Protein AF-A0A538PHY4-F1 (afdb_monomer)

Foldseek 3Di:
DVVVVVVVVVVVVVVVVVVVVVVVVVVVLVCCLPPVLVVCVVVVVLVVLLVNLVVLLVVLVVQQPDPVGRPLVSLLSNLSSLLSNLVSCVVVVVLVVSLVSLVVSLVSLVVCLVVDDDPSNLSSLLSNLVSLQSNLVSCVVVVVLVSSLVSLVVSLVSLVVSCVVVVQPLSSLQSNLVSLQVNLVSCVVVVVLVSSLVSLVSSLVSLVSSQVPPPDDDLVSLLSNLVSLQSNLVSCVQLLVLVSSLVSLVSSLVSLVVVCVVVVPPLVSLVSNLVSLLVNLLSCVQLQNLVVSLVSLVVSQVSLVVSCVVPVPPLVSLLSNLSSLQSNLLSCLQLLVLVSSLVSLVVSLVSLVVSCVVPVPPLVSLLSNLSSLQSNLVSCQQQVVLVSSLVSLVSSLVSLVVSCVVPVPDLVSLQSNLSSLCSNLVSCVLVVVLVSNLVSLVSSLVSLVVSCVVNVSRLVSLLSNLLSLLSNLLSCCVPCVPSSVVSLVSSLVSLVVSCVVNVSRLSSLLSNLSSLLSQLNSCVVVVNLPSNVVSLVVSLVSLVSSCVSNVSRLSSLLSLLSSLCSQLVSCVVVVNNVSNLVSLVSSCVRVVVCVVVSSGGPSCVVSNVVSVVD

Structure (mmCIF, N/CA/C/O backbone):
data_AF-A0A538PHY4-F1
#
_entry.id   AF-A0A538PHY4-F1
#
loop_
_atom_site.group_PDB
_atom_site.id
_atom_site.type_symbol
_atom_site.label_atom_id
_atom_site.label_alt_id
_atom_site.label_comp_id
_atom_site.label_asym_id
_atom_site.label_entity_id
_atom_site.label_seq_id
_atom_site.pdbx_PDB_ins_code
_atom_site.Cartn_x
_atom_site.Cartn_y
_atom_site.Cartn_z
_atom_site.occupancy
_atom_site.B_iso_or_equiv
_atom_site.auth_seq_id
_atom_site.auth_comp_id
_atom_site.auth_asym_id
_atom_site.auth_atom_id
_atom_site.pdbx_PDB_model_num
ATOM 1 N N . MET A 1 1 ? -49.423 13.395 69.571 1.00 59.00 1 MET A N 1
ATOM 2 C CA . MET A 1 1 ? -48.110 12.778 69.875 1.00 59.00 1 MET A CA 1
ATOM 3 C C . MET A 1 1 ? -47.997 11.335 69.368 1.00 59.00 1 MET A C 1
ATOM 5 O O . MET A 1 1 ? -47.257 11.131 68.423 1.00 59.00 1 MET A O 1
ATOM 9 N N . ARG A 1 2 ? -48.746 10.344 69.897 1.00 63.66 2 ARG A N 1
ATOM 10 C CA . ARG A 1 2 ? -48.627 8.925 69.463 1.00 63.66 2 ARG A CA 1
ATOM 11 C C . ARG A 1 2 ? -48.957 8.667 67.986 1.00 63.66 2 ARG A C 1
ATOM 13 O O . ARG A 1 2 ? -48.267 7.885 67.355 1.00 63.66 2 ARG A O 1
ATOM 20 N N . ARG A 1 3 ? -49.965 9.350 67.434 1.00 66.00 3 ARG A N 1
ATOM 21 C CA . ARG A 1 3 ? -50.342 9.234 66.012 1.00 66.00 3 ARG A CA 1
ATOM 22 C C . ARG A 1 3 ? -49.248 9.756 65.069 1.00 66.00 3 ARG A C 1
ATOM 24 O O . ARG A 1 3 ? -48.935 9.102 64.094 1.00 66.00 3 ARG A O 1
ATOM 31 N N . ILE A 1 4 ? -48.604 10.862 65.447 1.00 72.12 4 ILE A N 1
ATOM 32 C CA . ILE A 1 4 ? -47.494 11.477 64.699 1.00 72.12 4 ILE A CA 1
ATOM 33 C C . ILE A 1 4 ? -46.233 10.600 64.753 1.00 72.12 4 ILE A C 1
ATOM 35 O O . ILE A 1 4 ? -45.545 10.465 63.753 1.00 72.12 4 ILE A O 1
ATOM 39 N N . LEU A 1 5 ? -45.934 9.979 65.902 1.00 68.25 5 LEU A N 1
ATOM 40 C CA . LEU A 1 5 ? -44.811 9.036 66.019 1.00 68.25 5 LEU A CA 1
ATOM 41 C C . LEU A 1 5 ? -45.051 7.764 65.197 1.00 68.25 5 LEU A C 1
ATOM 43 O O . LEU A 1 5 ? -44.156 7.328 64.490 1.00 68.25 5 LEU A O 1
ATOM 47 N N . HIS A 1 6 ? -46.273 7.226 65.220 1.00 78.12 6 HIS A N 1
ATOM 48 C CA . HIS A 1 6 ? -46.637 6.064 64.411 1.00 78.12 6 HIS A CA 1
ATOM 49 C C . HIS A 1 6 ? -46.587 6.359 62.903 1.00 78.12 6 HIS A C 1
ATOM 51 O O . HIS A 1 6 ? -46.038 5.568 62.148 1.00 78.12 6 HIS A O 1
ATOM 57 N N . GLU A 1 7 ? -47.100 7.513 62.465 1.00 77.94 7 GLU A N 1
ATOM 58 C CA . GLU A 1 7 ? -47.010 7.949 61.063 1.00 77.94 7 GLU A CA 1
ATOM 59 C C . GLU A 1 7 ? -45.554 8.195 60.628 1.00 77.94 7 GLU A C 1
ATOM 61 O O . GLU A 1 7 ? -45.204 7.881 59.492 1.00 77.94 7 GLU A O 1
ATOM 66 N N . ARG A 1 8 ? -44.683 8.673 61.530 1.00 81.31 8 ARG A N 1
ATOM 67 C CA . ARG A 1 8 ? -43.241 8.805 61.267 1.00 81.31 8 ARG A CA 1
ATOM 68 C C . ARG A 1 8 ? -42.559 7.448 61.109 1.00 81.31 8 ARG A C 1
ATOM 70 O O . ARG A 1 8 ? -41.839 7.260 60.140 1.00 81.31 8 ARG A O 1
ATOM 77 N N . ASP A 1 9 ? -42.807 6.510 62.019 1.00 82.00 9 ASP A N 1
ATOM 78 C CA . ASP A 1 9 ? -42.175 5.187 61.980 1.00 82.00 9 ASP A CA 1
ATOM 79 C C . ASP A 1 9 ? -42.627 4.379 60.747 1.00 82.00 9 ASP A C 1
ATOM 81 O O . ASP A 1 9 ? -41.822 3.676 60.136 1.00 82.00 9 ASP A O 1
ATOM 85 N N . VAL A 1 10 ? -43.892 4.525 60.328 1.00 84.75 10 VAL A N 1
ATOM 86 C CA . VAL A 1 10 ? -44.401 3.947 59.070 1.00 84.75 10 VAL A CA 1
ATOM 87 C C . VAL A 1 10 ? -43.735 4.600 57.856 1.00 84.75 10 VAL A C 1
ATOM 89 O O . VAL A 1 10 ? -43.296 3.890 56.955 1.00 84.75 10 VAL A O 1
ATOM 92 N N . ALA A 1 11 ? -43.598 5.930 57.836 1.00 81.25 11 ALA A N 1
ATOM 93 C CA . ALA A 1 11 ? -42.912 6.634 56.752 1.00 81.25 11 ALA A CA 1
ATOM 94 C C . ALA A 1 11 ? -41.417 6.269 56.665 1.00 81.25 11 ALA A C 1
ATOM 96 O O . ALA A 1 11 ? -40.892 6.085 55.566 1.00 81.25 11 ALA A O 1
ATOM 97 N N . ASP A 1 12 ? -40.739 6.115 57.805 1.00 80.88 12 ASP A N 1
ATOM 98 C CA . ASP A 1 12 ? -39.338 5.691 57.873 1.00 80.88 12 ASP A CA 1
ATOM 99 C C . ASP A 1 12 ? -39.172 4.241 57.381 1.00 80.88 12 ASP A C 1
ATOM 101 O O . ASP A 1 12 ? -38.228 3.944 56.644 1.00 80.88 12 ASP A O 1
ATOM 105 N N . HIS A 1 13 ? -40.110 3.347 57.717 1.00 80.94 13 HIS A N 1
ATOM 106 C CA . HIS A 1 13 ? -40.112 1.965 57.231 1.00 80.94 13 HIS A CA 1
ATOM 107 C C . HIS A 1 13 ? -40.355 1.872 55.715 1.00 80.94 13 HIS A C 1
ATOM 109 O O . HIS A 1 13 ? -39.593 1.205 55.012 1.00 80.94 13 HIS A O 1
ATOM 115 N N . GLU A 1 14 ? -41.358 2.583 55.190 1.00 80.44 14 GLU A N 1
ATOM 116 C CA . GLU A 1 14 ? -41.639 2.650 53.747 1.00 80.44 14 GLU A CA 1
ATOM 117 C C . GLU A 1 14 ? -40.458 3.243 52.968 1.00 80.44 14 GLU A C 1
ATOM 119 O O . GLU A 1 14 ? -40.087 2.739 51.905 1.00 80.44 14 GLU A O 1
ATOM 124 N N . ARG A 1 15 ? -39.785 4.258 53.527 1.00 80.38 15 ARG A N 1
ATOM 125 C CA . ARG A 1 15 ? -38.568 4.830 52.938 1.00 80.38 15 ARG A CA 1
ATOM 126 C C . ARG A 1 15 ? -37.432 3.811 52.871 1.00 80.38 15 ARG A C 1
ATOM 128 O O . ARG A 1 15 ? -36.800 3.675 51.825 1.00 80.38 15 ARG A O 1
ATOM 135 N N . GLN A 1 16 ? -37.188 3.066 53.950 1.00 79.44 16 GLN A N 1
ATOM 136 C CA . GLN A 1 16 ? -36.168 2.011 53.967 1.00 79.44 16 GLN A CA 1
ATOM 137 C C . GLN A 1 16 ? -36.470 0.896 52.957 1.00 79.44 16 GLN A C 1
ATOM 139 O O . GLN A 1 16 ? -35.554 0.415 52.285 1.00 79.44 16 GLN A O 1
ATOM 144 N N . LEU A 1 17 ? -37.741 0.505 52.824 1.00 81.88 17 LEU A N 1
ATOM 145 C CA . LEU A 1 17 ? -38.178 -0.509 51.866 1.00 81.88 17 LEU A CA 1
ATOM 146 C C . LEU A 1 17 ? -38.018 -0.027 50.416 1.00 81.88 17 LEU A C 1
ATOM 148 O O . LEU A 1 17 ? -37.519 -0.776 49.573 1.00 81.88 17 LEU A O 1
ATOM 152 N N . ALA A 1 18 ? -38.387 1.224 50.128 1.00 79.44 18 ALA A N 1
ATOM 153 C CA . ALA A 1 18 ? -38.182 1.847 48.823 1.00 79.44 18 ALA A CA 1
ATOM 154 C C . ALA A 1 18 ? -36.688 1.933 48.465 1.00 79.44 18 ALA A C 1
ATOM 156 O O . ALA A 1 18 ? -36.300 1.545 47.363 1.00 79.44 18 ALA A O 1
ATOM 157 N N . ASP A 1 19 ? -35.832 2.333 49.410 1.00 78.12 19 ASP A N 1
ATOM 158 C CA . ASP A 1 19 ? -34.377 2.364 49.217 1.00 78.12 19 ASP A CA 1
ATOM 159 C C . ASP A 1 19 ? -33.773 0.964 49.014 1.00 78.12 19 ASP A C 1
ATOM 161 O O . ASP A 1 19 ? -32.817 0.797 48.255 1.00 78.12 19 ASP A O 1
ATOM 165 N N . ALA A 1 20 ? -34.306 -0.067 49.675 1.00 78.31 20 ALA A N 1
ATOM 166 C CA . ALA A 1 20 ? -33.883 -1.450 49.460 1.00 78.31 20 ALA A CA 1
ATOM 167 C C . ALA A 1 20 ? -34.268 -1.959 48.060 1.00 78.31 20 ALA A C 1
ATOM 169 O O . ALA A 1 20 ? -33.418 -2.510 47.361 1.00 78.31 20 ALA A O 1
ATOM 170 N N . ARG A 1 21 ? -35.515 -1.726 47.627 1.00 81.25 21 ARG A N 1
ATOM 171 C CA . ARG A 1 21 ? -35.993 -2.095 46.281 1.00 81.25 21 ARG A CA 1
ATOM 172 C C . ARG A 1 21 ? -35.215 -1.375 45.187 1.00 81.25 21 ARG A C 1
ATOM 174 O O . ARG A 1 21 ? -34.810 -2.010 44.219 1.00 81.25 21 ARG A O 1
ATOM 181 N N . ARG A 1 22 ? -34.957 -0.079 45.378 1.00 80.19 22 ARG A N 1
ATOM 182 C CA . ARG A 1 22 ? -34.139 0.723 44.470 1.00 80.19 22 ARG A CA 1
ATOM 183 C C . ARG A 1 22 ? -32.738 0.133 44.329 1.00 80.19 22 ARG A C 1
ATOM 185 O O . ARG A 1 22 ? -32.338 -0.175 43.217 1.00 80.19 22 ARG A O 1
ATOM 192 N N . ARG A 1 23 ? -32.030 -0.124 45.436 1.00 80.44 23 ARG A N 1
ATOM 193 C CA . ARG A 1 23 ? -30.687 -0.739 45.395 1.00 80.44 23 ARG A CA 1
ATOM 194 C C . ARG A 1 23 ? -30.667 -2.101 44.700 1.00 80.44 23 ARG A C 1
ATOM 196 O O . ARG A 1 23 ? -29.731 -2.382 43.963 1.00 80.44 23 ARG A O 1
ATOM 203 N N . ALA A 1 24 ? -31.691 -2.929 44.906 1.00 81.94 24 ALA A N 1
ATOM 204 C CA . ALA A 1 24 ? -31.794 -4.219 44.227 1.00 81.94 24 ALA A CA 1
ATOM 205 C C . ALA A 1 24 ? -31.978 -4.065 42.705 1.00 81.94 24 ALA A C 1
ATOM 207 O O . ALA A 1 24 ? -31.334 -4.779 41.939 1.00 81.94 24 ALA A O 1
ATOM 208 N N . ALA A 1 25 ? -32.816 -3.120 42.267 1.00 82.75 25 ALA A N 1
ATOM 209 C CA . ALA A 1 25 ? -32.996 -2.810 40.848 1.00 82.75 25 ALA A CA 1
ATOM 210 C C . ALA A 1 25 ? -31.720 -2.221 40.225 1.00 82.75 25 ALA A C 1
ATOM 212 O O . ALA A 1 25 ? -31.307 -2.645 39.151 1.00 82.75 25 ALA A O 1
ATOM 213 N N . GLU A 1 26 ? -31.060 -1.299 40.929 1.00 81.00 26 GLU A N 1
ATOM 214 C CA . GLU A 1 26 ? -29.781 -0.713 40.523 1.00 81.00 26 GLU A CA 1
ATOM 215 C C . GLU A 1 26 ? -28.708 -1.794 40.300 1.00 81.00 26 GLU A C 1
ATOM 217 O O . GLU A 1 26 ? -28.058 -1.813 39.261 1.00 81.00 26 GLU A O 1
ATOM 222 N N . GLN A 1 27 ? -28.575 -2.747 41.224 1.00 85.06 27 GLN A N 1
ATOM 223 C CA . GLN A 1 27 ? -27.586 -3.823 41.123 1.00 85.06 27 GLN A CA 1
ATOM 224 C C . GLN A 1 27 ? -27.871 -4.797 39.966 1.00 85.06 27 GLN A C 1
ATOM 226 O O . GLN A 1 27 ? -26.944 -5.321 39.341 1.00 85.06 27 GLN A O 1
ATOM 231 N N . LEU A 1 28 ? -29.151 -5.027 39.655 1.00 85.62 28 LEU A N 1
ATOM 232 C CA . LEU A 1 28 ? -29.554 -5.803 38.484 1.00 85.62 28 LEU A CA 1
ATOM 233 C C . LEU A 1 28 ? -29.164 -5.084 37.186 1.00 85.62 28 LEU A C 1
ATOM 235 O O . LEU A 1 28 ? -28.598 -5.711 36.295 1.00 85.62 28 LEU A O 1
ATOM 239 N N . ILE A 1 29 ? -29.425 -3.777 37.104 1.00 84.94 29 ILE A N 1
ATOM 240 C CA . ILE A 1 29 ? -29.057 -2.948 35.950 1.00 84.94 29 ILE A CA 1
ATOM 241 C C . ILE A 1 29 ? -27.538 -2.915 35.777 1.00 84.94 29 ILE A C 1
ATOM 243 O O . ILE A 1 29 ? -27.061 -3.106 34.664 1.00 84.94 29 ILE A O 1
ATOM 247 N N . ASP A 1 30 ? -26.773 -2.761 36.859 1.00 82.62 30 ASP A N 1
ATOM 248 C CA . ASP A 1 30 ? -25.307 -2.777 36.803 1.00 82.62 30 ASP A CA 1
ATOM 249 C C . ASP A 1 30 ? -24.792 -4.118 36.235 1.00 82.62 30 ASP A C 1
ATOM 251 O O . ASP A 1 30 ? -23.937 -4.131 35.353 1.00 82.62 30 ASP A O 1
ATOM 255 N N . THR A 1 31 ? -25.393 -5.245 36.643 1.00 86.38 31 THR A N 1
ATOM 256 C CA . THR A 1 31 ? -25.073 -6.585 36.102 1.00 86.38 31 THR A CA 1
ATOM 257 C C . THR A 1 31 ? -25.448 -6.718 34.620 1.00 86.38 31 THR A C 1
ATOM 259 O O . THR A 1 31 ? -24.750 -7.369 33.842 1.00 86.38 31 THR A O 1
ATOM 262 N N . MET A 1 32 ? -26.568 -6.118 34.209 1.00 85.88 32 MET A N 1
ATOM 263 C CA . MET A 1 32 ? -27.000 -6.108 32.812 1.00 85.88 32 MET A CA 1
ATOM 264 C C . MET A 1 32 ? -26.063 -5.272 31.930 1.00 85.88 32 MET A C 1
ATOM 266 O O . MET A 1 32 ? -25.713 -5.694 30.828 1.00 85.88 32 MET A O 1
ATOM 270 N N . LEU A 1 33 ? -25.638 -4.107 32.424 1.00 80.62 33 LEU A N 1
ATOM 271 C CA . LEU A 1 33 ? -24.746 -3.182 31.727 1.00 80.62 33 LEU A CA 1
ATOM 272 C C . LEU A 1 33 ? -23.286 -3.665 31.678 1.00 80.62 33 LEU A C 1
ATOM 274 O O . LEU A 1 33 ? -22.535 -3.151 30.848 1.00 80.62 33 LEU A O 1
ATOM 278 N N . SER A 1 34 ? -22.895 -4.640 32.511 1.00 80.75 34 SER A N 1
ATOM 279 C CA . SER A 1 34 ? -21.591 -5.316 32.448 1.00 80.75 34 SER A CA 1
ATOM 280 C C . SER A 1 34 ? -21.680 -6.693 31.776 1.00 80.75 34 SER A C 1
ATOM 282 O O . SER A 1 34 ? -21.428 -6.841 30.584 1.00 80.75 34 SER A O 1
ATOM 284 N N . ASP A 1 35 ? -22.094 -7.718 32.515 1.00 79.94 35 ASP A N 1
ATOM 285 C CA . ASP A 1 35 ? -21.862 -9.119 32.168 1.00 79.94 35 ASP A CA 1
ATOM 286 C C . ASP A 1 35 ? -22.775 -9.575 31.032 1.00 79.94 35 ASP A C 1
ATOM 288 O O . ASP A 1 35 ? -22.370 -10.340 30.153 1.00 79.94 35 ASP A O 1
ATOM 292 N N . VAL A 1 36 ? -24.035 -9.128 31.059 1.00 83.25 36 VAL A N 1
ATOM 293 C CA . VAL A 1 36 ? -25.006 -9.465 30.010 1.00 83.25 36 VAL A CA 1
ATOM 294 C C . VAL A 1 36 ? -24.629 -8.752 28.720 1.00 83.25 36 VAL A C 1
ATOM 296 O O . VAL A 1 36 ? -24.608 -9.394 27.669 1.00 83.25 36 VAL A O 1
ATOM 299 N N . LYS A 1 37 ? -24.268 -7.466 28.804 1.00 80.56 37 LYS A N 1
ATOM 300 C CA . LYS A 1 37 ? -23.728 -6.703 27.679 1.00 80.56 37 LYS A CA 1
ATOM 301 C C . LYS A 1 37 ? -22.564 -7.442 27.019 1.00 80.56 37 LYS A C 1
ATOM 303 O O . LYS A 1 37 ? -22.643 -7.738 25.827 1.00 80.56 37 LYS A O 1
ATOM 308 N N . ASP A 1 38 ? -21.525 -7.767 27.784 1.00 71.81 38 ASP A N 1
ATOM 309 C CA . ASP A 1 38 ? -20.296 -8.355 27.246 1.00 71.81 38 ASP A CA 1
ATOM 310 C C . ASP A 1 38 ? -20.571 -9.698 26.561 1.00 71.81 38 ASP A C 1
ATOM 312 O O . ASP A 1 38 ? -20.064 -9.971 25.472 1.00 71.81 38 ASP A O 1
ATOM 316 N N . ARG A 1 39 ? -21.444 -10.525 27.148 1.00 73.12 39 ARG A N 1
ATOM 317 C CA . ARG A 1 39 ? -21.852 -11.802 26.547 1.00 73.12 39 ARG A CA 1
ATOM 318 C C . ARG A 1 39 ? -22.634 -11.613 25.255 1.00 73.12 39 ARG A C 1
ATOM 320 O O . ARG A 1 39 ? -22.365 -12.324 24.292 1.00 73.12 39 ARG A O 1
ATOM 327 N N . LEU A 1 40 ? -23.594 -10.687 25.221 1.00 74.75 40 LEU A N 1
ATOM 328 C CA . LEU A 1 40 ? -24.382 -10.412 24.017 1.00 74.75 40 LEU A CA 1
ATOM 329 C C . LEU A 1 40 ? -23.512 -9.837 22.892 1.00 74.75 40 LEU A C 1
ATOM 331 O O . LEU A 1 40 ? -23.720 -10.194 21.731 1.00 74.75 40 LEU A O 1
ATOM 335 N N . GLN A 1 41 ? -22.521 -9.005 23.235 1.00 65.88 41 GLN A N 1
ATOM 336 C CA . GLN A 1 41 ? -21.531 -8.494 22.286 1.00 65.88 41 GLN A CA 1
ATOM 337 C C . GLN A 1 41 ? -20.666 -9.627 21.730 1.00 65.88 41 GLN A C 1
ATOM 339 O O . GLN A 1 41 ? -20.509 -9.723 20.516 1.00 65.88 41 GLN A O 1
ATOM 344 N N . GLN A 1 42 ? -20.178 -10.533 22.585 1.00 65.50 42 GLN A N 1
ATOM 345 C CA . GLN A 1 42 ? -19.377 -11.688 22.159 1.00 65.50 42 GLN A CA 1
ATOM 346 C C . GLN A 1 42 ? -20.108 -12.609 21.174 1.00 65.50 42 GLN A C 1
ATOM 348 O O . GLN A 1 42 ? -19.472 -13.168 20.286 1.00 65.50 42 GLN A O 1
ATOM 353 N N . ILE A 1 43 ? -21.429 -12.766 21.304 1.00 68.19 43 ILE A N 1
ATOM 354 C CA . ILE A 1 43 ? -22.234 -13.598 20.391 1.00 68.19 43 ILE A CA 1
ATOM 355 C C . ILE A 1 43 ? -22.887 -12.802 19.247 1.00 68.19 43 ILE A C 1
ATOM 357 O O . ILE A 1 43 ? -23.727 -13.344 18.530 1.00 68.19 43 ILE A O 1
ATOM 361 N N . GLY A 1 44 ? -22.561 -11.513 19.098 1.00 62.69 44 GLY A N 1
ATOM 362 C CA . GLY A 1 44 ? -23.052 -10.665 18.007 1.00 62.69 44 GLY A CA 1
ATOM 363 C C . GLY A 1 44 ? -24.556 -10.361 18.031 1.00 62.69 44 GLY A C 1
ATOM 364 O O . GLY A 1 44 ? -25.124 -9.988 17.006 1.00 62.69 44 GLY A O 1
ATOM 365 N N . ARG A 1 45 ? -25.237 -10.504 19.176 1.00 77.06 45 ARG A N 1
ATOM 366 C CA . ARG A 1 45 ? -26.689 -10.257 19.310 1.00 77.06 45 ARG A CA 1
ATOM 367 C C . ARG A 1 45 ? -26.995 -8.789 19.609 1.00 77.06 45 ARG A C 1
ATOM 369 O O . ARG A 1 45 ? -27.522 -8.437 20.665 1.00 77.06 45 ARG A O 1
ATOM 376 N N . LEU A 1 46 ? -26.654 -7.930 18.650 1.00 74.38 46 LEU A N 1
ATOM 377 C CA . LEU A 1 46 ? -26.842 -6.475 18.724 1.00 74.38 46 LEU A CA 1
ATOM 378 C C . LEU A 1 46 ? -28.318 -6.066 18.868 1.00 74.38 46 LEU A C 1
ATOM 380 O O . LEU A 1 46 ? -28.625 -5.062 19.504 1.00 74.38 46 LEU A O 1
ATOM 384 N N . ASP A 1 47 ? -29.241 -6.873 18.344 1.00 72.62 47 ASP A N 1
ATOM 385 C CA . ASP A 1 47 ? -30.689 -6.706 18.505 1.00 72.62 47 ASP A CA 1
ATOM 386 C C . ASP A 1 47 ? -31.134 -6.818 19.973 1.00 72.62 47 ASP A C 1
ATOM 388 O O . ASP A 1 47 ? -31.961 -6.035 20.452 1.00 72.62 47 ASP A O 1
ATOM 392 N N . LEU A 1 48 ? -30.547 -7.766 20.709 1.00 80.31 48 LEU A N 1
ATOM 393 C CA . LEU A 1 48 ? -30.821 -7.956 22.131 1.00 80.31 48 LEU A CA 1
ATOM 394 C C . LEU A 1 48 ? -30.160 -6.868 22.977 1.00 80.31 48 LEU A C 1
ATOM 396 O O . LEU A 1 48 ? -30.760 -6.413 23.945 1.00 80.31 48 LEU A O 1
ATOM 400 N N . LEU A 1 49 ? -28.968 -6.406 22.590 1.00 76.44 49 LEU A N 1
ATOM 401 C CA . LEU A 1 49 ? -28.312 -5.255 23.222 1.00 76.44 49 LEU A CA 1
ATOM 402 C C . LEU A 1 49 ? -29.131 -3.972 23.066 1.00 76.44 49 LEU A C 1
ATOM 404 O O . LEU A 1 49 ? -29.323 -3.253 24.044 1.00 76.44 49 LEU A O 1
ATOM 408 N N . ALA A 1 50 ? -29.658 -3.713 21.866 1.00 77.38 50 ALA A N 1
ATOM 409 C CA . ALA A 1 50 ? -30.552 -2.584 21.624 1.00 77.38 50 ALA A CA 1
ATOM 410 C C . ALA A 1 50 ? -31.814 -2.678 22.490 1.00 77.38 50 ALA A C 1
ATOM 412 O O . ALA A 1 50 ? -32.208 -1.702 23.123 1.00 77.38 50 ALA A O 1
ATOM 413 N N . SER A 1 51 ? -32.424 -3.867 22.549 1.00 83.62 51 SER A N 1
ATOM 414 C CA . SER A 1 51 ? -33.626 -4.114 23.356 1.00 83.62 51 SER A CA 1
ATOM 415 C C . SER A 1 51 ? -33.360 -3.884 24.846 1.00 83.62 51 SER A C 1
ATOM 417 O O . SER A 1 51 ? -34.135 -3.200 25.508 1.00 83.62 51 SER A O 1
ATOM 419 N N . LEU A 1 52 ? -32.221 -4.370 25.351 1.00 84.38 52 LEU A N 1
ATOM 420 C CA . LEU A 1 52 ? -31.775 -4.132 26.722 1.00 84.38 52 LEU A CA 1
ATOM 421 C C . LEU A 1 52 ? -31.580 -2.634 27.005 1.00 84.38 52 LEU A C 1
ATOM 423 O O . LEU A 1 52 ? -32.044 -2.130 28.027 1.00 84.38 52 LEU A O 1
ATOM 427 N N . GLY A 1 53 ? -30.933 -1.907 26.089 1.00 81.44 53 GLY A N 1
ATOM 428 C CA . GLY A 1 53 ? -30.756 -0.457 26.192 1.00 81.44 53 GLY A CA 1
ATOM 429 C C . GLY A 1 53 ? -32.088 0.300 26.239 1.00 81.44 53 GLY A C 1
ATOM 430 O O . GLY A 1 53 ? -32.243 1.211 27.051 1.00 81.44 53 GLY A O 1
ATOM 431 N N . ILE A 1 54 ? -33.072 -0.109 25.425 1.00 83.56 54 ILE A N 1
ATOM 432 C CA . ILE A 1 54 ? -34.433 0.454 25.425 1.00 83.56 54 ILE A CA 1
ATOM 433 C C . ILE A 1 54 ? -35.128 0.212 26.766 1.00 83.56 54 ILE A C 1
ATOM 435 O O . ILE A 1 54 ? -35.632 1.166 27.353 1.00 83.56 54 ILE A O 1
ATOM 439 N N . GLU A 1 55 ? -35.128 -1.022 27.279 1.00 86.12 55 GLU A N 1
ATOM 440 C CA . GLU A 1 55 ? -35.793 -1.341 28.550 1.00 86.12 55 GLU A CA 1
ATOM 441 C C . GLU A 1 55 ? -35.203 -0.548 29.722 1.00 86.12 55 GLU A C 1
ATOM 443 O O . GLU A 1 55 ? -35.943 0.029 30.524 1.00 86.12 55 GLU A O 1
ATOM 448 N N . ILE A 1 56 ? -33.871 -0.456 29.800 1.00 82.50 56 ILE A N 1
ATOM 449 C CA . ILE A 1 56 ? -33.198 0.305 30.858 1.00 82.50 56 ILE A CA 1
ATOM 450 C C . ILE A 1 56 ? -33.480 1.808 30.704 1.00 82.50 56 ILE A C 1
ATOM 452 O O . ILE A 1 56 ? -33.756 2.493 31.694 1.00 82.50 56 ILE A O 1
ATOM 456 N N . ARG A 1 57 ? -33.466 2.337 29.473 1.00 81.12 57 ARG A N 1
ATOM 457 C CA . ARG A 1 57 ? -33.829 3.734 29.198 1.00 81.12 57 ARG A CA 1
ATOM 458 C C . ARG A 1 57 ? -35.264 4.031 29.627 1.00 81.12 57 ARG A C 1
ATOM 460 O O . ARG A 1 57 ? -35.492 5.054 30.265 1.00 81.12 57 ARG A O 1
ATOM 467 N N . ASP A 1 58 ? -36.216 3.163 29.305 1.00 83.62 58 ASP A N 1
ATOM 468 C CA . ASP A 1 58 ? -37.636 3.367 29.607 1.00 83.62 58 ASP A CA 1
ATOM 469 C C . ASP A 1 58 ? -37.911 3.262 31.121 1.00 83.62 58 ASP A C 1
ATOM 471 O O . ASP A 1 58 ? -38.690 4.051 31.673 1.00 83.62 58 ASP A O 1
ATOM 475 N N . TYR A 1 59 ? -37.202 2.369 31.823 1.00 83.56 59 TYR A N 1
ATOM 476 C CA . TYR A 1 59 ? -37.190 2.314 33.289 1.00 83.56 59 TYR A CA 1
ATOM 477 C C . TYR A 1 59 ? -36.759 3.657 33.897 1.00 83.56 59 TYR A C 1
ATOM 479 O O . TYR A 1 59 ? -37.470 4.234 34.728 1.00 83.56 59 TYR A O 1
ATOM 487 N N . TYR A 1 60 ? -35.637 4.211 33.434 1.00 77.00 60 TYR A N 1
ATOM 488 C CA . TYR A 1 60 ? -35.138 5.500 33.912 1.00 77.00 60 TYR A CA 1
ATOM 489 C C . TYR A 1 60 ? -36.003 6.687 33.464 1.00 77.00 60 TYR A C 1
ATOM 491 O O . TYR A 1 60 ? -36.222 7.616 34.242 1.00 77.00 60 TYR A O 1
ATOM 499 N N . GLY A 1 61 ? -36.583 6.638 32.265 1.00 75.00 61 GLY A N 1
ATOM 500 C CA . GLY A 1 61 ? -37.563 7.619 31.797 1.00 75.00 61 GLY A CA 1
ATOM 501 C C . GLY A 1 61 ? -38.814 7.655 32.677 1.00 75.00 61 GLY A C 1
ATOM 502 O O . GLY A 1 61 ? -39.349 8.726 32.958 1.00 75.00 61 GLY A O 1
ATOM 503 N N . THR A 1 62 ? -39.243 6.500 33.189 1.00 80.31 62 THR A N 1
ATOM 504 C CA . THR A 1 62 ? -40.348 6.419 34.151 1.00 80.31 62 THR A CA 1
ATOM 505 C C . THR A 1 62 ? -39.962 7.055 35.487 1.00 80.31 62 THR A C 1
ATOM 507 O O . THR A 1 62 ? -40.718 7.879 36.001 1.00 80.31 62 THR A O 1
ATOM 510 N N . LEU A 1 63 ? -38.771 6.745 36.016 1.00 75.75 63 LEU A N 1
ATOM 511 C CA . LEU A 1 63 ? -38.253 7.330 37.262 1.00 75.75 63 LEU A CA 1
ATOM 512 C C . LEU A 1 63 ? -38.121 8.859 37.198 1.00 75.75 63 LEU A C 1
ATOM 514 O O . LEU A 1 63 ? -38.397 9.537 38.186 1.00 75.75 63 LEU A O 1
ATOM 518 N N . ALA A 1 64 ? -37.758 9.411 36.038 1.00 70.44 64 ALA A N 1
ATOM 519 C CA . ALA A 1 64 ? -37.638 10.855 35.836 1.00 70.44 64 ALA A CA 1
ATOM 520 C C . ALA A 1 64 ? -38.958 11.622 36.048 1.00 70.44 64 ALA A C 1
ATOM 522 O O . ALA A 1 64 ? -38.927 12.801 36.396 1.00 70.44 64 ALA A O 1
ATOM 523 N N . ASN A 1 65 ? -40.105 10.959 35.862 1.00 73.25 65 ASN A N 1
ATOM 524 C CA . ASN A 1 65 ? -41.438 11.562 35.946 1.00 73.25 65 ASN A CA 1
ATOM 525 C C . ASN A 1 65 ? -42.090 11.441 37.338 1.00 73.25 65 ASN A C 1
ATOM 527 O O . ASN A 1 65 ? -43.213 11.908 37.536 1.00 73.25 65 ASN A O 1
ATOM 531 N N . ILE A 1 66 ? -41.416 10.817 38.310 1.00 76.50 66 ILE A N 1
ATOM 532 C CA . ILE A 1 66 ? -41.921 10.644 39.680 1.00 76.50 66 ILE A CA 1
ATOM 533 C C . ILE A 1 66 ? -41.538 11.876 40.530 1.00 76.50 66 ILE A C 1
ATOM 535 O O . ILE A 1 66 ? -40.439 12.412 40.362 1.00 76.50 66 ILE A O 1
ATOM 539 N N . PRO A 1 67 ? -42.392 12.353 41.466 1.00 61.03 67 PRO A N 1
ATOM 540 C CA . PRO A 1 67 ? -42.030 13.427 42.395 1.00 61.03 67 PRO A CA 1
ATOM 541 C C . PRO A 1 67 ? -40.726 13.118 43.149 1.00 61.03 67 PRO A C 1
ATOM 543 O O . PRO A 1 67 ? -40.625 12.099 43.826 1.00 61.03 67 PRO A O 1
ATOM 546 N N . GLY A 1 68 ? -39.734 14.006 43.028 1.00 62.22 68 GLY A N 1
ATOM 547 C CA . GLY A 1 68 ? -38.359 13.779 43.498 1.00 62.22 68 GLY A CA 1
ATOM 548 C C . GLY A 1 68 ? -37.335 13.615 42.369 1.00 62.22 68 GLY A C 1
ATOM 549 O O . GLY A 1 68 ? -36.145 13.781 42.624 1.00 62.22 68 GLY A O 1
ATOM 550 N N . GLY A 1 69 ? -37.795 13.392 41.131 1.00 64.88 69 GLY A N 1
ATOM 551 C CA . GLY A 1 69 ? -36.959 13.299 39.934 1.00 64.88 69 GLY A CA 1
ATOM 552 C C . GLY A 1 69 ? -36.022 12.087 39.928 1.00 64.88 69 GLY A C 1
ATOM 553 O O . GLY A 1 69 ? -36.014 11.266 40.845 1.00 64.88 69 GLY A O 1
ATOM 554 N N . MET A 1 70 ? -35.207 11.983 38.876 1.00 67.75 70 MET A N 1
ATOM 555 C CA . MET A 1 70 ? -34.159 10.966 38.797 1.00 67.75 70 MET A CA 1
ATOM 556 C C . MET A 1 70 ? -32.982 11.348 39.711 1.00 67.75 70 MET A C 1
ATOM 558 O O . MET A 1 70 ? -32.436 12.445 39.563 1.00 67.75 70 MET A O 1
ATOM 562 N N . PRO A 1 71 ? -32.541 10.466 40.625 1.00 67.12 71 PRO A N 1
ATOM 563 C CA . PRO A 1 71 ? -31.324 10.682 41.397 1.00 67.12 71 PRO A CA 1
ATOM 564 C C . PRO A 1 71 ? -30.106 10.887 40.490 1.00 67.12 71 PRO A C 1
ATOM 566 O O . PRO A 1 71 ? -29.945 10.210 39.479 1.00 67.12 71 PRO A O 1
ATOM 569 N N . SER A 1 72 ? -29.175 11.753 40.888 1.00 62.25 72 SER A N 1
ATOM 570 C CA . SER A 1 72 ? -27.982 12.055 40.080 1.00 62.25 72 SER A CA 1
ATOM 571 C C . SER A 1 72 ? -27.092 10.838 39.773 1.00 62.25 72 SER A C 1
ATOM 573 O O . SER A 1 72 ? -26.393 10.849 38.763 1.00 62.25 72 SER A O 1
ATOM 575 N N . GLY A 1 73 ? -27.137 9.784 40.600 1.00 63.81 73 GLY A N 1
ATOM 576 C CA . GLY A 1 73 ? -26.439 8.511 40.357 1.00 63.81 73 GLY A CA 1
ATOM 577 C C . GLY A 1 73 ? -27.088 7.616 39.294 1.00 63.81 73 GLY A C 1
ATOM 578 O O . GLY A 1 73 ? -26.414 6.766 38.725 1.00 63.81 73 GLY A O 1
ATOM 579 N N . ASP A 1 74 ? -28.366 7.831 38.984 1.00 73.38 74 ASP A N 1
ATOM 580 C CA . ASP A 1 74 ? -29.090 7.089 37.947 1.00 73.38 74 ASP A CA 1
ATOM 581 C C . ASP A 1 74 ? -28.894 7.696 36.552 1.00 73.38 74 ASP A C 1
ATOM 583 O O . ASP A 1 74 ? -29.046 7.001 35.550 1.00 73.38 74 ASP A O 1
ATOM 587 N N . VAL A 1 75 ? -28.450 8.956 36.478 1.00 70.44 75 VAL A N 1
ATOM 588 C CA . VAL A 1 75 ? -28.103 9.629 35.216 1.00 70.44 75 VAL A CA 1
ATOM 589 C C . VAL A 1 75 ? -26.932 8.930 34.513 1.00 70.44 75 VAL A C 1
ATOM 591 O O . VAL A 1 75 ? -26.935 8.826 33.290 1.00 70.44 75 VAL A O 1
ATOM 594 N N . ASP A 1 76 ? -25.954 8.403 35.257 1.00 72.00 76 ASP A N 1
ATOM 595 C CA . ASP A 1 76 ? -24.791 7.714 34.675 1.00 72.00 76 ASP A CA 1
ATOM 596 C C . ASP A 1 76 ? -25.158 6.318 34.139 1.00 72.00 76 ASP A C 1
ATOM 598 O O . ASP A 1 76 ? -24.697 5.917 33.066 1.00 72.00 76 ASP A O 1
ATOM 602 N N . ARG A 1 77 ? -26.043 5.592 34.837 1.00 79.31 77 ARG A N 1
ATOM 603 C CA . ARG A 1 77 ? -26.592 4.309 34.363 1.00 79.31 77 ARG A CA 1
ATOM 604 C C . ARG A 1 77 ? -27.496 4.505 33.154 1.00 79.31 77 ARG A C 1
ATOM 606 O O . ARG A 1 77 ? -27.373 3.770 32.178 1.00 79.31 77 ARG A O 1
ATOM 613 N N . MET A 1 78 ? -28.347 5.531 33.189 1.00 79.75 78 MET A N 1
ATOM 614 C CA . MET A 1 78 ? -29.155 5.933 32.041 1.00 79.75 78 MET A CA 1
ATOM 615 C C . MET A 1 78 ? -28.255 6.270 30.851 1.00 79.75 78 MET A C 1
ATOM 617 O O . MET A 1 78 ? -28.480 5.749 29.765 1.00 79.75 78 MET A O 1
ATOM 621 N N . ALA A 1 79 ? -27.214 7.083 31.038 1.00 79.44 79 ALA A N 1
ATOM 622 C CA . ALA A 1 79 ? -26.290 7.415 29.960 1.00 79.44 79 ALA A CA 1
ATOM 623 C C . ALA A 1 79 ? -25.567 6.179 29.404 1.00 79.44 79 ALA A C 1
ATOM 625 O O . ALA A 1 79 ? -25.450 6.059 28.192 1.00 79.44 79 ALA A O 1
ATOM 626 N N . SER A 1 80 ? -25.168 5.232 30.257 1.00 80.62 80 SER A N 1
ATOM 627 C CA . SER A 1 80 ? -24.550 3.964 29.832 1.00 80.62 80 SER A CA 1
ATOM 628 C C . SER A 1 80 ? -25.515 3.078 29.028 1.00 80.62 80 SER A C 1
ATOM 630 O O . SER A 1 80 ? -25.126 2.446 28.048 1.00 80.62 80 SER A O 1
ATOM 632 N N . ALA A 1 81 ? -26.794 3.043 29.408 1.00 81.00 81 ALA A N 1
ATOM 633 C CA . ALA A 1 81 ? -27.828 2.331 28.660 1.00 81.00 81 ALA A CA 1
ATOM 634 C C . ALA A 1 81 ? -28.142 3.000 27.314 1.00 81.00 81 ALA A C 1
ATOM 636 O O . ALA A 1 81 ? -28.359 2.324 26.309 1.00 81.00 81 ALA A O 1
ATOM 637 N N . VAL A 1 82 ? -28.140 4.333 27.287 1.00 82.00 82 VAL A N 1
ATOM 638 C CA . VAL A 1 82 ? -28.339 5.114 26.064 1.00 82.00 82 VAL A CA 1
ATOM 639 C C . VAL A 1 82 ? -27.121 5.004 25.138 1.00 82.00 82 VAL A C 1
ATOM 641 O O . VAL A 1 82 ? -27.298 4.913 23.928 1.00 82.00 82 VAL A O 1
ATOM 644 N N . GLU A 1 83 ? -25.905 4.913 25.683 1.00 84.44 83 GLU A N 1
ATOM 645 C CA . GLU A 1 83 ? -24.690 4.594 24.926 1.00 84.44 83 GLU A CA 1
ATOM 646 C C . GLU A 1 83 ? -24.835 3.237 24.219 1.00 84.44 83 GLU A C 1
ATOM 648 O O . GLU A 1 83 ? -24.648 3.139 23.009 1.00 84.44 83 GLU A O 1
ATOM 653 N N . LEU A 1 84 ? -25.244 2.197 24.953 1.00 81.44 84 LEU A N 1
ATOM 654 C CA . LEU A 1 84 ? -25.496 0.869 24.391 1.00 81.44 84 LEU A CA 1
ATOM 655 C C . LEU A 1 84 ? -26.514 0.883 23.250 1.00 81.44 84 LEU A C 1
ATOM 657 O O . LEU A 1 84 ? -26.283 0.268 22.207 1.00 81.44 84 LEU A O 1
ATOM 661 N N . LEU A 1 85 ? -27.628 1.588 23.452 1.00 84.94 85 LEU A N 1
ATOM 662 C CA . LEU A 1 85 ? -28.652 1.754 22.429 1.00 84.94 85 LEU A CA 1
ATOM 663 C C . LEU A 1 85 ? -28.087 2.462 21.193 1.00 84.94 85 LEU A C 1
ATOM 665 O O . LEU A 1 85 ? -28.251 1.962 20.083 1.00 84.94 85 LEU A O 1
ATOM 669 N N . GLY A 1 86 ? -27.390 3.584 21.382 1.00 87.25 86 GLY A N 1
ATOM 670 C CA . GLY A 1 86 ? -26.818 4.356 20.282 1.00 87.25 86 GLY A CA 1
ATOM 671 C C . GLY A 1 86 ? -25.769 3.568 19.496 1.00 87.25 86 GLY A C 1
ATOM 672 O O . GLY A 1 86 ? -25.756 3.628 18.267 1.00 87.25 86 GLY A O 1
ATOM 673 N N . VAL A 1 87 ? -24.937 2.761 20.168 1.00 84.00 87 VAL A N 1
ATOM 674 C CA . VAL A 1 87 ? -23.972 1.867 19.504 1.00 84.00 87 VAL A CA 1
ATOM 675 C C . VAL A 1 87 ? -24.708 0.836 18.651 1.00 84.00 87 VAL A C 1
ATOM 677 O O . VAL A 1 87 ? -24.368 0.654 17.485 1.00 84.00 87 VAL A O 1
ATOM 680 N N . ALA A 1 88 ? -25.764 0.216 19.181 1.00 81.69 88 ALA A N 1
ATOM 681 C CA . ALA A 1 88 ? -26.551 -0.746 18.418 1.00 81.69 88 ALA A CA 1
ATOM 682 C C . ALA A 1 88 ? -27.298 -0.096 17.234 1.00 81.69 88 ALA A C 1
ATOM 684 O O . ALA A 1 88 ? -27.385 -0.685 16.157 1.00 81.69 88 ALA A O 1
ATOM 685 N N . GLU A 1 89 ? -27.808 1.130 17.393 1.00 85.56 89 GLU A N 1
ATOM 686 C CA . GLU A 1 89 ? -28.416 1.914 16.309 1.00 85.56 89 GLU A CA 1
ATOM 687 C C . GLU A 1 89 ? -27.398 2.252 15.213 1.00 85.56 89 GLU A C 1
ATOM 689 O O . GLU A 1 89 ? -27.698 2.091 14.026 1.00 85.56 89 GLU A O 1
ATOM 694 N N . ARG A 1 90 ? -26.189 2.678 15.601 1.00 88.25 90 ARG A N 1
ATOM 695 C CA . ARG A 1 90 ? -25.070 2.963 14.693 1.00 88.25 90 ARG A CA 1
ATOM 696 C C . ARG A 1 90 ? -24.684 1.714 13.910 1.00 88.25 90 ARG A C 1
ATOM 698 O O . ARG A 1 90 ? -24.600 1.771 12.686 1.00 88.25 90 ARG A O 1
ATOM 705 N N . ASP A 1 91 ? -24.504 0.593 14.599 1.00 80.06 91 ASP A N 1
ATOM 706 C CA . ASP A 1 91 ? -24.106 -0.677 13.988 1.00 80.06 91 ASP A CA 1
ATOM 707 C C . ASP A 1 91 ? -25.217 -1.247 13.085 1.00 80.06 91 ASP A C 1
ATOM 709 O O . ASP A 1 91 ? -24.935 -1.894 12.078 1.00 80.06 91 ASP A O 1
ATOM 713 N N . ALA A 1 92 ? -26.485 -0.923 13.365 1.00 79.06 92 ALA A N 1
ATOM 714 C CA . ALA A 1 92 ? -27.622 -1.186 12.480 1.00 79.06 92 ALA A CA 1
ATOM 715 C C . ALA A 1 92 ? -27.740 -0.196 11.297 1.00 79.06 92 ALA A C 1
ATOM 717 O O . ALA A 1 92 ? -28.716 -0.253 10.544 1.00 79.06 92 ALA A O 1
ATOM 718 N N . GLY A 1 93 ? -26.795 0.737 11.138 1.00 82.31 93 GLY A N 1
ATOM 719 C CA . GLY A 1 93 ? -26.768 1.740 10.069 1.00 82.31 93 GLY A CA 1
ATOM 720 C C . GLY A 1 93 ? -27.740 2.910 10.259 1.00 82.31 93 GLY A C 1
ATOM 721 O O . GLY A 1 93 ? -27.894 3.740 9.362 1.00 82.31 93 GLY A O 1
ATOM 722 N N . LYS A 1 94 ? -28.397 3.023 11.418 1.00 88.44 94 LYS A N 1
ATOM 723 C CA . LYS A 1 94 ? -29.381 4.075 11.723 1.00 88.44 94 LYS A CA 1
ATOM 724 C C . LYS A 1 94 ? -28.688 5.319 12.274 1.00 88.44 94 LYS A C 1
ATOM 726 O O . LYS A 1 94 ? -28.958 5.766 13.387 1.00 88.44 94 LYS A O 1
ATOM 731 N N . LEU A 1 95 ? -27.791 5.889 11.474 1.00 91.56 95 LEU A N 1
ATOM 732 C CA . LEU A 1 95 ? -26.865 6.937 11.910 1.00 91.56 95 LEU A CA 1
ATOM 733 C C . LEU A 1 95 ? -27.558 8.195 12.456 1.00 91.56 95 LEU A C 1
ATOM 735 O O . LEU A 1 95 ? -27.001 8.855 13.327 1.00 91.56 95 LEU A O 1
ATOM 739 N N . ASP A 1 96 ? -28.738 8.564 11.948 1.00 92.44 96 ASP A N 1
ATOM 740 C CA . ASP A 1 96 ? -29.527 9.704 12.458 1.00 92.44 96 ASP A CA 1
ATOM 741 C C . ASP A 1 96 ? -30.129 9.447 13.833 1.00 92.44 96 ASP A C 1
ATOM 743 O O . ASP A 1 96 ? -30.116 10.341 14.676 1.00 92.44 96 ASP A O 1
ATOM 747 N N . GLN A 1 97 ? -30.592 8.222 14.073 1.00 90.81 97 GLN A N 1
ATOM 748 C CA . GLN A 1 97 ? -31.132 7.831 15.372 1.00 90.81 97 GLN A CA 1
ATOM 749 C C . GLN A 1 97 ? -30.005 7.788 16.399 1.00 90.81 97 GLN A C 1
ATOM 751 O O . GLN A 1 97 ? -30.079 8.500 17.392 1.00 90.81 97 GLN A O 1
ATOM 756 N N . ALA A 1 98 ? -28.907 7.100 16.073 1.00 91.50 98 ALA A N 1
ATOM 757 C CA . ALA A 1 98 ? -27.741 7.018 16.944 1.00 91.50 98 ALA A CA 1
ATOM 758 C C . ALA A 1 98 ? -27.188 8.407 17.310 1.00 91.50 98 ALA A C 1
ATOM 760 O O . ALA A 1 98 ? -26.865 8.666 18.468 1.00 91.50 98 ALA A O 1
ATOM 761 N N . LEU A 1 99 ? -27.131 9.336 16.345 1.00 94.94 99 LEU A N 1
ATOM 762 C CA . LEU A 1 99 ? -26.645 10.695 16.590 1.00 94.94 99 LEU A CA 1
ATOM 763 C C . LEU A 1 99 ? -27.538 11.452 17.576 1.00 94.94 99 LEU A C 1
ATOM 765 O O . LEU A 1 99 ? -27.019 12.115 18.475 1.00 94.94 99 LEU A O 1
ATOM 769 N N . ALA A 1 100 ? -28.861 11.352 17.420 1.00 93.12 100 ALA A N 1
ATOM 770 C CA . ALA A 1 100 ? -29.815 11.950 18.349 1.00 93.12 100 ALA A CA 1
ATOM 771 C C . ALA A 1 100 ? -29.687 11.319 19.744 1.00 93.12 100 ALA A C 1
ATOM 773 O O . ALA A 1 100 ? -29.513 12.036 20.727 1.00 93.12 100 ALA A O 1
ATOM 774 N N . THR A 1 101 ? -29.656 9.985 19.807 1.00 90.25 101 THR A N 1
ATOM 775 C CA . THR A 1 101 ? -29.497 9.190 21.030 1.00 90.25 101 THR A CA 1
ATOM 776 C C . THR A 1 101 ? -28.257 9.615 21.828 1.00 90.25 101 THR A C 1
ATOM 778 O O . THR A 1 101 ? -28.359 9.936 23.016 1.00 90.25 101 THR A O 1
ATOM 781 N N . PHE A 1 102 ? -27.088 9.703 21.184 1.00 93.50 102 PHE A N 1
ATOM 782 C CA . PHE A 1 102 ? -25.856 10.136 21.850 1.00 93.50 102 PHE A CA 1
ATOM 783 C C . PHE A 1 102 ? -25.873 11.621 22.234 1.00 93.50 102 PHE A C 1
ATOM 785 O O . PHE A 1 102 ? -25.438 11.977 23.332 1.00 93.50 102 PHE A O 1
ATOM 792 N N . SER A 1 103 ? -26.396 12.491 21.364 1.00 94.19 103 SER A N 1
ATOM 793 C CA . SER A 1 103 ? -26.455 13.938 21.619 1.00 94.19 103 SER A CA 1
ATOM 794 C C . SER A 1 103 ? -27.341 14.271 22.820 1.00 94.19 103 SER A C 1
ATOM 796 O O . SER A 1 103 ? -26.959 15.090 23.662 1.00 94.19 103 SER A O 1
ATOM 798 N N . ASP A 1 104 ? -28.487 13.601 22.944 1.00 88.81 104 ASP A N 1
ATOM 799 C CA . ASP A 1 104 ? -29.423 13.785 24.053 1.00 88.81 104 ASP A CA 1
ATOM 800 C C . ASP A 1 104 ? -28.830 13.293 25.379 1.00 88.81 104 ASP A C 1
ATOM 802 O O . ASP A 1 104 ? -28.900 14.001 26.393 1.00 88.81 104 ASP A O 1
ATOM 806 N N . ALA A 1 105 ? -28.181 12.121 25.376 1.00 88.56 105 ALA A N 1
ATOM 807 C CA . ALA A 1 105 ? -27.471 11.605 26.548 1.00 88.56 105 ALA A CA 1
ATOM 808 C C . ALA A 1 105 ? -26.384 12.576 27.014 1.00 88.56 105 ALA A C 1
ATOM 810 O O . ALA A 1 105 ? -26.313 12.930 28.196 1.00 88.56 105 ALA A O 1
ATOM 811 N N . ARG A 1 106 ? -25.577 13.068 26.070 1.00 92.69 106 ARG A N 1
ATOM 812 C CA . ARG A 1 106 ? -24.499 14.013 26.350 1.00 92.69 106 ARG A CA 1
ATOM 813 C C . ARG A 1 106 ? -25.042 15.318 26.930 1.00 92.69 106 ARG A C 1
ATOM 815 O O . ARG A 1 106 ? -24.525 15.804 27.935 1.00 92.69 106 ARG A O 1
ATOM 822 N N . ALA A 1 107 ? -26.096 15.878 26.336 1.00 89.50 107 ALA A N 1
ATOM 823 C CA . ALA A 1 107 ? -26.733 17.100 26.825 1.00 89.50 107 ALA A CA 1
ATOM 824 C C . ALA A 1 107 ? -27.309 16.921 28.240 1.00 89.50 107 ALA A C 1
ATOM 826 O O . ALA A 1 107 ? -27.210 17.823 29.076 1.00 89.50 107 ALA A O 1
ATOM 827 N N . SER A 1 108 ? -27.874 15.748 28.537 1.00 83.69 108 SER A N 1
ATOM 828 C CA . SER A 1 108 ? -28.374 15.415 29.873 1.00 83.69 108 SER A CA 1
ATOM 829 C C . SER A 1 108 ? -27.255 15.378 30.922 1.00 83.69 108 SER A C 1
ATOM 831 O O . SER A 1 108 ? -27.370 16.004 31.981 1.00 83.69 108 SER A O 1
ATOM 833 N N . LEU A 1 109 ? -26.131 14.728 30.602 1.00 85.69 109 LEU A N 1
ATOM 834 C CA . LEU A 1 109 ? -24.952 14.685 31.473 1.00 85.69 109 LEU A CA 1
ATOM 835 C C . LEU A 1 109 ? -24.335 16.070 31.685 1.00 85.69 109 LEU A C 1
ATOM 837 O O . LEU A 1 109 ? -23.972 16.413 32.809 1.00 85.69 109 LEU A O 1
ATOM 841 N N . ALA A 1 110 ? -24.259 16.887 30.633 1.00 87.69 110 ALA A N 1
ATOM 842 C CA . ALA A 1 110 ? -23.713 18.238 30.716 1.00 87.69 110 ALA A CA 1
ATOM 843 C C . ALA A 1 110 ? -24.541 19.145 31.646 1.00 87.69 110 ALA A C 1
ATOM 845 O O . ALA A 1 110 ? -23.971 19.914 32.418 1.00 87.69 110 ALA A O 1
ATOM 846 N N . ARG A 1 111 ? -25.879 19.024 31.638 1.00 85.00 111 ARG A N 1
ATOM 847 C CA . ARG A 1 111 ? -26.765 19.806 32.527 1.00 85.00 111 ARG A CA 1
ATOM 848 C C . ARG A 1 111 ? -26.559 19.502 34.008 1.00 85.00 111 ARG A C 1
ATOM 850 O O . ARG A 1 111 ? -26.702 20.397 34.831 1.00 85.00 111 ARG A O 1
ATOM 857 N N . THR A 1 112 ? -26.216 18.261 34.340 1.00 80.69 112 THR A N 1
ATOM 858 C CA . THR A 1 112 ? -26.027 17.813 35.730 1.00 80.69 112 THR A CA 1
ATOM 859 C C . THR A 1 112 ? -24.562 17.854 36.175 1.00 80.69 112 THR A C 1
ATOM 861 O O . THR A 1 112 ? -24.253 17.527 37.319 1.00 80.69 112 THR A O 1
ATOM 864 N N . ALA A 1 113 ? -23.641 18.293 35.307 1.00 78.44 113 ALA A N 1
ATOM 865 C CA . ALA A 1 113 ? -22.203 18.287 35.576 1.00 78.44 113 ALA A CA 1
ATOM 866 C C . ALA A 1 113 ? -21.808 19.141 36.795 1.00 78.44 113 ALA A C 1
ATOM 868 O O . ALA A 1 113 ? -20.991 18.704 37.602 1.00 78.44 113 ALA A O 1
ATOM 869 N N . GLY A 1 114 ? -22.419 20.320 36.966 1.00 75.38 114 GLY A N 1
ATOM 870 C CA . GLY A 1 114 ? -22.113 21.246 38.068 1.00 75.38 114 GLY A CA 1
ATOM 871 C C . GLY A 1 114 ? -22.555 20.767 39.457 1.00 75.38 114 GLY A C 1
ATOM 872 O O . GLY A 1 114 ? -22.082 21.284 40.465 1.00 75.38 114 GLY A O 1
ATOM 873 N N . GLU A 1 115 ? -23.433 19.765 39.525 1.00 77.88 115 GLU A N 1
ATOM 874 C CA . GLU A 1 115 ? -23.946 19.193 40.778 1.00 77.88 115 GLU A CA 1
ATOM 875 C C . GLU A 1 115 ? -23.072 18.036 41.294 1.00 77.88 115 GLU A C 1
ATOM 877 O O . GLU A 1 115 ? -23.296 17.497 42.382 1.00 77.88 115 GLU A O 1
ATOM 882 N N . ARG A 1 116 ? -22.074 17.622 40.504 1.00 76.94 116 ARG A N 1
ATOM 883 C CA . ARG A 1 116 ? -21.241 16.444 40.753 1.00 76.94 116 ARG A CA 1
ATOM 884 C C . ARG A 1 116 ? -19.899 16.855 41.346 1.00 76.94 116 ARG A C 1
ATOM 886 O O . ARG A 1 116 ? -19.290 17.836 40.935 1.00 76.94 116 ARG A O 1
ATOM 893 N N . THR A 1 117 ? -19.392 16.055 42.280 1.00 81.44 117 THR A N 1
ATOM 894 C CA . THR A 1 117 ? -18.075 16.266 42.896 1.00 81.44 117 THR A CA 1
ATOM 895 C C . THR A 1 117 ? -17.282 14.962 42.971 1.00 81.44 117 THR A C 1
ATOM 897 O O . THR A 1 117 ? -17.848 13.863 42.965 1.00 81.44 117 THR A O 1
ATOM 900 N N . GLY A 1 118 ? -15.951 15.079 43.011 1.00 86.81 118 GLY A N 1
ATOM 901 C CA . GLY A 1 118 ? -15.038 13.942 43.145 1.00 86.81 118 GLY A CA 1
ATOM 902 C C . GLY A 1 118 ? -15.194 12.906 42.028 1.00 86.81 118 GLY A C 1
ATOM 903 O O . GLY A 1 118 ? -15.215 13.247 40.848 1.00 86.81 118 GLY A O 1
ATOM 904 N N . GLU A 1 119 ? -15.318 11.631 42.401 1.00 84.25 119 GLU A N 1
ATOM 905 C CA . GLU A 1 119 ? -15.368 10.521 41.439 1.00 84.25 119 GLU A CA 1
ATOM 906 C C . GLU A 1 119 ? -16.604 10.549 40.538 1.00 84.25 119 GLU A C 1
ATOM 908 O O . GLU A 1 119 ? -16.521 10.193 39.368 1.00 84.25 119 GLU A O 1
ATOM 913 N N . ARG A 1 120 ? -17.741 11.045 41.036 1.00 80.94 120 ARG A N 1
ATOM 914 C CA . ARG A 1 120 ? -18.949 11.188 40.210 1.00 80.94 120 ARG A CA 1
ATOM 915 C C . ARG A 1 120 ? -18.773 12.242 39.123 1.00 80.94 120 ARG A C 1
ATOM 917 O O . ARG A 1 120 ? -19.276 12.069 38.018 1.00 80.94 120 ARG A O 1
ATOM 924 N N . ALA A 1 121 ? -18.041 13.319 39.418 1.00 86.44 121 ALA A N 1
ATOM 925 C CA . ALA A 1 121 ? -17.713 14.324 38.410 1.00 86.44 121 ALA A CA 1
ATOM 926 C C . ALA A 1 121 ? -16.808 13.726 37.326 1.00 86.44 121 ALA A C 1
ATOM 928 O O . ALA A 1 121 ? -17.103 13.873 36.142 1.00 86.44 121 ALA A O 1
ATOM 929 N N . ARG A 1 122 ? -15.762 12.985 37.721 1.00 88.94 122 ARG A N 1
ATOM 930 C CA . ARG A 1 122 ? -14.870 12.296 36.774 1.00 88.94 122 ARG A CA 1
ATOM 931 C C . ARG A 1 122 ? -15.597 11.246 35.938 1.00 88.94 122 ARG A C 1
ATOM 933 O O . ARG A 1 122 ? -15.438 11.238 34.726 1.00 88.94 122 ARG A O 1
ATOM 940 N N . SER A 1 123 ? -16.449 10.421 36.546 1.00 85.31 123 SER A N 1
ATOM 941 C CA . SER A 1 123 ? -17.242 9.413 35.830 1.00 85.31 123 SER A CA 1
ATOM 942 C C . SER A 1 123 ? -18.165 10.030 34.779 1.00 85.31 123 SER A C 1
ATOM 944 O O . SER A 1 123 ? -18.173 9.596 33.628 1.00 85.31 123 SER A O 1
ATOM 946 N N . GLY A 1 124 ? -18.880 11.102 35.138 1.00 86.62 124 GLY A N 1
ATOM 947 C CA . GLY A 1 124 ? -19.718 11.836 34.192 1.00 86.62 124 GLY A CA 1
ATOM 948 C C . GLY A 1 124 ? -18.919 12.439 33.033 1.00 86.62 124 GLY A C 1
ATOM 949 O O . GLY A 1 124 ? -19.358 12.371 31.888 1.00 86.62 124 GLY A O 1
ATOM 950 N N . ARG A 1 125 ? -17.727 12.979 33.313 1.00 92.12 125 ARG A N 1
ATOM 951 C CA . ARG A 1 125 ? -16.807 13.520 32.300 1.00 92.12 125 ARG A CA 1
ATOM 952 C C . ARG A 1 125 ? -16.254 12.432 31.372 1.00 92.12 125 ARG A C 1
ATOM 954 O O . ARG A 1 125 ? -16.274 12.621 30.161 1.00 92.12 125 ARG A O 1
ATOM 961 N N . ARG A 1 126 ? -15.881 11.258 31.908 1.00 91.06 126 ARG A N 1
ATOM 962 C CA . ARG A 1 126 ? -15.500 10.072 31.111 1.00 91.06 126 ARG A CA 1
ATOM 963 C C . ARG A 1 126 ? -16.610 9.670 30.140 1.00 91.06 126 ARG A C 1
ATOM 965 O O . ARG A 1 126 ? -16.339 9.417 28.970 1.00 91.06 126 ARG A O 1
ATOM 972 N N . MET A 1 127 ? -17.857 9.640 30.612 1.00 89.44 127 MET A N 1
ATOM 973 C CA . MET A 1 127 ? -19.005 9.311 29.766 1.00 89.44 127 MET A CA 1
ATOM 974 C C . MET A 1 127 ? -19.259 10.380 28.693 1.00 89.44 127 MET A C 1
ATOM 976 O O . MET A 1 127 ? -19.494 10.033 27.542 1.00 89.44 127 MET A O 1
ATOM 980 N N . ILE A 1 128 ? -19.161 11.673 29.030 1.00 93.00 128 ILE A N 1
ATOM 981 C CA . ILE A 1 128 ? -19.273 12.763 28.043 1.00 93.00 128 ILE A CA 1
ATOM 982 C C . ILE A 1 128 ? -18.226 12.600 26.936 1.00 93.00 128 ILE A C 1
ATOM 984 O O . ILE A 1 128 ? -18.595 12.630 25.766 1.00 93.00 128 ILE A O 1
ATOM 988 N N . ALA A 1 129 ? -16.960 12.360 27.288 1.00 95.31 129 ALA A N 1
ATOM 989 C CA . ALA A 1 129 ? -15.902 12.165 26.300 1.00 95.31 129 ALA A CA 1
ATOM 990 C C . ALA A 1 129 ? -16.145 10.937 25.406 1.00 95.31 129 ALA A C 1
ATOM 992 O O . ALA A 1 129 ? -15.895 10.976 24.202 1.00 95.31 129 ALA A O 1
ATOM 993 N N . ARG A 1 130 ? -16.688 9.850 25.968 1.00 93.19 130 ARG A N 1
ATOM 994 C CA . ARG A 1 130 ? -17.066 8.663 25.190 1.00 93.19 130 ARG A CA 1
ATOM 995 C C . ARG A 1 130 ? -18.207 8.954 24.211 1.00 93.19 130 ARG A C 1
ATOM 997 O O . ARG A 1 130 ? -18.153 8.529 23.062 1.00 93.19 130 ARG A O 1
ATOM 1004 N N . LEU A 1 131 ? -19.218 9.709 24.636 1.00 94.50 131 LEU A N 1
ATOM 1005 C CA . LEU A 1 131 ? -20.306 10.136 23.753 1.00 94.50 131 LEU A CA 1
ATOM 1006 C C . LEU A 1 131 ? -19.803 11.090 22.661 1.00 94.50 131 LEU A C 1
ATOM 1008 O O . LEU A 1 131 ? -20.226 10.965 21.516 1.00 94.50 131 LEU A O 1
ATOM 1012 N N . ASP A 1 132 ? -18.868 11.989 22.979 1.00 97.12 132 ASP A N 1
ATOM 1013 C CA . ASP A 1 132 ? -18.203 12.850 21.992 1.00 97.12 132 ASP A CA 1
ATOM 1014 C C . ASP A 1 132 ? -17.468 12.023 20.926 1.00 97.12 132 ASP A C 1
ATOM 1016 O O . ASP A 1 132 ? -17.617 12.279 19.729 1.00 97.12 132 ASP A O 1
ATOM 1020 N N . HIS A 1 133 ? -16.741 10.980 21.340 1.00 96.25 133 HIS A N 1
ATOM 1021 C CA . HIS A 1 133 ? -16.098 10.027 20.431 1.00 96.25 133 HIS A CA 1
ATOM 1022 C C . HIS A 1 133 ? -17.110 9.336 19.502 1.00 96.25 133 HIS A C 1
ATOM 1024 O O . HIS A 1 133 ? -16.891 9.219 18.292 1.00 96.25 133 HIS A O 1
ATOM 1030 N N . GLU A 1 134 ? -18.229 8.866 20.046 1.00 95.12 134 GLU A N 1
ATOM 1031 C CA . GLU A 1 134 ? -19.260 8.175 19.270 1.00 95.12 134 GLU A CA 1
ATOM 1032 C C . GLU A 1 134 ? -19.978 9.108 18.282 1.00 95.12 134 GLU A C 1
ATOM 1034 O O . GLU A 1 134 ? -20.170 8.759 17.113 1.00 95.12 134 GLU A O 1
ATOM 1039 N N . ILE A 1 135 ? -20.277 10.341 18.697 1.00 96.75 135 ILE A N 1
ATOM 1040 C CA . ILE A 1 135 ? -20.809 11.390 17.817 1.00 96.75 135 ILE A CA 1
ATOM 1041 C C . ILE A 1 135 ? -19.821 11.685 16.678 1.00 96.75 135 ILE A C 1
ATOM 1043 O O . ILE A 1 135 ? -20.215 11.712 15.506 1.00 96.75 135 ILE A O 1
ATOM 1047 N N . GLY A 1 136 ? -18.529 11.835 16.993 1.00 96.56 136 GLY A N 1
ATOM 1048 C CA . GLY A 1 136 ? -17.469 11.996 15.994 1.00 96.56 136 GLY A CA 1
ATOM 1049 C C . GLY A 1 136 ? -17.425 10.837 14.994 1.00 96.56 136 GLY A C 1
ATOM 1050 O O . GLY A 1 136 ? -17.356 11.061 13.783 1.00 96.56 136 GLY A O 1
ATOM 1051 N N . THR A 1 137 ? -17.581 9.603 15.479 1.00 94.88 137 THR A N 1
ATOM 1052 C CA . THR A 1 137 ? -17.625 8.385 14.652 1.00 94.88 137 THR A CA 1
ATOM 1053 C C . THR A 1 137 ? -18.800 8.383 13.683 1.00 94.88 137 THR A C 1
ATOM 1055 O O . THR A 1 137 ? -18.627 8.046 12.509 1.00 94.88 137 THR A O 1
ATOM 1058 N N . ILE A 1 138 ? -19.977 8.830 14.117 1.00 95.00 138 ILE A N 1
ATOM 1059 C CA . ILE A 1 138 ? -21.130 8.969 13.223 1.00 95.00 138 ILE A CA 1
ATOM 1060 C C . ILE A 1 138 ? -20.870 10.024 12.144 1.00 95.00 138 ILE A C 1
ATOM 1062 O O . ILE A 1 138 ? -21.144 9.781 10.966 1.00 95.00 138 ILE A O 1
ATOM 1066 N N . HIS A 1 139 ? -20.334 11.190 12.511 1.00 95.38 139 HIS A N 1
ATOM 1067 C CA . HIS A 1 139 ? -20.002 12.225 11.530 1.00 95.38 139 HIS A CA 1
ATOM 1068 C C . HIS A 1 139 ? -18.974 11.732 10.506 1.00 95.38 139 HIS A C 1
ATOM 1070 O O . HIS A 1 139 ? -19.141 11.976 9.309 1.00 95.38 139 HIS A O 1
ATOM 1076 N N . GLN A 1 140 ? -17.973 10.966 10.944 1.00 93.38 140 GLN A N 1
ATOM 1077 C CA . GLN A 1 140 ? -17.009 10.330 10.051 1.00 93.38 140 GLN A CA 1
ATOM 1078 C C . GLN A 1 140 ? -17.694 9.356 9.081 1.00 93.38 140 GLN A C 1
ATOM 1080 O O . GLN A 1 140 ? -17.429 9.418 7.881 1.00 93.38 140 GLN A O 1
ATOM 1085 N N . GLN A 1 141 ? -18.599 8.494 9.558 1.00 90.38 141 GLN A N 1
ATOM 1086 C CA . GLN A 1 141 ? -19.338 7.547 8.706 1.00 90.38 141 GLN A CA 1
ATOM 1087 C C . GLN A 1 141 ? -20.231 8.245 7.667 1.00 90.38 141 GLN A C 1
ATOM 1089 O O . GLN A 1 141 ? -20.449 7.712 6.581 1.00 90.38 141 GLN A O 1
ATOM 1094 N N . ARG A 1 142 ? -20.696 9.464 7.958 1.00 91.19 142 ARG A N 1
ATOM 1095 C CA . ARG A 1 142 ? -21.431 10.321 7.010 1.00 91.19 142 ARG A CA 1
ATOM 1096 C C . ARG A 1 142 ? -20.532 11.071 6.023 1.00 91.19 142 ARG A C 1
ATOM 1098 O O . ARG A 1 142 ? -21.045 11.780 5.161 1.00 91.19 142 ARG A O 1
ATOM 1105 N N . GLY A 1 143 ? -19.211 10.986 6.172 1.00 87.69 143 GLY A N 1
ATOM 1106 C CA . GLY A 1 143 ? -18.251 11.775 5.398 1.00 87.69 143 GLY A CA 1
ATOM 1107 C C . GLY A 1 143 ? -18.127 13.239 5.843 1.00 87.69 143 GLY A C 1
ATOM 1108 O O . GLY A 1 143 ? -17.473 14.027 5.164 1.00 87.69 143 GLY A O 1
ATOM 1109 N N . ALA A 1 144 ? -18.709 13.621 6.985 1.00 93.12 144 ALA A N 1
ATOM 1110 C CA . ALA A 1 144 ? -18.597 14.961 7.560 1.00 93.12 144 ALA A CA 1
ATOM 1111 C C . ALA A 1 144 ? -17.288 15.097 8.361 1.00 93.12 144 ALA A C 1
ATOM 1113 O O . ALA A 1 144 ? -17.294 15.176 9.589 1.00 93.12 144 ALA A O 1
ATOM 1114 N N . VAL A 1 145 ? -16.153 15.093 7.652 1.00 91.50 145 VAL A N 1
ATOM 1115 C CA . VAL A 1 145 ? -14.801 15.035 8.246 1.00 91.50 145 VAL A CA 1
ATOM 1116 C C . VAL A 1 145 ? -14.536 16.182 9.224 1.00 91.50 145 VAL A C 1
ATOM 1118 O O . VAL A 1 145 ? -13.998 15.945 10.302 1.00 91.50 145 VAL A O 1
ATOM 1121 N N . ASP A 1 146 ? -14.942 17.408 8.890 1.00 92.62 146 ASP A N 1
ATOM 1122 C CA . ASP A 1 146 ? -14.694 18.571 9.750 1.00 92.62 146 ASP A CA 1
ATOM 1123 C C . ASP A 1 146 ? -15.505 18.521 11.052 1.00 92.62 146 ASP A C 1
ATOM 1125 O O . ASP A 1 146 ? -15.012 18.939 12.096 1.00 92.62 146 ASP A O 1
ATOM 1129 N N . GLU A 1 147 ? -16.733 17.994 11.016 1.00 95.75 147 GLU A N 1
ATOM 1130 C CA . GLU A 1 147 ? -17.524 17.753 12.231 1.00 95.75 147 GLU A CA 1
ATOM 1131 C C . GLU A 1 147 ? -16.875 16.658 13.080 1.00 95.75 147 GLU A C 1
ATOM 1133 O O . GLU A 1 147 ? -16.708 16.829 14.286 1.00 95.75 147 GLU A O 1
ATOM 1138 N N . ALA A 1 148 ? -16.467 15.554 12.446 1.00 96.88 148 ALA A N 1
ATOM 1139 C CA . ALA A 1 148 ? -15.832 14.435 13.130 1.00 96.88 148 ALA A CA 1
ATOM 1140 C C . ALA A 1 148 ? -14.566 14.876 13.878 1.00 96.88 148 ALA A C 1
ATOM 1142 O O . ALA A 1 148 ? -14.429 14.593 15.064 1.00 96.88 148 ALA A O 1
ATOM 1143 N N . LEU A 1 149 ? -13.687 15.643 13.219 1.00 95.62 149 LEU A N 1
ATOM 1144 C CA . LEU A 1 149 ? -12.486 16.208 13.841 1.00 95.62 149 LEU A CA 1
ATOM 1145 C C . LEU A 1 149 ? -12.814 17.083 15.054 1.00 95.62 149 LEU A C 1
ATOM 1147 O O . LEU A 1 149 ? -12.141 16.975 16.075 1.00 95.62 149 LEU A O 1
ATOM 1151 N N . ARG A 1 150 ? -13.848 17.932 14.974 1.00 96.94 150 ARG A N 1
ATOM 1152 C CA . ARG A 1 150 ? -14.237 18.782 16.111 1.00 96.94 150 ARG A CA 1
ATOM 1153 C C . ARG A 1 150 ? -14.671 17.959 17.316 1.00 96.94 150 ARG A C 1
ATOM 1155 O O . ARG A 1 150 ? -14.209 18.230 18.419 1.00 96.94 150 ARG A O 1
ATOM 1162 N N . TRP A 1 151 ? -15.520 16.957 17.104 1.00 98.12 151 TRP A N 1
ATOM 1163 C CA . TRP A 1 151 ? -15.983 16.086 18.183 1.00 98.12 151 TRP A CA 1
ATOM 1164 C C . TRP A 1 151 ? -14.858 15.240 18.773 1.00 98.12 151 TRP A C 1
ATOM 1166 O O . TRP A 1 151 ? -14.755 15.137 19.992 1.00 98.12 151 TRP A O 1
ATOM 1176 N N . TYR A 1 152 ? -13.966 14.706 17.938 1.00 97.94 152 TYR A N 1
ATOM 1177 C CA . TYR A 1 152 ? -12.814 13.959 18.429 1.00 97.94 152 TYR A CA 1
ATOM 1178 C C . TYR A 1 152 ? -11.829 14.827 19.218 1.00 97.94 152 TYR A C 1
ATOM 1180 O O . TYR A 1 152 ? -11.388 14.393 20.275 1.00 97.94 152 TYR A O 1
ATOM 1188 N N . HIS A 1 153 ? -11.539 16.061 18.790 1.00 97.56 153 HIS A N 1
ATOM 1189 C CA . HIS A 1 153 ? -10.714 16.979 19.588 1.00 97.56 153 HIS A CA 1
ATOM 1190 C C . HIS A 1 153 ? -11.391 17.389 20.899 1.00 97.56 153 HIS A C 1
ATOM 1192 O O . HIS A 1 153 ? -10.719 17.619 21.902 1.00 97.56 153 HIS A O 1
ATOM 1198 N N . GLN A 1 154 ? -12.722 17.473 20.917 1.00 97.56 154 GLN A N 1
ATOM 1199 C CA . GLN A 1 154 ? -13.456 17.732 22.151 1.00 97.56 154 GLN A CA 1
ATOM 1200 C C . GLN A 1 154 ? -13.339 16.557 23.133 1.00 97.56 154 GLN A C 1
ATOM 1202 O O . GLN A 1 154 ? -13.058 16.778 24.310 1.00 97.56 154 GLN A O 1
ATOM 1207 N N . ALA A 1 155 ? -13.501 15.324 22.641 1.00 98.00 155 ALA A N 1
ATOM 1208 C CA . ALA A 1 155 ? -13.288 14.112 23.426 1.00 98.00 155 ALA A CA 1
ATOM 1209 C C . ALA A 1 155 ? -11.842 14.025 23.939 1.00 98.00 155 ALA A C 1
ATOM 1211 O O . ALA A 1 155 ? -11.624 13.785 25.124 1.00 98.00 155 ALA A O 1
ATOM 1212 N N . GLU A 1 156 ? -10.862 14.267 23.065 1.00 97.88 156 GLU A N 1
ATOM 1213 C CA . GLU A 1 156 ? -9.435 14.279 23.395 1.00 97.88 156 GLU A CA 1
ATOM 1214 C C . GLU A 1 156 ? -9.119 15.280 24.511 1.00 97.88 156 GLU A C 1
ATOM 1216 O O . GLU A 1 156 ? -8.522 14.899 25.514 1.00 97.88 156 GLU A O 1
ATOM 1221 N N . GLY A 1 157 ? -9.570 16.534 24.388 1.00 97.50 157 GLY A N 1
ATOM 1222 C CA . GLY A 1 157 ? -9.304 17.560 25.399 1.00 97.50 157 GLY A CA 1
ATOM 1223 C C . GLY A 1 157 ? -9.879 17.210 26.775 1.00 97.50 157 GLY A C 1
ATOM 1224 O O . GLY A 1 157 ? -9.253 17.478 27.802 1.00 97.50 157 GLY A O 1
ATOM 1225 N N . GLU A 1 158 ? -11.051 16.572 26.806 1.00 97.19 158 GLU A N 1
ATOM 1226 C CA . GLU A 1 158 ? -11.673 16.102 28.043 1.00 97.19 158 GLU A CA 1
ATOM 1227 C C . GLU A 1 158 ? -10.907 14.916 28.657 1.00 97.19 158 GLU A C 1
ATOM 1229 O O . GLU A 1 158 ? -10.660 14.886 29.866 1.00 97.19 158 GLU A O 1
ATOM 1234 N N . LEU A 1 159 ? -10.473 13.963 27.828 1.00 97.75 159 LEU A N 1
ATOM 1235 C CA . LEU A 1 159 ? -9.684 12.804 28.256 1.00 97.75 159 LEU A CA 1
ATOM 1236 C C . LEU A 1 159 ? -8.299 13.220 28.763 1.00 97.75 159 LEU A C 1
ATOM 1238 O O . LEU A 1 159 ? -7.879 12.749 29.818 1.00 97.75 159 LEU A O 1
ATOM 1242 N N . ASP A 1 160 ? -7.629 14.159 28.098 1.00 97.31 160 ASP A N 1
ATOM 1243 C CA . ASP A 1 160 ? -6.341 14.697 28.545 1.00 97.31 160 ASP A CA 1
ATOM 1244 C C . ASP A 1 160 ? -6.457 15.435 29.882 1.00 97.31 160 ASP A C 1
ATOM 1246 O O . ASP A 1 160 ? -5.613 15.265 30.768 1.00 97.31 160 ASP A O 1
ATOM 1250 N N . ALA A 1 161 ? -7.535 16.200 30.085 1.00 96.81 161 ALA A N 1
ATOM 1251 C CA . ALA A 1 161 ? -7.807 16.827 31.374 1.00 96.81 161 ALA A CA 1
ATOM 1252 C C . ALA A 1 161 ? -7.998 15.777 32.486 1.00 96.81 161 ALA A C 1
ATOM 1254 O O . ALA A 1 161 ? -7.445 15.922 33.580 1.00 96.81 161 ALA A O 1
ATOM 1255 N N . LEU A 1 162 ? -8.725 14.689 32.205 1.00 96.56 162 LEU A N 1
ATOM 1256 C CA . LEU A 1 162 ? -8.904 13.573 33.141 1.00 96.56 162 LEU A CA 1
ATOM 1257 C C . LEU A 1 162 ? -7.594 12.818 33.417 1.00 96.56 162 LEU A C 1
ATOM 1259 O O . LEU A 1 162 ? -7.356 12.417 34.558 1.00 96.56 162 LEU A O 1
ATOM 1263 N N . LEU A 1 163 ? -6.714 12.662 32.426 1.00 95.88 163 LEU A N 1
ATOM 1264 C CA . LEU A 1 163 ? -5.380 12.082 32.619 1.00 95.88 163 LEU A CA 1
ATOM 1265 C C . LEU A 1 163 ? -4.462 12.990 33.443 1.00 95.88 163 LEU A C 1
ATOM 1267 O O . LEU A 1 163 ? -3.606 12.481 34.165 1.00 95.88 163 LEU A O 1
ATOM 1271 N N . GLY A 1 164 ? -4.649 14.311 33.390 1.00 95.69 164 GLY A N 1
ATOM 1272 C CA . GLY A 1 164 ? -3.969 15.255 34.280 1.00 95.69 164 GLY A CA 1
ATOM 1273 C C . GLY A 1 164 ? -4.353 15.071 35.753 1.00 95.69 164 GLY A C 1
ATOM 1274 O O . GLY A 1 164 ? -3.510 15.214 36.637 1.00 95.69 164 GLY A O 1
ATOM 1275 N N . GLU A 1 165 ? -5.609 14.706 36.023 1.00 94.81 165 GLU A N 1
ATOM 1276 C CA . GLU A 1 165 ? -6.109 14.416 37.375 1.00 94.81 165 GLU A CA 1
ATOM 1277 C C . GLU A 1 165 ? -5.786 12.990 37.836 1.00 94.81 165 GLU A C 1
ATOM 1279 O O . GLU A 1 165 ? -5.471 12.758 39.005 1.00 94.81 165 GLU A O 1
ATOM 1284 N N . THR A 1 166 ? -5.883 12.026 36.920 1.00 92.81 166 THR A N 1
ATOM 1285 C CA . THR A 1 166 ? -5.757 10.589 37.187 1.00 92.81 166 THR A CA 1
ATOM 1286 C C . THR A 1 166 ? -4.861 9.904 36.143 1.00 92.81 166 THR A C 1
ATOM 1288 O O . THR A 1 166 ? -5.346 9.177 35.279 1.00 92.81 166 THR A O 1
ATOM 1291 N N . PRO A 1 167 ? -3.523 10.063 36.226 1.00 92.31 167 PRO A N 1
ATOM 1292 C CA . PRO A 1 167 ? -2.606 9.630 35.161 1.00 92.31 167 PRO A CA 1
ATOM 1293 C C . PRO A 1 167 ? -2.532 8.116 34.910 1.00 92.31 167 PRO A C 1
ATOM 1295 O O . PRO A 1 167 ? -1.927 7.685 33.927 1.00 92.31 167 PRO A O 1
ATOM 1298 N N . ALA A 1 168 ? -3.070 7.304 35.818 1.00 89.62 168 ALA A N 1
ATOM 1299 C CA . ALA A 1 168 ? -3.058 5.846 35.741 1.00 89.62 168 ALA A CA 1
ATOM 1300 C C . ALA A 1 168 ? -4.465 5.244 35.577 1.00 89.62 168 ALA A C 1
ATOM 1302 O O . ALA A 1 168 ? -4.605 4.025 35.680 1.00 89.62 168 ALA A O 1
ATOM 1303 N N . ASP A 1 169 ? -5.500 6.068 35.352 1.00 90.06 169 ASP A N 1
ATOM 1304 C CA . ASP A 1 169 ? -6.851 5.567 35.084 1.00 90.06 169 ASP A CA 1
ATOM 1305 C C . ASP A 1 169 ? -6.852 4.816 33.743 1.00 90.06 169 ASP A C 1
ATOM 1307 O O . ASP A 1 169 ? -6.632 5.392 32.675 1.00 90.06 169 ASP A O 1
ATOM 1311 N N . ARG A 1 170 ? -7.048 3.495 33.820 1.00 88.50 170 ARG A N 1
ATOM 1312 C CA . ARG A 1 170 ? -6.975 2.590 32.670 1.00 88.50 170 ARG A CA 1
ATOM 1313 C C . ARG A 1 170 ? -8.037 2.923 31.627 1.00 88.50 170 ARG A C 1
ATOM 1315 O O . ARG A 1 170 ? -7.722 2.914 30.441 1.00 88.50 170 ARG A O 1
ATOM 1322 N N . ASP A 1 171 ? -9.259 3.214 32.055 1.00 86.25 171 ASP A N 1
ATOM 1323 C CA . ASP A 1 171 ? -10.379 3.437 31.140 1.00 86.25 171 ASP A CA 1
ATOM 1324 C C . ASP A 1 171 ? -10.196 4.752 30.385 1.00 86.25 171 ASP A C 1
ATOM 1326 O O . ASP A 1 171 ? -10.481 4.830 29.190 1.00 86.25 171 ASP A O 1
ATOM 1330 N N . VAL A 1 172 ? -9.652 5.770 31.062 1.00 94.06 172 VAL A N 1
ATOM 1331 C CA . VAL A 1 172 ? -9.298 7.045 30.425 1.00 94.06 172 VAL A CA 1
ATOM 1332 C C . VAL A 1 172 ? -8.160 6.846 29.424 1.00 94.06 172 VAL A C 1
ATOM 1334 O O . VAL A 1 172 ? -8.262 7.334 28.304 1.00 94.06 172 VAL A O 1
ATOM 1337 N N . LEU A 1 173 ? -7.112 6.091 29.779 1.00 94.44 173 LEU A N 1
ATOM 1338 C CA . LEU A 1 173 ? -6.000 5.792 28.865 1.00 94.44 173 LEU A CA 1
ATOM 1339 C C . LEU A 1 173 ? -6.472 5.060 27.600 1.00 94.44 173 LEU A C 1
ATOM 1341 O O . LEU A 1 173 ? -6.039 5.392 26.500 1.00 94.44 173 LEU A O 1
ATOM 1345 N N . LEU A 1 174 ? -7.357 4.068 27.738 1.00 91.81 174 LEU A N 1
ATOM 1346 C CA . LEU A 1 174 ? -7.889 3.330 26.590 1.00 91.81 174 LEU A CA 1
ATOM 1347 C C . LEU A 1 174 ? -8.809 4.208 25.727 1.00 91.81 174 LEU A C 1
ATOM 1349 O O . LEU A 1 174 ? -8.660 4.215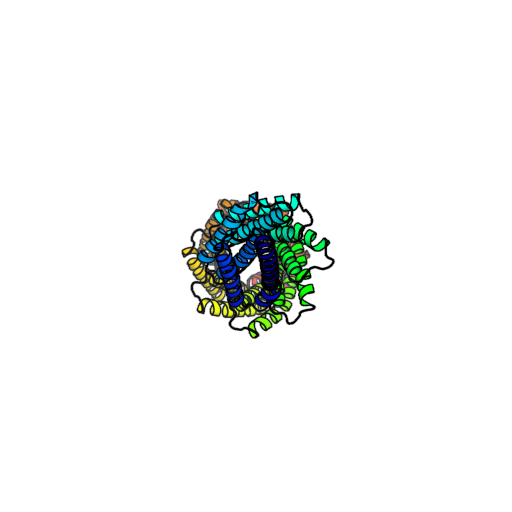 24.507 1.00 91.81 174 LEU A O 1
ATOM 1353 N N . GLY A 1 175 ? -9.694 4.999 26.342 1.00 92.44 175 GLY A N 1
ATOM 1354 C CA . GLY A 1 175 ? -10.567 5.928 25.615 1.00 92.44 175 GLY A CA 1
ATOM 1355 C C . GLY A 1 175 ? -9.803 7.039 24.884 1.00 92.44 175 GLY A C 1
ATOM 1356 O O . GLY A 1 175 ? -10.169 7.407 23.763 1.00 92.44 175 GLY A O 1
ATOM 1357 N N . ALA A 1 176 ? -8.721 7.547 25.485 1.00 96.94 176 ALA A N 1
ATOM 1358 C CA . ALA A 1 176 ? -7.814 8.506 24.853 1.00 96.94 176 ALA A CA 1
ATOM 1359 C C . ALA A 1 176 ? -7.137 7.880 23.631 1.00 96.94 176 ALA A C 1
ATOM 1361 O O . ALA A 1 176 ? -7.227 8.432 22.533 1.00 96.94 176 ALA A O 1
ATOM 1362 N N . ALA A 1 177 ? -6.598 6.667 23.777 1.00 96.69 177 ALA A N 1
ATOM 1363 C CA . ALA A 1 177 ? -5.960 5.959 22.677 1.00 96.69 177 ALA A CA 1
ATOM 1364 C C . ALA A 1 177 ? -6.915 5.688 21.503 1.00 96.69 177 ALA A C 1
ATOM 1366 O O . ALA A 1 177 ? -6.543 5.884 20.345 1.00 96.69 177 ALA A O 1
ATOM 1367 N N . ASP A 1 178 ? -8.151 5.266 21.781 1.00 94.50 178 ASP A N 1
ATOM 1368 C CA . ASP A 1 178 ? -9.158 5.016 20.745 1.00 94.50 178 ASP A CA 1
ATOM 1369 C C . ASP A 1 178 ? -9.548 6.306 20.006 1.00 94.50 178 ASP A C 1
ATOM 1371 O O . ASP A 1 178 ? -9.706 6.304 18.784 1.00 94.50 178 ASP A O 1
ATOM 1375 N N . THR A 1 179 ? -9.664 7.425 20.725 1.00 97.44 179 THR A N 1
ATOM 1376 C CA . THR A 1 179 ? -9.968 8.742 20.141 1.00 97.44 179 THR A CA 1
ATOM 1377 C C . THR A 1 179 ? -8.826 9.250 19.268 1.00 97.44 179 THR A C 1
ATOM 1379 O O . THR A 1 179 ? -9.057 9.648 18.123 1.00 97.44 179 THR A O 1
ATOM 1382 N N . ARG A 1 180 ? -7.587 9.153 19.751 1.00 97.81 180 ARG A N 1
ATOM 1383 C CA . ARG A 1 180 ? -6.392 9.531 18.989 1.00 97.81 180 ARG A CA 1
ATOM 1384 C C . ARG A 1 180 ? -6.196 8.679 17.745 1.00 97.81 180 ARG A C 1
ATOM 1386 O O . ARG A 1 180 ? -5.878 9.194 16.679 1.00 97.81 180 ARG A O 1
ATOM 1393 N N . ASP A 1 181 ? -6.499 7.386 17.814 1.00 95.94 181 ASP A N 1
ATOM 1394 C CA . ASP A 1 181 ? -6.501 6.523 16.634 1.00 95.94 181 ASP A CA 1
ATOM 1395 C C . ASP A 1 181 ? -7.470 7.007 15.543 1.00 95.94 181 ASP A C 1
ATOM 1397 O O . ASP A 1 181 ? -7.171 6.841 14.355 1.00 95.94 181 ASP A O 1
ATOM 1401 N N . ARG A 1 182 ? -8.629 7.573 15.912 1.00 96.12 182 ARG A N 1
ATOM 1402 C CA . ARG A 1 182 ? -9.592 8.145 14.955 1.00 96.12 182 ARG A CA 1
ATOM 1403 C C . ARG A 1 182 ? -9.108 9.481 14.396 1.00 96.12 182 ARG A C 1
ATOM 1405 O O . ARG A 1 182 ? -9.174 9.677 13.182 1.00 96.12 182 ARG A O 1
ATOM 1412 N N . LEU A 1 183 ? -8.570 10.361 15.246 1.00 96.75 183 LEU A N 1
ATOM 1413 C CA . LEU A 1 183 ? -7.933 11.612 14.815 1.00 96.75 183 LEU A CA 1
ATOM 1414 C C . LEU A 1 183 ? -6.810 11.335 13.817 1.00 96.75 183 LEU A C 1
ATOM 1416 O O . LEU A 1 183 ? -6.816 11.884 12.714 1.00 96.75 183 LEU A O 1
ATOM 1420 N N . GLY A 1 184 ? -5.908 10.412 14.154 1.00 96.12 184 GLY A N 1
ATOM 1421 C CA . GLY A 1 184 ? -4.815 9.995 13.287 1.00 96.12 184 GLY A CA 1
ATOM 1422 C C . GLY A 1 184 ? -5.302 9.479 11.930 1.00 96.12 184 GLY A C 1
ATOM 1423 O O . GLY A 1 184 ? -4.741 9.858 10.901 1.00 96.12 184 GLY A O 1
ATOM 1424 N N . ASP A 1 185 ? -6.392 8.697 11.884 1.00 93.94 185 ASP A N 1
ATOM 1425 C CA . ASP A 1 185 ? -6.978 8.219 10.619 1.00 93.94 185 ASP A CA 1
ATOM 1426 C C . ASP A 1 185 ? -7.443 9.372 9.726 1.00 93.94 185 ASP A C 1
ATOM 1428 O O . ASP A 1 185 ? -7.132 9.390 8.529 1.00 93.94 185 ASP A O 1
ATOM 1432 N N . LEU A 1 186 ? -8.159 10.343 10.297 1.00 93.38 186 LEU A N 1
ATOM 1433 C CA . LEU A 1 186 ? -8.657 11.504 9.560 1.00 93.38 186 LEU A CA 1
ATOM 1434 C C . LEU A 1 186 ? -7.515 12.417 9.101 1.00 93.38 186 LEU A C 1
ATOM 1436 O O . LEU A 1 186 ? -7.486 12.827 7.939 1.00 93.38 186 LEU A O 1
ATOM 1440 N N . LEU A 1 187 ? -6.540 12.686 9.971 1.00 92.69 187 LEU A N 1
ATOM 1441 C CA . LEU A 1 187 ? -5.356 13.488 9.655 1.00 92.69 187 LEU A CA 1
ATOM 1442 C C . LEU A 1 187 ? -4.518 12.836 8.549 1.00 92.69 187 LEU A C 1
ATOM 1444 O O . LEU A 1 187 ? -4.089 13.518 7.614 1.00 92.69 187 LEU A O 1
ATOM 1448 N N . ARG A 1 188 ? -4.348 11.509 8.590 1.00 90.25 188 ARG A N 1
ATOM 1449 C CA . ARG A 1 188 ? -3.649 10.746 7.549 1.00 90.25 188 ARG A CA 1
ATOM 1450 C C . ARG A 1 188 ? -4.367 10.851 6.205 1.00 90.25 188 ARG A C 1
ATOM 1452 O O . ARG A 1 188 ? -3.706 11.071 5.191 1.00 90.25 188 ARG A O 1
ATOM 1459 N N . ILE A 1 189 ? -5.699 10.738 6.184 1.00 84.75 189 ILE A N 1
ATOM 1460 C CA . ILE A 1 189 ? -6.513 10.912 4.966 1.00 84.75 189 ILE A CA 1
ATOM 1461 C C . ILE A 1 189 ? -6.390 12.342 4.417 1.00 84.75 189 ILE A C 1
ATOM 1463 O O . ILE A 1 189 ? -6.292 12.520 3.204 1.00 84.75 189 ILE A O 1
ATOM 1467 N N . GLN A 1 190 ? -6.316 13.352 5.289 1.00 84.94 190 GLN A N 1
ATOM 1468 C CA . GLN A 1 190 ? -6.062 14.748 4.909 1.00 84.94 190 GLN A CA 1
ATOM 1469 C C . GLN A 1 190 ? -4.608 15.018 4.467 1.00 84.94 190 GLN A C 1
ATOM 1471 O O . GLN A 1 190 ? -4.281 16.145 4.099 1.00 84.94 190 GLN A O 1
ATOM 1476 N N . GLY A 1 191 ? -3.720 14.017 4.508 1.00 84.00 191 GLY A N 1
ATOM 1477 C CA . GLY A 1 191 ? -2.306 14.161 4.157 1.00 84.00 191 GLY A CA 1
ATOM 1478 C C . GLY A 1 191 ? -1.452 14.845 5.231 1.00 84.00 191 GLY A C 1
ATOM 1479 O O . GLY A 1 191 ? -0.286 15.146 4.979 1.00 84.00 191 GLY A O 1
ATOM 1480 N N . LYS A 1 192 ? -1.988 15.064 6.438 1.00 90.12 192 LYS A N 1
ATOM 1481 C CA . LYS A 1 192 ? -1.273 15.648 7.583 1.00 90.12 192 LYS A CA 1
ATOM 1482 C C . LYS A 1 192 ? -0.496 14.559 8.333 1.00 90.12 192 LYS A C 1
ATOM 1484 O O . LYS A 1 192 ? -0.814 14.198 9.462 1.00 90.12 192 LYS A O 1
ATOM 1489 N N . LEU A 1 193 ? 0.505 13.992 7.656 1.00 90.25 193 LEU A N 1
ATOM 1490 C CA . LEU A 1 193 ? 1.200 12.766 8.079 1.00 90.25 193 LEU A CA 1
ATOM 1491 C C . LEU A 1 193 ? 2.016 12.913 9.373 1.00 90.25 193 LEU A C 1
ATOM 1493 O O . LEU A 1 193 ? 2.178 11.927 10.085 1.00 90.25 193 LEU A O 1
ATOM 1497 N N . ASP A 1 194 ? 2.541 14.105 9.673 1.00 92.44 194 ASP A N 1
ATOM 1498 C CA . ASP A 1 194 ? 3.243 14.366 10.940 1.00 92.44 194 ASP A CA 1
ATOM 1499 C C . ASP A 1 194 ? 2.274 14.351 12.121 1.00 92.44 194 ASP A C 1
ATOM 1501 O O . ASP A 1 194 ? 2.476 13.598 13.063 1.00 92.44 194 ASP A O 1
ATOM 1505 N N . GLN A 1 195 ? 1.155 15.067 12.006 1.00 94.62 195 GLN A N 1
ATOM 1506 C CA . GLN A 1 195 ? 0.133 15.081 13.052 1.00 94.62 195 GLN A CA 1
ATOM 1507 C C . GLN A 1 195 ? -0.481 13.691 13.253 1.00 94.62 195 GLN A C 1
ATOM 1509 O O . GLN A 1 195 ? -0.637 13.243 14.378 1.00 94.62 195 GLN A O 1
ATOM 1514 N N . ALA A 1 196 ? -0.760 12.959 12.168 1.00 96.06 196 ALA A N 1
ATOM 1515 C CA . ALA A 1 196 ? -1.240 11.583 12.275 1.00 96.06 196 ALA A CA 1
ATOM 1516 C C . ALA A 1 196 ? -0.241 10.662 12.997 1.00 96.06 196 ALA A C 1
ATOM 1518 O O . ALA A 1 196 ? -0.650 9.795 13.767 1.00 96.06 196 ALA A O 1
ATOM 1519 N N . LEU A 1 197 ? 1.065 10.840 12.756 1.00 96.94 197 LEU A N 1
ATOM 1520 C CA . LEU A 1 197 ? 2.104 10.097 13.466 1.00 96.94 197 LEU A CA 1
ATOM 1521 C C . LEU A 1 197 ? 2.107 10.426 14.963 1.00 96.94 197 LEU A C 1
ATOM 1523 O O . LEU A 1 197 ? 2.230 9.501 15.769 1.00 96.94 197 LEU A O 1
ATOM 1527 N N . ASP A 1 198 ? 1.966 11.700 15.327 1.00 97.25 198 ASP A N 1
ATOM 1528 C CA . ASP A 1 198 ? 1.913 12.132 16.726 1.00 97.25 198 ASP A CA 1
ATOM 1529 C C . ASP A 1 198 ? 0.726 11.474 17.451 1.00 97.25 198 ASP A C 1
ATOM 1531 O O . ASP A 1 198 ? 0.924 10.835 18.488 1.00 97.25 198 ASP A O 1
ATOM 1535 N N . GLU A 1 199 ? -0.468 11.506 16.844 1.00 97.88 199 GLU A N 1
ATOM 1536 C CA . GLU A 1 199 ? -1.678 10.873 17.390 1.00 97.88 199 GLU A CA 1
ATOM 1537 C C . GLU A 1 199 ? -1.512 9.364 17.600 1.00 97.88 199 GLU A C 1
ATOM 1539 O O . GLU A 1 199 ? -1.749 8.838 18.690 1.00 97.88 199 GLU A O 1
ATOM 1544 N N . TYR A 1 200 ? -1.050 8.641 16.574 1.00 98.06 200 TYR A N 1
ATOM 1545 C CA . TYR A 1 200 ? -0.853 7.193 16.677 1.00 98.06 200 TYR A CA 1
ATOM 1546 C C . TYR A 1 200 ? 0.242 6.818 17.687 1.00 98.06 200 TYR A C 1
ATOM 1548 O O . TYR A 1 200 ? 0.157 5.775 18.342 1.00 98.06 200 TYR A O 1
ATOM 1556 N N . THR A 1 201 ? 1.276 7.655 17.827 1.00 98.25 201 THR A N 1
ATOM 1557 C CA . THR A 1 201 ? 2.355 7.448 18.804 1.00 98.25 201 THR A CA 1
ATOM 1558 C C . THR A 1 201 ? 1.829 7.618 20.225 1.00 98.25 201 THR A C 1
ATOM 1560 O O . THR A 1 201 ? 2.103 6.777 21.086 1.00 98.25 201 THR A O 1
ATOM 1563 N N . ALA A 1 202 ? 1.035 8.663 20.465 1.00 97.25 202 ALA A N 1
ATOM 1564 C CA . ALA A 1 202 ? 0.387 8.900 21.746 1.00 97.25 202 ALA A CA 1
ATOM 1565 C C . ALA A 1 202 ? -0.599 7.771 22.099 1.00 97.25 202 ALA A C 1
ATOM 1567 O O . ALA A 1 202 ? -0.510 7.212 23.194 1.00 97.25 202 ALA A O 1
ATOM 1568 N N . ALA A 1 203 ? -1.434 7.336 21.148 1.00 97.56 203 ALA A N 1
ATOM 1569 C CA . ALA A 1 203 ? -2.362 6.219 21.341 1.00 97.56 203 ALA A CA 1
ATOM 1570 C C . ALA A 1 203 ? -1.649 4.918 21.755 1.00 97.56 203 ALA A C 1
ATOM 1572 O O . ALA A 1 203 ? -2.064 4.229 22.692 1.00 97.56 203 ALA A O 1
ATOM 1573 N N . LYS A 1 204 ? -0.532 4.582 21.093 1.00 97.19 204 LYS A N 1
ATOM 1574 C CA . LYS A 1 204 ? 0.292 3.419 21.460 1.00 97.19 204 LYS A CA 1
ATOM 1575 C C . LYS A 1 204 ? 0.825 3.537 22.890 1.00 97.19 204 LYS A C 1
ATOM 1577 O O . LYS A 1 204 ? 0.694 2.590 23.668 1.00 97.19 204 LYS A O 1
ATOM 1582 N N . ALA A 1 205 ? 1.386 4.694 23.244 1.00 95.81 205 ALA A N 1
ATOM 1583 C CA . ALA A 1 205 ? 1.956 4.935 24.567 1.00 95.81 205 ALA A CA 1
ATOM 1584 C C . ALA A 1 205 ? 0.904 4.814 25.684 1.00 95.81 205 ALA A C 1
ATOM 1586 O O . ALA A 1 205 ? 1.182 4.276 26.758 1.00 95.81 205 ALA A O 1
ATOM 1587 N N . GLU A 1 206 ? -0.326 5.262 25.437 1.00 94.50 206 GLU A N 1
ATOM 1588 C CA . GLU A 1 206 ? -1.431 5.133 26.389 1.00 94.50 206 GLU A CA 1
ATOM 1589 C C . GLU A 1 206 ? -1.861 3.683 26.600 1.00 94.50 206 GLU A C 1
ATOM 1591 O O . GLU A 1 206 ? -2.014 3.253 27.746 1.00 94.50 206 GLU A O 1
ATOM 1596 N N . ARG A 1 207 ? -1.956 2.885 25.528 1.00 93.56 207 ARG A N 1
ATOM 1597 C CA . ARG A 1 207 ? -2.240 1.441 25.634 1.00 93.56 207 ARG A CA 1
ATOM 1598 C C . ARG A 1 207 ? -1.123 0.681 26.354 1.00 93.56 207 ARG A C 1
ATOM 1600 O O . ARG A 1 207 ? -1.388 -0.258 27.110 1.00 93.56 207 A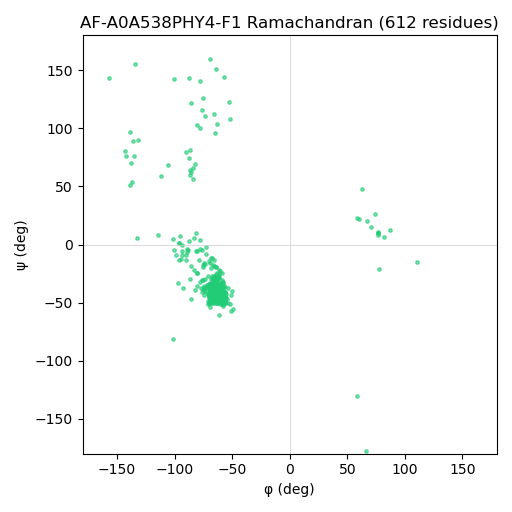RG A O 1
ATOM 1607 N N . GLU A 1 208 ? 0.133 1.082 26.170 1.00 91.94 208 GLU A N 1
ATOM 1608 C CA . GLU A 1 208 ? 1.275 0.522 26.905 1.00 91.94 208 GLU A CA 1
ATOM 1609 C C . GLU A 1 208 ? 1.231 0.874 28.402 1.00 91.94 208 GLU 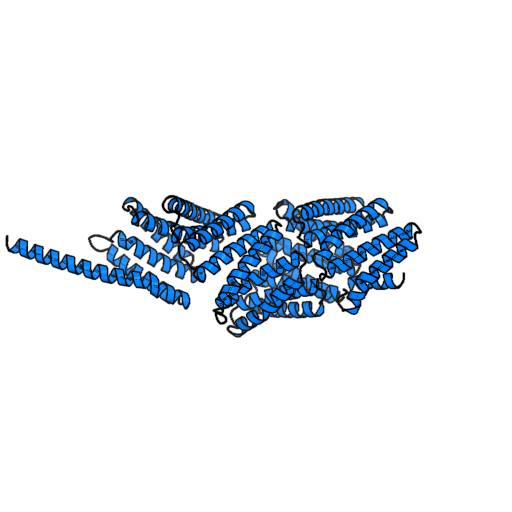A C 1
ATOM 1611 O O . GLU A 1 208 ? 1.436 -0.004 29.251 1.00 91.94 208 GLU A O 1
ATOM 1616 N N . ARG A 1 209 ? 0.885 2.122 28.740 1.00 91.06 209 ARG A N 1
ATOM 1617 C CA . ARG A 1 209 ? 0.680 2.567 30.128 1.00 91.06 209 ARG A CA 1
ATOM 1618 C C . ARG A 1 209 ? -0.477 1.832 30.797 1.00 91.06 209 ARG A C 1
ATOM 1620 O O . ARG A 1 209 ? -0.296 1.321 31.901 1.00 91.06 209 ARG A O 1
ATOM 1627 N N . ALA A 1 210 ? -1.616 1.705 30.116 1.00 88.88 210 ALA A N 1
ATOM 1628 C CA . ALA A 1 210 ? -2.791 0.998 30.621 1.00 88.88 210 ALA A CA 1
ATOM 1629 C C . ALA A 1 210 ? -2.453 -0.451 31.011 1.00 88.88 210 ALA A C 1
ATOM 1631 O O . ALA A 1 210 ? -2.871 -0.934 32.063 1.00 88.88 210 ALA A O 1
ATOM 1632 N N . ALA A 1 211 ? -1.629 -1.129 30.207 1.00 82.88 211 ALA A N 1
ATOM 1633 C CA . ALA A 1 211 ? -1.228 -2.514 30.442 1.00 82.88 211 ALA A CA 1
ATOM 1634 C C . ALA A 1 211 ? -0.265 -2.713 31.626 1.00 82.88 211 ALA A C 1
ATOM 1636 O O . ALA A 1 211 ? -0.247 -3.790 32.229 1.00 82.88 211 ALA A O 1
ATOM 1637 N N . SER A 1 212 ? 0.530 -1.696 31.964 1.00 76.25 212 SER A N 1
ATOM 1638 C CA . SER A 1 212 ? 1.596 -1.792 32.971 1.00 76.25 212 SER A CA 1
ATOM 1639 C C . SER A 1 212 ? 1.071 -1.936 34.413 1.00 76.25 212 SER A C 1
ATOM 1641 O O . SER A 1 212 ? 1.828 -2.324 35.298 1.00 76.25 212 SER A O 1
ATOM 1643 N N . GLY A 1 213 ? -0.221 -1.675 34.659 1.00 65.94 213 GLY A N 1
ATOM 1644 C CA . GLY A 1 213 ? -0.827 -1.687 35.999 1.00 65.94 213 GLY A CA 1
ATOM 1645 C C . GLY A 1 213 ? -1.494 -2.994 36.463 1.00 65.94 213 GLY A C 1
ATOM 1646 O O . GLY A 1 213 ? -1.871 -3.081 37.626 1.00 65.94 213 GLY A O 1
ATOM 1647 N N . THR A 1 214 ? -1.674 -4.009 35.604 1.00 60.78 214 THR A N 1
ATOM 1648 C CA . THR A 1 214 ? -2.628 -5.123 35.879 1.00 60.78 214 THR A CA 1
ATOM 1649 C C . THR A 1 214 ? -2.098 -6.543 35.645 1.00 60.78 214 THR A C 1
ATOM 1651 O O . THR A 1 214 ? -2.844 -7.512 35.734 1.00 60.78 214 THR A O 1
ATOM 1654 N N . GLY A 1 215 ? -0.816 -6.706 35.321 1.00 60.62 215 GLY A N 1
ATOM 1655 C CA . GLY A 1 215 ? -0.160 -8.019 35.259 1.00 60.62 215 GLY A CA 1
ATOM 1656 C C . GLY A 1 215 ? -0.428 -8.886 34.017 1.00 60.62 215 GLY A C 1
ATOM 1657 O O . GLY A 1 215 ? 0.420 -9.722 33.724 1.00 60.62 215 GLY A O 1
ATOM 1658 N N . LYS A 1 216 ? -1.506 -8.687 33.237 1.00 71.44 216 LYS A N 1
ATOM 1659 C CA . LYS A 1 216 ? -1.707 -9.278 31.888 1.00 71.44 216 LYS A CA 1
ATOM 1660 C C . LYS A 1 216 ? -2.699 -8.451 31.054 1.00 71.44 216 LYS A C 1
ATOM 1662 O O . LYS A 1 216 ? -3.673 -7.944 31.600 1.00 71.44 216 LYS A O 1
ATOM 1667 N N . ARG A 1 217 ? -2.455 -8.332 29.740 1.00 80.25 217 ARG A N 1
ATOM 1668 C CA . ARG A 1 217 ? -3.391 -7.721 28.773 1.00 80.25 217 ARG A CA 1
ATOM 1669 C C . ARG A 1 217 ? -4.506 -8.705 28.418 1.00 80.25 217 ARG A C 1
ATOM 1671 O O . ARG A 1 217 ? -4.231 -9.894 28.239 1.00 80.25 217 ARG A O 1
ATOM 1678 N N . SER A 1 218 ? -5.734 -8.218 28.276 1.00 83.50 218 SER A N 1
ATOM 1679 C CA . SER A 1 218 ? -6.823 -8.992 27.673 1.00 83.50 218 SER A CA 1
ATOM 1680 C C . SER A 1 218 ? -6.571 -9.198 26.166 1.00 83.50 218 SER A C 1
ATOM 1682 O O . SER A 1 218 ? -5.811 -8.436 25.562 1.00 83.50 218 SER A O 1
ATOM 1684 N N . PRO A 1 219 ? -7.204 -10.193 25.513 1.00 84.69 219 PRO A N 1
ATOM 1685 C CA . PRO A 1 219 ? -7.146 -10.339 24.056 1.00 84.69 219 PRO A CA 1
ATOM 1686 C C . PRO A 1 219 ? -7.505 -9.054 23.300 1.00 84.69 219 PRO A C 1
ATOM 1688 O O . PRO A 1 219 ? -6.790 -8.668 22.378 1.00 84.69 219 PRO A O 1
ATOM 1691 N N . ALA A 1 220 ? -8.556 -8.353 23.736 1.00 84.12 220 ALA A N 1
ATOM 1692 C CA . ALA A 1 220 ? -8.986 -7.094 23.133 1.00 84.12 220 ALA A CA 1
ATOM 1693 C C . ALA A 1 220 ? -7.905 -6.005 23.241 1.00 84.12 220 ALA A C 1
ATOM 1695 O O . ALA A 1 220 ? -7.643 -5.293 22.277 1.00 84.12 220 ALA A O 1
ATOM 1696 N N . GLU A 1 221 ? -7.207 -5.920 24.374 1.00 86.19 221 GLU A N 1
ATOM 1697 C CA . GLU A 1 221 ? -6.117 -4.955 24.568 1.00 86.19 221 GLU A CA 1
ATOM 1698 C C . GLU A 1 221 ? -4.875 -5.293 23.743 1.00 86.19 221 GLU A C 1
ATOM 1700 O O . GLU A 1 221 ? -4.197 -4.392 23.246 1.00 86.19 221 GLU A O 1
ATOM 1705 N N . VAL A 1 222 ? -4.572 -6.583 23.566 1.00 90.56 222 VAL A N 1
ATOM 1706 C CA . VAL A 1 222 ? -3.508 -7.028 22.654 1.00 90.56 222 VAL A CA 1
ATOM 1707 C C . VAL A 1 222 ? -3.852 -6.647 21.213 1.00 90.56 222 VAL A C 1
ATOM 1709 O O . VAL A 1 222 ? -2.994 -6.117 20.505 1.00 90.56 222 VAL A O 1
ATOM 1712 N N . LEU A 1 223 ? -5.101 -6.855 20.785 1.00 90.50 223 LEU A N 1
ATOM 1713 C CA . LEU A 1 223 ? -5.573 -6.456 19.456 1.00 90.50 223 LEU A CA 1
ATOM 1714 C C . LEU A 1 223 ? -5.545 -4.937 19.261 1.00 90.50 223 LEU A C 1
ATOM 1716 O O . LEU A 1 223 ? -5.110 -4.472 18.205 1.00 90.50 223 LEU A O 1
ATOM 1720 N N . ALA A 1 224 ? -5.960 -4.161 20.263 1.00 91.62 224 ALA A N 1
ATOM 1721 C CA . ALA A 1 224 ? -5.939 -2.701 20.215 1.00 91.62 224 ALA A CA 1
ATOM 1722 C C . ALA A 1 224 ? -4.501 -2.162 20.118 1.00 91.62 224 ALA A C 1
ATOM 1724 O O . ALA A 1 224 ? -4.203 -1.343 19.250 1.00 91.62 224 ALA A O 1
ATOM 1725 N N . LEU A 1 225 ? -3.569 -2.689 20.923 1.00 94.38 225 LEU A N 1
ATOM 1726 C CA . LEU A 1 225 ? -2.149 -2.329 20.828 1.00 94.38 225 LEU A CA 1
ATOM 1727 C C . LEU A 1 225 ? -1.547 -2.740 19.475 1.00 94.38 225 LEU A C 1
ATOM 1729 O O . LEU A 1 225 ? -0.844 -1.958 18.841 1.00 94.38 225 LEU A O 1
ATOM 1733 N N . SER A 1 226 ? -1.855 -3.946 18.993 1.00 95.56 226 SER A N 1
ATOM 1734 C CA . SER A 1 226 ? -1.458 -4.385 17.651 1.00 95.56 226 SER A CA 1
ATOM 1735 C C . SER A 1 226 ? -2.016 -3.456 16.561 1.00 95.56 226 SER A C 1
ATOM 1737 O O . SER A 1 226 ? -1.326 -3.149 15.594 1.00 95.56 226 SER A O 1
ATOM 1739 N N . THR A 1 227 ? -3.228 -2.927 16.732 1.00 94.25 227 THR A N 1
ATOM 1740 C CA . THR A 1 227 ? -3.824 -1.956 15.802 1.00 94.25 227 THR A CA 1
ATOM 1741 C C . THR A 1 227 ? -3.077 -0.618 15.800 1.00 94.25 227 THR A C 1
ATOM 1743 O O . THR A 1 227 ? -2.862 -0.073 14.717 1.00 94.25 227 THR A O 1
ATOM 1746 N N . SER A 1 228 ? -2.582 -0.131 16.948 1.00 96.12 228 SER A N 1
ATOM 1747 C CA . SER A 1 228 ? -1.650 1.016 16.974 1.00 96.12 228 SER A CA 1
ATOM 1748 C C . SER A 1 228 ? -0.405 0.754 16.137 1.00 96.12 228 SER A C 1
ATOM 1750 O O . SER A 1 228 ? -0.002 1.604 15.349 1.00 96.12 228 SER A O 1
ATOM 1752 N N . HIS A 1 229 ? 0.197 -0.428 16.287 1.00 97.75 229 HIS A N 1
ATOM 1753 C CA . HIS A 1 229 ? 1.361 -0.819 15.497 1.00 97.75 229 HIS A CA 1
ATOM 1754 C C . HIS A 1 229 ? 1.041 -0.823 13.989 1.00 97.75 229 HIS A C 1
ATOM 1756 O O . HIS A 1 229 ? 1.806 -0.276 13.202 1.00 97.75 229 HIS A O 1
ATOM 1762 N N . VAL A 1 230 ? -0.117 -1.346 13.565 1.00 97.56 230 VAL A N 1
ATOM 1763 C CA . VAL A 1 230 ? -0.545 -1.294 12.150 1.00 97.56 230 VAL A CA 1
ATOM 1764 C C . VAL A 1 230 ? -0.711 0.147 11.657 1.00 97.56 230 VAL A C 1
ATOM 1766 O O . VAL A 1 230 ? -0.243 0.483 10.569 1.00 97.56 230 VAL A O 1
ATOM 1769 N N . LYS A 1 231 ? -1.348 1.019 12.446 1.00 97.19 231 LYS A N 1
ATOM 1770 C CA . LYS A 1 231 ? -1.551 2.436 12.101 1.00 97.19 231 LYS A CA 1
ATOM 1771 C C . LYS A 1 231 ? -0.223 3.193 11.972 1.00 97.19 231 LYS A C 1
ATOM 1773 O O . LYS A 1 231 ? -0.021 3.907 10.987 1.00 97.19 231 LYS A O 1
ATOM 1778 N N . LEU A 1 232 ? 0.710 2.970 12.902 1.00 97.88 232 LEU A N 1
ATOM 1779 C CA . LEU A 1 232 ? 2.074 3.502 12.834 1.00 97.88 232 LEU A CA 1
ATOM 1780 C C . LEU A 1 232 ? 2.833 2.969 11.615 1.00 97.88 232 LEU A C 1
ATOM 1782 O O . LEU A 1 232 ? 3.443 3.746 10.881 1.00 97.88 232 LEU A O 1
ATOM 1786 N N . GLY A 1 233 ? 2.741 1.665 11.350 1.00 97.06 233 GLY A N 1
ATOM 1787 C CA . GLY A 1 233 ? 3.310 1.050 10.154 1.00 97.06 233 GLY A CA 1
ATOM 1788 C C . GLY A 1 233 ? 2.814 1.727 8.876 1.00 97.06 233 GLY A C 1
ATOM 1789 O O . GLY A 1 233 ? 3.612 2.135 8.031 1.00 97.06 233 GLY A O 1
ATOM 1790 N N . SER A 1 234 ? 1.502 1.959 8.790 1.00 94.81 234 SER A N 1
ATOM 1791 C CA . SER A 1 234 ? 0.868 2.623 7.651 1.00 94.81 234 SER A CA 1
ATOM 1792 C C . SER A 1 234 ? 1.345 4.064 7.465 1.00 94.81 234 SER A C 1
ATOM 1794 O O . SER A 1 234 ? 1.694 4.451 6.347 1.00 94.81 234 SER A O 1
ATOM 1796 N N . VAL A 1 235 ? 1.408 4.873 8.532 1.00 94.75 235 VAL A N 1
ATOM 1797 C CA . VAL A 1 235 ? 1.857 6.270 8.400 1.00 94.75 235 VAL A CA 1
ATOM 1798 C C . VAL A 1 235 ? 3.347 6.356 8.061 1.00 94.75 235 VAL A C 1
ATOM 1800 O O . VAL A 1 235 ? 3.716 7.155 7.198 1.00 94.75 235 VAL A O 1
ATOM 1803 N N . PHE A 1 236 ? 4.199 5.502 8.643 1.00 95.12 236 PHE A N 1
ATOM 1804 C CA . PHE A 1 236 ? 5.615 5.427 8.270 1.00 95.12 236 PHE A CA 1
ATOM 1805 C C . PHE A 1 236 ? 5.790 5.026 6.808 1.00 95.12 236 PHE A C 1
ATOM 1807 O O . PHE A 1 236 ? 6.584 5.642 6.100 1.00 95.12 236 PHE A O 1
ATOM 1814 N N . GLN A 1 237 ? 5.015 4.057 6.320 1.00 91.62 237 GLN A N 1
ATOM 1815 C CA . GLN A 1 237 ? 5.087 3.625 4.927 1.00 91.62 237 GLN A CA 1
ATOM 1816 C C . GLN A 1 237 ? 4.724 4.765 3.962 1.00 91.62 237 GLN A C 1
ATOM 1818 O O . GLN A 1 237 ? 5.465 5.029 3.017 1.00 91.62 237 GLN A O 1
ATOM 1823 N N . VAL A 1 238 ? 3.641 5.509 4.224 1.00 88.31 238 VAL A N 1
ATOM 1824 C CA . VAL A 1 238 ? 3.239 6.660 3.387 1.00 88.31 238 VAL A CA 1
ATOM 1825 C C . VAL A 1 238 ? 4.291 7.779 3.415 1.00 88.31 238 VAL A C 1
ATOM 1827 O O . VAL A 1 238 ? 4.550 8.421 2.395 1.00 88.31 238 VAL A O 1
ATOM 1830 N N . ARG A 1 239 ? 4.957 7.977 4.559 1.00 88.44 239 ARG A N 1
ATOM 1831 C CA . ARG A 1 239 ? 6.081 8.916 4.715 1.00 88.44 239 ARG A CA 1
ATOM 1832 C C . ARG A 1 239 ? 7.375 8.440 4.043 1.00 88.44 239 ARG A C 1
ATOM 1834 O O . ARG A 1 239 ? 8.322 9.220 3.957 1.00 88.44 239 ARG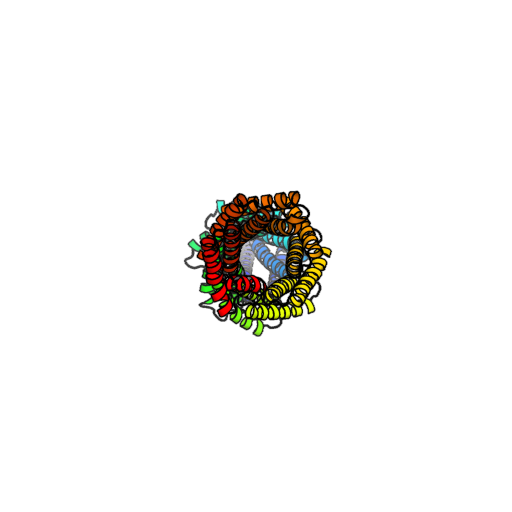 A O 1
ATOM 1841 N N . GLY A 1 240 ? 7.425 7.200 3.548 1.00 87.25 240 GLY A N 1
ATOM 1842 C CA . GLY A 1 240 ? 8.639 6.558 3.045 1.00 87.25 240 GLY A CA 1
ATOM 1843 C C . GLY A 1 240 ? 9.684 6.395 4.145 1.00 87.25 240 GLY A C 1
ATOM 1844 O O . GLY A 1 240 ? 10.824 6.808 3.979 1.00 87.25 240 GLY A O 1
ATOM 1845 N N . GLU A 1 241 ? 9.269 5.891 5.301 1.00 92.31 241 GLU A N 1
ATOM 1846 C CA . GLU A 1 241 ? 10.130 5.466 6.405 1.00 92.31 241 GLU A CA 1
ATOM 1847 C C . GLU A 1 241 ? 10.027 3.937 6.532 1.00 92.31 241 GLU A C 1
ATOM 1849 O O . GLU A 1 241 ? 9.605 3.399 7.559 1.00 92.31 241 GLU A O 1
ATOM 1854 N N . SER A 1 242 ? 10.374 3.227 5.451 1.00 93.88 242 SER A N 1
ATOM 1855 C CA . SER A 1 242 ? 10.059 1.801 5.272 1.00 93.88 242 SER A CA 1
ATOM 1856 C C . SER A 1 242 ? 10.623 0.905 6.383 1.00 93.88 242 SER A C 1
ATOM 1858 O O . SER A 1 242 ? 9.991 -0.079 6.758 1.00 93.88 242 SER A O 1
ATOM 1860 N N . ALA A 1 243 ? 11.779 1.257 6.961 1.00 94.12 243 ALA A N 1
ATOM 1861 C CA . ALA A 1 243 ? 12.399 0.475 8.036 1.00 94.12 243 ALA A CA 1
ATOM 1862 C C . ALA A 1 243 ? 11.531 0.474 9.301 1.00 94.12 243 ALA A C 1
ATOM 1864 O O . ALA A 1 243 ? 11.218 -0.577 9.855 1.00 94.12 243 ALA A O 1
ATOM 1865 N N . ARG A 1 244 ? 11.074 1.665 9.705 1.00 96.38 244 ARG A N 1
ATOM 1866 C CA . ARG A 1 244 ? 10.200 1.841 10.870 1.00 96.38 244 ARG A CA 1
ATOM 1867 C C . ARG A 1 244 ? 8.840 1.205 10.623 1.00 96.38 244 ARG A C 1
ATOM 1869 O O . ARG A 1 244 ? 8.301 0.562 11.515 1.00 96.38 244 ARG A O 1
ATOM 1876 N N . ALA A 1 245 ? 8.315 1.333 9.403 1.00 97.31 245 ALA A N 1
ATOM 1877 C CA . ALA A 1 245 ? 7.067 0.683 9.026 1.00 97.31 245 ALA A CA 1
ATOM 1878 C C . ALA A 1 245 ? 7.141 -0.845 9.191 1.00 97.31 245 ALA A C 1
ATOM 1880 O O . ALA A 1 245 ? 6.235 -1.456 9.757 1.00 97.31 245 ALA A O 1
ATOM 1881 N N . LEU A 1 246 ? 8.252 -1.452 8.759 1.00 95.94 246 LEU A N 1
ATOM 1882 C CA . LEU A 1 246 ? 8.469 -2.893 8.847 1.00 95.94 246 LEU A CA 1
ATOM 1883 C C . LEU A 1 246 ? 8.576 -3.372 10.298 1.00 95.94 246 LEU A C 1
ATOM 1885 O O . LEU A 1 246 ? 8.018 -4.416 10.637 1.00 95.94 246 LEU A O 1
ATOM 1889 N N . ASP A 1 247 ? 9.250 -2.610 11.159 1.00 97.44 247 ASP A N 1
ATOM 1890 C CA . ASP A 1 247 ? 9.351 -2.923 12.585 1.00 97.44 247 ASP A CA 1
ATOM 1891 C C . ASP A 1 247 ? 7.984 -2.881 13.281 1.00 97.44 247 ASP A C 1
ATOM 1893 O O . ASP A 1 247 ? 7.656 -3.790 14.052 1.00 97.44 247 ASP A O 1
ATOM 1897 N N . GLU A 1 248 ? 7.159 -1.877 12.970 1.00 98.31 248 GLU A N 1
ATOM 1898 C CA . GLU A 1 248 ? 5.809 -1.753 13.525 1.00 98.31 248 GLU A CA 1
ATOM 1899 C C . GLU A 1 248 ? 4.888 -2.882 13.023 1.00 98.31 248 GLU A C 1
ATOM 1901 O O . GLU A 1 248 ? 4.252 -3.552 13.838 1.00 98.31 248 GLU A O 1
ATOM 1906 N N . TYR A 1 249 ? 4.881 -3.211 11.724 1.00 98.19 249 TYR A N 1
ATOM 1907 C CA . TYR A 1 249 ? 4.099 -4.353 11.223 1.00 98.19 249 TYR A CA 1
ATOM 1908 C C . TYR A 1 249 ? 4.570 -5.696 11.803 1.00 98.19 249 TYR A C 1
ATOM 1910 O O . TYR A 1 249 ? 3.745 -6.529 12.180 1.00 98.19 249 TYR A O 1
ATOM 1918 N N . ARG A 1 250 ? 5.882 -5.910 11.973 1.00 97.69 250 ARG A N 1
ATOM 1919 C CA . ARG A 1 250 ? 6.417 -7.114 12.641 1.00 97.69 250 ARG A CA 1
ATOM 1920 C C . ARG A 1 250 ? 6.037 -7.181 14.119 1.00 97.69 250 ARG A C 1
ATOM 1922 O O . ARG A 1 250 ? 5.885 -8.275 14.665 1.00 97.69 250 ARG A O 1
ATOM 1929 N N . ALA A 1 251 ? 5.932 -6.045 14.804 1.00 97.88 251 ALA A N 1
ATOM 1930 C CA . ALA A 1 251 ? 5.434 -6.001 16.176 1.00 97.88 251 ALA A CA 1
ATOM 1931 C C . ALA A 1 251 ? 3.935 -6.342 16.234 1.00 97.88 251 ALA A C 1
ATOM 1933 O O . ALA A 1 251 ? 3.543 -7.198 17.028 1.00 97.88 251 ALA A O 1
ATOM 1934 N N . ALA A 1 252 ? 3.124 -5.768 15.338 1.00 97.75 252 ALA A N 1
ATOM 1935 C CA . ALA A 1 252 ? 1.705 -6.098 15.206 1.00 97.75 252 ALA A CA 1
ATOM 1936 C C . ALA A 1 252 ? 1.478 -7.594 14.934 1.00 97.75 252 ALA A C 1
ATOM 1938 O O . ALA A 1 252 ? 0.635 -8.202 15.600 1.00 97.75 252 ALA A O 1
ATOM 1939 N N . HIS A 1 253 ? 2.250 -8.175 14.006 1.00 97.12 253 HIS A N 1
ATOM 1940 C CA . HIS A 1 253 ? 2.175 -9.588 13.633 1.00 97.12 253 HIS A CA 1
ATOM 1941 C C . HIS A 1 253 ? 2.478 -10.478 14.833 1.00 97.12 253 HIS A C 1
ATOM 1943 O O . HIS A 1 253 ? 1.686 -11.352 15.158 1.00 97.12 253 HIS A O 1
ATOM 1949 N N . ARG A 1 254 ? 3.592 -10.238 15.542 1.00 96.38 254 ARG A N 1
ATOM 1950 C CA . ARG A 1 254 ? 3.967 -11.028 16.730 1.00 96.38 254 ARG A CA 1
ATOM 1951 C C . ARG A 1 254 ? 2.873 -11.020 17.797 1.00 96.38 254 ARG A C 1
ATOM 1953 O O . ARG A 1 254 ? 2.526 -12.077 18.309 1.00 96.38 254 ARG A O 1
ATOM 1960 N N . LEU A 1 255 ? 2.286 -9.853 18.077 1.00 94.62 255 LEU A N 1
ATOM 1961 C CA . LEU A 1 255 ? 1.191 -9.733 19.044 1.00 94.62 255 LEU A CA 1
ATOM 1962 C C . LEU A 1 255 ? -0.039 -10.569 18.649 1.00 94.62 255 LEU A C 1
ATOM 1964 O O . LEU A 1 255 ? -0.618 -11.230 19.509 1.00 94.62 255 LEU A O 1
ATOM 1968 N N . ARG A 1 256 ? -0.446 -10.549 17.370 1.00 94.38 256 ARG A N 1
ATOM 1969 C CA . ARG A 1 256 ? -1.609 -11.327 16.898 1.00 94.38 256 ARG A CA 1
ATOM 1970 C C . ARG A 1 256 ? -1.291 -12.814 16.757 1.00 94.38 256 ARG A C 1
ATOM 1972 O O . ARG A 1 256 ? -2.118 -13.634 17.136 1.00 94.38 256 ARG A O 1
ATOM 1979 N N . GLU A 1 257 ? -0.093 -13.169 16.298 1.00 94.38 257 GLU A N 1
ATOM 1980 C CA . GLU A 1 257 ? 0.352 -14.562 16.189 1.00 94.38 257 GLU A CA 1
ATOM 1981 C C . GLU A 1 257 ? 0.368 -15.238 17.567 1.00 94.38 257 GLU A C 1
ATOM 1983 O O . GLU A 1 257 ? -0.185 -16.326 17.729 1.00 94.38 257 GLU A O 1
ATOM 1988 N N . ASP A 1 258 ? 0.931 -14.575 18.581 1.00 92.50 258 ASP A N 1
ATOM 1989 C CA . ASP A 1 258 ? 0.927 -15.083 19.955 1.00 92.50 258 ASP A CA 1
ATOM 1990 C C . ASP A 1 258 ? -0.497 -15.245 20.502 1.00 92.50 258 ASP A C 1
ATOM 1992 O O . ASP A 1 258 ? -0.779 -16.205 21.218 1.00 92.50 258 ASP A O 1
ATOM 1996 N N . LEU A 1 259 ? -1.419 -14.357 20.118 1.00 90.94 259 LEU A N 1
ATOM 1997 C CA . LEU A 1 259 ? -2.816 -14.435 20.536 1.00 90.94 259 LEU A CA 1
ATOM 1998 C C . LEU A 1 259 ? -3.574 -15.613 19.895 1.00 90.94 259 LEU A C 1
ATOM 2000 O O . LEU A 1 259 ? -4.417 -16.223 20.564 1.00 90.94 259 LEU A O 1
ATOM 2004 N N . VAL A 1 260 ? -3.264 -15.943 18.634 1.00 91.75 260 VAL A N 1
ATOM 2005 C CA . VAL A 1 260 ? -3.867 -17.060 17.883 1.00 91.75 260 VAL A CA 1
ATOM 2006 C C . VAL A 1 260 ? -3.313 -18.421 18.324 1.00 91.75 260 VAL A C 1
ATOM 2008 O O . VAL A 1 260 ? -4.051 -19.407 18.286 1.00 91.75 260 VAL A O 1
ATOM 2011 N N . LYS A 1 261 ? -2.053 -18.513 18.787 1.00 88.88 261 LYS A N 1
ATOM 2012 C CA . LYS A 1 261 ? -1.416 -19.792 19.190 1.00 88.88 261 LYS A CA 1
ATOM 2013 C C . LYS A 1 261 ? -2.268 -20.618 20.160 1.00 88.88 261 LYS A C 1
ATOM 2015 O O . LYS A 1 261 ? -2.356 -21.835 19.978 1.00 88.88 261 LYS A O 1
ATOM 2020 N N . ASP A 1 262 ? -2.918 -19.946 21.109 1.00 81.44 262 ASP A N 1
ATOM 2021 C CA . ASP A 1 262 ? -3.754 -20.552 22.154 1.00 81.44 262 ASP A CA 1
ATOM 2022 C C . ASP A 1 262 ? -5.251 -20.631 21.784 1.00 81.44 262 ASP A C 1
ATOM 2024 O O . ASP A 1 262 ? -6.046 -21.187 22.540 1.00 81.44 262 ASP A O 1
ATOM 2028 N N . ARG A 1 263 ? -5.660 -20.063 20.640 1.00 84.38 263 ARG A N 1
ATOM 2029 C CA . ARG A 1 263 ? -7.061 -19.943 20.187 1.00 84.38 263 ARG A CA 1
ATOM 2030 C C . ARG A 1 263 ? -7.184 -20.232 18.695 1.00 84.38 263 ARG A C 1
ATOM 2032 O O . ARG A 1 263 ? -7.730 -19.444 17.930 1.00 84.38 263 ARG A O 1
ATOM 2039 N N . ARG A 1 264 ? -6.634 -21.369 18.275 1.00 82.06 264 ARG A N 1
ATOM 2040 C CA . ARG A 1 264 ? -6.480 -21.694 16.852 1.00 82.06 264 ARG A CA 1
ATOM 2041 C C . ARG A 1 264 ? -7.793 -21.792 16.085 1.00 82.06 264 ARG A C 1
ATOM 2043 O O . ARG A 1 264 ? -7.744 -21.614 14.881 1.00 82.06 264 ARG A O 1
ATOM 2050 N N . ASP A 1 265 ? -8.916 -22.028 16.754 1.00 84.69 265 ASP A N 1
ATOM 2051 C CA . ASP A 1 265 ? -10.234 -22.158 16.119 1.00 84.69 265 ASP A CA 1
ATOM 2052 C C . ASP A 1 265 ? -11.053 -20.850 16.144 1.00 84.69 265 ASP A C 1
ATOM 2054 O O . ASP A 1 265 ? -12.187 -20.819 15.672 1.00 84.69 265 ASP A O 1
ATOM 2058 N N . ASP A 1 266 ? -10.502 -19.761 16.692 1.00 86.75 266 ASP A N 1
ATOM 2059 C CA . ASP A 1 266 ? -11.170 -18.458 16.738 1.00 86.75 266 ASP A CA 1
ATOM 2060 C C . ASP A 1 266 ? -11.029 -17.733 15.391 1.00 86.75 266 ASP A C 1
ATOM 2062 O O . ASP A 1 266 ? -9.975 -17.181 15.056 1.00 86.75 266 ASP A O 1
ATOM 2066 N N . ALA A 1 267 ? -12.109 -17.757 14.608 1.00 86.50 267 ALA A N 1
ATOM 2067 C CA . ALA A 1 267 ? -12.154 -17.197 13.262 1.00 86.50 267 ALA A CA 1
ATOM 2068 C C . ALA A 1 267 ? -11.864 -15.686 13.219 1.00 86.50 267 ALA A C 1
ATOM 2070 O O . ALA A 1 267 ? -11.198 -15.213 12.296 1.00 86.50 267 ALA A O 1
ATOM 2071 N N . GLU A 1 268 ? -12.309 -14.927 14.224 1.00 85.25 268 GLU A N 1
ATOM 2072 C CA . GLU A 1 268 ? -12.091 -13.479 14.276 1.00 85.25 268 GLU A CA 1
ATOM 2073 C C . GLU A 1 268 ? -10.636 -13.150 14.611 1.00 85.25 268 GLU A C 1
ATOM 2075 O O . GLU A 1 268 ? -10.049 -12.243 14.017 1.00 85.25 268 GLU A O 1
ATOM 2080 N N . LEU A 1 269 ? -10.000 -13.924 15.496 1.00 88.88 269 LEU A N 1
ATOM 2081 C CA . LEU A 1 269 ? -8.570 -13.773 15.774 1.00 88.88 269 LEU A CA 1
ATOM 2082 C C . LEU A 1 269 ? -7.694 -14.194 14.595 1.00 88.88 269 LEU A C 1
ATOM 2084 O O . LEU A 1 269 ? -6.700 -13.523 14.306 1.00 88.88 269 LEU A O 1
ATOM 2088 N N . GLN A 1 270 ? -8.066 -15.262 13.886 1.00 91.88 270 GLN A N 1
ATOM 2089 C CA . GLN A 1 270 ? -7.407 -15.643 12.638 1.00 91.88 270 GLN A CA 1
ATOM 2090 C C . GLN A 1 270 ? -7.515 -14.522 11.600 1.00 91.88 270 GLN A C 1
ATOM 2092 O O . GLN A 1 270 ? -6.503 -14.100 11.044 1.00 91.88 270 GLN A O 1
ATOM 2097 N N . LYS A 1 271 ? -8.721 -13.981 11.387 1.00 90.50 271 LYS A N 1
ATOM 2098 C CA . LYS A 1 271 ? -8.945 -12.838 10.494 1.00 90.50 271 LYS A CA 1
ATOM 2099 C C . LYS A 1 271 ? -8.111 -11.632 10.922 1.00 90.50 271 LYS A C 1
ATOM 2101 O O . LYS A 1 271 ? -7.503 -10.979 10.077 1.00 90.50 271 LYS A O 1
ATOM 2106 N N . ALA A 1 272 ? -8.037 -11.342 12.220 1.00 91.69 272 ALA A N 1
ATOM 2107 C CA . ALA A 1 272 ? -7.214 -10.253 12.722 1.00 91.69 272 ALA A CA 1
ATOM 2108 C C . ALA A 1 272 ? -5.724 -10.473 12.409 1.00 91.69 272 ALA A C 1
ATOM 2110 O O . ALA A 1 272 ? -5.051 -9.523 12.022 1.00 91.69 272 ALA A O 1
ATOM 2111 N N . LEU A 1 273 ? -5.175 -11.683 12.533 1.00 95.12 273 LEU A N 1
ATOM 2112 C CA . LEU A 1 273 ? -3.791 -11.942 12.108 1.00 95.12 273 LEU A CA 1
ATOM 2113 C C . LEU A 1 273 ? -3.604 -11.643 10.608 1.00 95.12 273 LEU A C 1
ATOM 2115 O O . LEU A 1 273 ? -2.709 -10.879 10.245 1.00 95.12 273 LEU A O 1
ATOM 2119 N N . LEU A 1 274 ? -4.534 -12.114 9.771 1.00 95.06 274 LEU A N 1
ATOM 2120 C CA . LEU A 1 274 ? -4.520 -11.888 8.323 1.00 95.06 274 LEU A CA 1
ATOM 2121 C C . LEU A 1 274 ? -4.545 -10.394 7.936 1.00 95.06 274 LEU A C 1
ATOM 2123 O O . LEU A 1 274 ? -3.879 -9.988 6.985 1.00 95.06 274 LEU A O 1
ATOM 2127 N N . ASP A 1 275 ? -5.253 -9.543 8.684 1.00 92.44 275 ASP A N 1
ATOM 2128 C CA . ASP A 1 275 ? -5.248 -8.090 8.437 1.00 92.44 275 ASP A CA 1
ATOM 2129 C C . ASP A 1 275 ? -3.848 -7.452 8.571 1.00 92.44 275 ASP A C 1
ATOM 2131 O O . ASP A 1 275 ? -3.622 -6.368 8.032 1.00 92.44 275 ASP A O 1
ATOM 2135 N N . VAL A 1 276 ? -2.922 -8.080 9.310 1.00 96.19 276 VAL A N 1
ATOM 2136 C CA . VAL A 1 276 ? -1.528 -7.619 9.455 1.00 96.19 276 VAL A CA 1
ATOM 2137 C C . VAL A 1 276 ? -0.616 -8.267 8.422 1.00 96.19 276 VAL A C 1
ATOM 2139 O O . VAL A 1 276 ? 0.274 -7.597 7.897 1.00 96.19 276 VAL A O 1
ATOM 2142 N N . ASP A 1 277 ? -0.848 -9.540 8.107 1.00 97.12 277 ASP A N 1
ATOM 2143 C CA . ASP A 1 277 ? -0.062 -10.287 7.120 1.00 97.12 277 ASP A CA 1
ATOM 2144 C C . ASP A 1 277 ? -0.105 -9.618 5.743 1.00 97.12 277 ASP A C 1
ATOM 2146 O O . ASP A 1 277 ? 0.908 -9.562 5.045 1.00 97.12 277 ASP A O 1
ATOM 2150 N N . LEU A 1 278 ? -1.257 -9.046 5.375 1.00 95.12 278 LEU A N 1
ATOM 2151 C CA . LEU A 1 278 ? -1.443 -8.375 4.091 1.00 95.12 278 LEU A CA 1
ATOM 2152 C C . LEU A 1 278 ? -0.496 -7.165 3.895 1.00 95.12 278 LEU A C 1
ATOM 2154 O O . LEU A 1 278 ? 0.325 -7.213 2.972 1.00 95.12 278 LEU A O 1
ATOM 2158 N N . PRO A 1 279 ? -0.533 -6.106 4.739 1.00 96.12 279 PRO A N 1
ATOM 2159 C CA . PRO A 1 279 ? 0.393 -4.978 4.619 1.00 96.12 279 PRO A CA 1
ATOM 2160 C C . PRO A 1 279 ? 1.848 -5.344 4.942 1.00 96.12 279 PRO A C 1
ATOM 2162 O O . PRO A 1 279 ? 2.760 -4.738 4.378 1.00 96.12 279 PRO A O 1
ATOM 2165 N N . LEU A 1 280 ? 2.093 -6.333 5.814 1.00 97.50 280 LEU A N 1
ATOM 2166 C CA . LEU A 1 280 ? 3.448 -6.810 6.094 1.00 97.50 280 LEU A CA 1
ATOM 2167 C C . LEU A 1 280 ? 4.087 -7.421 4.840 1.00 97.50 280 LEU A C 1
ATOM 2169 O O . LEU A 1 280 ? 5.218 -7.063 4.510 1.00 97.50 280 LEU A O 1
ATOM 2173 N N . GLY A 1 281 ? 3.367 -8.298 4.137 1.00 96.56 281 GLY A N 1
ATOM 2174 C CA . GLY A 1 281 ? 3.843 -8.910 2.899 1.00 96.56 281 GLY A CA 1
ATOM 2175 C C . GLY A 1 281 ? 4.089 -7.884 1.787 1.00 96.56 281 GLY A C 1
ATOM 2176 O O . GLY A 1 281 ? 5.118 -7.948 1.113 1.00 96.56 281 GLY A O 1
ATOM 2177 N N . ASP A 1 282 ? 3.216 -6.880 1.636 1.00 94.44 282 ASP A N 1
ATOM 2178 C CA . ASP A 1 282 ? 3.395 -5.858 0.595 1.00 94.44 282 ASP A CA 1
ATOM 2179 C C . ASP A 1 282 ? 4.617 -4.987 0.896 1.00 94.44 282 ASP A C 1
ATOM 2181 O O . ASP A 1 282 ? 5.434 -4.732 0.008 1.00 94.44 282 ASP A O 1
ATOM 2185 N N . LEU A 1 283 ? 4.815 -4.603 2.163 1.00 95.12 283 LEU A N 1
ATOM 2186 C CA . LEU A 1 283 ? 6.002 -3.850 2.550 1.00 95.12 283 LEU A CA 1
ATOM 2187 C C . LEU A 1 283 ? 7.282 -4.683 2.404 1.00 95.12 283 LEU A C 1
ATOM 2189 O O . LEU A 1 283 ? 8.281 -4.152 1.925 1.00 95.12 283 LEU A O 1
ATOM 2193 N N . GLN A 1 284 ? 7.267 -5.969 2.774 1.00 94.81 284 GLN A N 1
ATOM 2194 C CA . GLN A 1 284 ? 8.396 -6.883 2.554 1.00 94.81 284 GLN A CA 1
ATOM 2195 C C . GLN A 1 284 ? 8.789 -6.912 1.074 1.00 94.81 284 GLN A C 1
ATOM 2197 O O . GLN A 1 284 ? 9.961 -6.740 0.744 1.00 94.81 284 GLN A O 1
ATOM 2202 N N . ARG A 1 285 ? 7.808 -7.029 0.176 1.00 92.69 285 ARG A N 1
ATOM 2203 C CA . ARG A 1 285 ? 8.025 -6.969 -1.271 1.00 92.69 285 ARG A CA 1
ATOM 2204 C C . ARG A 1 285 ? 8.592 -5.610 -1.713 1.00 92.69 285 ARG A C 1
ATOM 2206 O O . ARG A 1 285 ? 9.584 -5.584 -2.436 1.00 92.69 285 ARG A O 1
ATOM 2213 N N . GLN A 1 286 ? 8.040 -4.493 -1.230 1.00 90.44 286 GLN A N 1
ATOM 2214 C CA . GLN A 1 286 ? 8.499 -3.124 -1.534 1.00 90.44 286 GLN A CA 1
ATOM 2215 C C . GLN A 1 286 ? 9.936 -2.831 -1.058 1.00 90.44 286 GLN A C 1
ATOM 2217 O O . GLN A 1 286 ? 10.691 -2.117 -1.725 1.00 90.44 286 GLN A O 1
ATOM 2222 N N . VAL A 1 287 ? 10.364 -3.397 0.073 1.00 89.75 287 VAL A N 1
ATOM 2223 C CA . VAL A 1 287 ? 11.774 -3.333 0.512 1.00 89.75 287 VAL A CA 1
ATOM 2224 C C . VAL A 1 287 ? 12.648 -4.390 -0.180 1.00 89.75 287 VAL A C 1
ATOM 2226 O O . VAL A 1 287 ? 13.818 -4.554 0.150 1.00 89.75 287 VAL A O 1
ATOM 2229 N N . GLY A 1 288 ? 12.109 -5.072 -1.195 1.00 84.19 288 GLY A N 1
ATOM 2230 C CA . GLY A 1 288 ? 12.765 -6.055 -2.055 1.00 84.19 288 GLY A CA 1
ATOM 2231 C C . GLY A 1 288 ? 13.031 -7.406 -1.410 1.00 84.19 288 GLY A C 1
ATOM 2232 O O . GLY A 1 288 ? 13.911 -8.123 -1.864 1.00 84.19 288 GLY A O 1
ATOM 2233 N N . ASP A 1 289 ? 12.255 -7.804 -0.414 1.00 88.00 289 ASP A N 1
ATOM 2234 C CA . ASP A 1 289 ? 12.258 -9.164 0.115 1.00 88.00 289 ASP A CA 1
ATOM 2235 C C . ASP A 1 289 ? 10.998 -9.931 -0.337 1.00 88.00 289 ASP A C 1
ATOM 2237 O O . ASP A 1 289 ? 10.123 -10.248 0.478 1.00 88.00 289 ASP A O 1
ATOM 2241 N N . PRO A 1 290 ? 10.861 -10.244 -1.647 1.00 90.69 290 PRO A N 1
ATOM 2242 C CA . PRO A 1 290 ? 9.707 -10.987 -2.143 1.00 90.69 290 PRO A CA 1
ATOM 2243 C C . PRO A 1 290 ? 9.650 -12.403 -1.564 1.00 90.69 290 PRO A C 1
ATOM 2245 O O . PRO A 1 290 ? 8.586 -13.007 -1.557 1.00 90.69 290 PRO A O 1
ATOM 2248 N N . ARG A 1 291 ? 10.765 -12.939 -1.047 1.00 91.12 291 ARG A N 1
ATOM 2249 C CA . ARG A 1 291 ? 10.788 -14.253 -0.405 1.00 91.12 291 ARG A CA 1
ATOM 2250 C C . ARG A 1 291 ? 10.045 -14.225 0.926 1.00 91.12 291 ARG A C 1
ATOM 2252 O O . ARG A 1 291 ? 9.169 -15.060 1.115 1.00 91.12 291 ARG A O 1
ATOM 2259 N N . SER A 1 292 ? 10.342 -13.269 1.807 1.00 93.00 292 SER A N 1
ATOM 2260 C CA . SER A 1 292 ? 9.573 -13.116 3.049 1.00 93.00 292 SER A CA 1
ATOM 2261 C C . SER A 1 292 ? 8.098 -12.822 2.766 1.00 93.00 292 SER A C 1
ATOM 2263 O O . SER A 1 292 ? 7.233 -13.360 3.457 1.00 93.00 292 SER A O 1
ATOM 2265 N N . ALA A 1 293 ? 7.801 -12.038 1.721 1.00 95.25 293 ALA A N 1
ATOM 2266 C CA . ALA A 1 293 ? 6.423 -11.782 1.299 1.00 95.25 293 ALA A CA 1
ATOM 2267 C C . ALA A 1 293 ? 5.713 -13.077 0.872 1.00 95.25 293 ALA A C 1
ATOM 2269 O O . ALA A 1 293 ? 4.632 -13.380 1.371 1.00 95.25 293 ALA A O 1
ATOM 2270 N N . ILE A 1 294 ? 6.350 -13.881 0.012 1.00 96.12 294 ILE A N 1
ATOM 2271 C CA . ILE A 1 294 ? 5.867 -15.208 -0.394 1.00 96.12 294 ILE A CA 1
ATOM 2272 C C . ILE A 1 294 ? 5.648 -16.103 0.829 1.00 96.12 294 ILE A C 1
ATOM 2274 O O . ILE A 1 294 ? 4.583 -16.692 0.947 1.00 96.12 294 ILE A O 1
ATOM 2278 N N . GLU A 1 295 ? 6.602 -16.178 1.760 1.00 95.56 295 GLU A N 1
ATOM 2279 C CA . GLU A 1 295 ? 6.475 -16.996 2.975 1.00 95.56 295 GLU A CA 1
ATOM 2280 C C . GLU A 1 295 ? 5.323 -16.528 3.884 1.00 95.56 295 GLU A C 1
ATOM 2282 O O . GLU A 1 295 ? 4.659 -17.355 4.511 1.00 95.56 295 GLU A O 1
ATOM 2287 N N . THR A 1 296 ? 5.074 -15.218 3.953 1.00 96.38 296 THR A N 1
ATOM 2288 C CA . THR A 1 296 ? 3.946 -14.634 4.696 1.00 96.38 296 THR A CA 1
ATOM 2289 C C . THR A 1 296 ? 2.620 -15.032 4.045 1.00 96.38 296 THR A C 1
ATOM 2291 O O . THR A 1 296 ? 1.737 -15.573 4.712 1.00 96.38 296 THR A O 1
ATOM 2294 N N . TYR A 1 297 ? 2.492 -14.847 2.729 1.00 96.81 297 TYR A N 1
ATOM 2295 C CA . TYR A 1 297 ? 1.265 -15.165 2.001 1.00 96.81 297 TYR A CA 1
ATOM 2296 C C . TYR A 1 297 ? 0.977 -16.665 1.906 1.00 96.81 297 TYR A C 1
ATOM 2298 O O . TYR A 1 297 ? -0.174 -17.068 2.060 1.00 96.81 297 TYR A O 1
ATOM 2306 N N . ASP A 1 298 ? 2.003 -17.496 1.723 1.00 95.69 298 ASP A N 1
ATOM 2307 C CA . ASP A 1 298 ? 1.885 -18.957 1.659 1.00 95.69 298 ASP A CA 1
ATOM 2308 C C . ASP A 1 298 ? 1.341 -19.547 2.971 1.00 95.69 298 ASP A C 1
ATOM 2310 O O . ASP A 1 298 ? 0.527 -20.468 2.957 1.00 95.69 298 ASP A O 1
ATOM 2314 N N . LYS A 1 299 ? 1.704 -18.960 4.122 1.00 94.12 299 LYS A N 1
ATOM 2315 C CA . LYS A 1 299 ? 1.148 -19.341 5.433 1.00 94.12 299 LYS A CA 1
ATOM 2316 C C . LYS A 1 299 ? -0.261 -18.797 5.669 1.00 94.12 299 LYS A C 1
ATOM 2318 O O . LYS A 1 299 ? -1.081 -19.482 6.280 1.00 94.12 299 LYS A O 1
ATOM 2323 N N . ALA A 1 300 ? -0.534 -17.578 5.212 1.00 94.00 300 ALA A N 1
ATOM 2324 C CA . ALA A 1 300 ? -1.805 -16.891 5.424 1.00 94.00 300 ALA A CA 1
ATOM 2325 C C . ALA A 1 300 ? -2.943 -17.456 4.553 1.00 94.00 300 ALA A C 1
ATOM 2327 O O . ALA A 1 300 ? -4.086 -17.575 5.008 1.00 94.00 300 ALA A O 1
ATOM 2328 N N . LEU A 1 301 ? -2.651 -17.843 3.307 1.00 94.31 301 LEU A N 1
ATOM 2329 C CA . LEU A 1 301 ? -3.672 -18.241 2.337 1.00 94.31 301 LEU A CA 1
ATOM 2330 C C . LEU A 1 301 ? -4.480 -19.487 2.764 1.00 94.31 301 LEU A C 1
ATOM 2332 O O . LEU A 1 301 ? -5.707 -19.422 2.682 1.00 94.31 301 LEU A O 1
ATOM 2336 N N . PRO A 1 302 ? -3.889 -20.570 3.314 1.00 93.19 302 PRO A N 1
ATOM 2337 C CA . PRO A 1 302 ? -4.660 -21.710 3.820 1.00 93.19 302 PRO A CA 1
ATOM 2338 C C . PRO A 1 302 ? -5.619 -21.354 4.966 1.00 93.19 302 PRO A C 1
ATOM 2340 O O . PRO A 1 302 ? -6.718 -21.909 5.053 1.00 93.19 302 PRO A O 1
ATOM 2343 N N . VAL A 1 303 ? -5.231 -20.415 5.839 1.00 93.75 303 VAL A N 1
ATOM 2344 C CA . VAL A 1 303 ? -6.098 -19.907 6.917 1.00 93.75 303 VAL A CA 1
ATOM 2345 C C . VAL A 1 303 ? -7.267 -19.129 6.312 1.00 93.75 303 VAL A C 1
ATOM 2347 O O . VAL A 1 303 ? -8.426 -19.378 6.643 1.00 93.75 303 VAL A O 1
ATOM 2350 N N . MET A 1 304 ? -6.988 -18.258 5.342 1.00 95.19 304 MET A N 1
ATOM 2351 C CA . MET A 1 304 ? -8.010 -17.508 4.608 1.00 95.19 304 MET A CA 1
ATOM 2352 C C . MET A 1 304 ? -8.983 -18.430 3.840 1.00 95.19 304 MET A C 1
ATOM 2354 O O . MET A 1 304 ? -10.198 -18.204 3.803 1.00 95.19 304 MET A O 1
ATOM 2358 N N . GLU A 1 305 ? -8.484 -19.514 3.248 1.00 92.62 305 GLU A N 1
ATOM 2359 C CA . GLU A 1 305 ? -9.306 -20.536 2.594 1.00 92.62 305 GLU A CA 1
ATOM 2360 C C . GLU A 1 305 ? -10.174 -21.318 3.586 1.00 92.62 305 GLU A C 1
ATOM 2362 O O . GLU A 1 305 ? -11.297 -21.695 3.252 1.00 92.62 305 GLU A O 1
ATOM 2367 N N . ALA A 1 306 ? -9.693 -21.571 4.806 1.00 91.62 306 ALA A N 1
ATOM 2368 C CA . ALA A 1 306 ? -10.498 -22.191 5.856 1.00 91.62 306 ALA A CA 1
ATOM 2369 C C . ALA A 1 306 ? -11.647 -21.275 6.304 1.00 91.62 306 ALA A C 1
ATOM 2371 O O . ALA A 1 306 ? -12.793 -21.727 6.341 1.00 91.62 306 ALA A O 1
ATOM 2372 N N . LEU A 1 307 ? -11.369 -19.987 6.538 1.00 90.50 307 LEU A N 1
ATOM 2373 C CA . LEU A 1 307 ? -12.387 -18.991 6.891 1.00 90.50 307 LEU A CA 1
ATOM 2374 C C . LEU A 1 307 ? -13.471 -18.879 5.806 1.00 90.50 307 LEU A C 1
ATOM 2376 O O . LEU A 1 307 ? -14.658 -19.005 6.092 1.00 90.50 307 LEU A O 1
ATOM 2380 N N . THR A 1 308 ? -13.085 -18.741 4.534 1.00 92.19 308 THR A N 1
ATOM 2381 C CA . THR A 1 308 ? -14.066 -18.645 3.430 1.00 92.19 308 THR A CA 1
ATOM 2382 C C . THR A 1 308 ? -14.838 -19.935 3.157 1.00 92.19 308 THR A C 1
ATOM 2384 O O . THR A 1 308 ? -15.905 -19.877 2.554 1.00 92.19 308 THR A O 1
ATOM 2387 N N . ARG A 1 309 ? -14.341 -21.104 3.581 1.00 91.94 309 ARG A N 1
ATOM 2388 C CA . ARG A 1 309 ? -15.120 -22.355 3.552 1.00 91.94 309 ARG A CA 1
ATOM 2389 C C . ARG A 1 309 ? -16.117 -22.446 4.702 1.00 91.94 309 ARG A C 1
ATOM 2391 O O . ARG A 1 309 ? -17.165 -23.056 4.519 1.00 91.94 309 ARG A O 1
ATOM 2398 N N . HIS A 1 310 ? -15.785 -21.876 5.859 1.00 88.06 310 HIS A N 1
ATOM 2399 C CA . HIS A 1 310 ? -16.677 -21.828 7.014 1.00 88.06 310 HIS A CA 1
ATOM 2400 C C . HIS A 1 310 ? -17.895 -20.935 6.746 1.00 88.06 310 HIS A C 1
ATOM 2402 O O . HIS A 1 310 ? -19.017 -21.335 7.039 1.00 88.06 310 HIS A O 1
ATOM 2408 N N . ASP A 1 311 ? -17.679 -19.761 6.148 1.00 84.25 311 ASP A N 1
ATOM 2409 C CA . ASP A 1 311 ? -18.757 -18.867 5.714 1.00 84.25 311 ASP A CA 1
ATOM 2410 C C . ASP A 1 311 ? -18.522 -18.386 4.268 1.00 84.25 311 ASP A C 1
ATOM 2412 O O . ASP A 1 311 ? -17.866 -17.362 4.036 1.00 84.25 311 ASP A O 1
ATOM 2416 N N . PRO A 1 312 ? -19.035 -19.131 3.269 1.00 89.44 312 PRO A N 1
ATOM 2417 C CA . PRO A 1 312 ? -18.867 -18.787 1.860 1.00 89.44 312 PRO A CA 1
ATOM 2418 C C . PRO A 1 312 ? -19.535 -17.474 1.446 1.00 89.44 312 PRO A C 1
ATOM 2420 O O . PRO A 1 312 ? -19.082 -16.854 0.480 1.00 89.44 312 PRO A O 1
ATOM 2423 N N . ASP A 1 313 ? -20.579 -17.037 2.152 1.00 87.44 313 ASP A N 1
ATOM 2424 C CA . ASP A 1 313 ? -21.347 -15.842 1.798 1.00 87.44 313 ASP A CA 1
ATOM 2425 C C . ASP A 1 313 ? -20.808 -14.558 2.432 1.00 87.44 313 ASP A C 1
ATOM 2427 O O . ASP A 1 313 ? -21.198 -13.463 2.010 1.00 87.44 313 ASP A O 1
ATOM 2431 N N . ASN A 1 314 ? -19.850 -14.671 3.357 1.00 87.12 314 ASN A N 1
ATOM 2432 C CA . ASN A 1 314 ? -19.149 -13.536 3.942 1.00 87.12 314 ASN A CA 1
ATOM 2433 C C . ASN A 1 314 ? -18.313 -12.782 2.894 1.00 87.12 314 ASN A C 1
ATOM 2435 O O . ASN A 1 314 ? -17.157 -13.108 2.602 1.00 87.12 314 ASN A O 1
ATOM 2439 N N . THR A 1 315 ? -18.883 -11.711 2.341 1.00 89.31 315 THR A N 1
ATOM 2440 C CA . THR A 1 315 ? -18.244 -10.899 1.295 1.00 89.31 315 THR A CA 1
ATOM 2441 C C . THR A 1 315 ? -16.954 -10.225 1.757 1.00 89.31 315 THR A C 1
ATOM 2443 O O . THR A 1 315 ? -16.076 -9.970 0.934 1.00 89.31 315 THR A O 1
ATOM 2446 N N . THR A 1 316 ? -16.806 -9.953 3.058 1.00 89.38 316 THR A N 1
ATOM 2447 C CA . THR A 1 316 ? -15.580 -9.373 3.626 1.00 89.38 316 THR A CA 1
ATOM 2448 C C . THR A 1 316 ? -14.430 -10.372 3.552 1.00 89.38 316 THR A C 1
ATOM 2450 O O . THR A 1 316 ? -13.339 -10.020 3.104 1.00 89.38 316 THR A O 1
ATOM 2453 N N . TRP A 1 317 ? -14.675 -11.631 3.919 1.00 92.12 317 TRP A N 1
ATOM 2454 C CA . TRP A 1 317 ? -13.673 -12.695 3.831 1.00 92.12 317 TRP A CA 1
ATOM 2455 C C . TRP A 1 317 ? -13.360 -13.072 2.382 1.00 92.12 317 TRP A C 1
ATOM 2457 O O . TRP A 1 317 ? -12.195 -13.248 2.033 1.00 92.12 317 TRP A O 1
ATOM 2467 N N . GLN A 1 318 ? -14.366 -13.120 1.505 1.00 94.38 318 GLN A N 1
ATOM 2468 C CA . GLN A 1 318 ? -14.146 -13.333 0.069 1.00 94.38 318 GLN A CA 1
ATOM 2469 C C . GLN A 1 318 ? -13.261 -12.232 -0.533 1.00 94.38 318 GLN A C 1
ATOM 2471 O O . GLN A 1 318 ? -12.327 -12.519 -1.283 1.00 94.38 318 GLN A O 1
ATOM 2476 N N . ARG A 1 319 ? -13.512 -10.967 -0.171 1.00 94.88 319 ARG A N 1
ATOM 2477 C CA . ARG A 1 319 ? -12.688 -9.837 -0.613 1.00 94.88 319 ARG A CA 1
ATOM 2478 C C . ARG A 1 319 ? -11.249 -9.975 -0.122 1.00 94.88 319 ARG A C 1
ATOM 2480 O O . ARG A 1 319 ? -10.330 -9.851 -0.928 1.00 94.88 319 ARG A O 1
ATOM 2487 N N . LEU A 1 320 ? -11.068 -10.271 1.168 1.00 94.75 320 LEU A N 1
ATOM 2488 C CA . LEU A 1 320 ? -9.748 -10.454 1.767 1.00 94.75 320 LEU A CA 1
ATOM 2489 C C . LEU A 1 320 ? -8.976 -11.584 1.071 1.00 94.75 320 LEU A C 1
ATOM 2491 O O . LEU A 1 320 ? -7.823 -11.383 0.700 1.00 94.75 320 LEU A O 1
ATOM 2495 N N . ARG A 1 321 ? -9.627 -12.717 0.770 1.00 96.38 321 ARG A N 1
ATOM 2496 C CA . ARG A 1 321 ? -9.030 -13.803 -0.026 1.00 96.38 321 ARG A CA 1
ATOM 2497 C C . ARG A 1 321 ? -8.558 -13.327 -1.395 1.00 96.38 321 ARG A C 1
ATOM 2499 O O . ARG A 1 321 ? -7.431 -13.625 -1.777 1.00 96.38 321 ARG A O 1
ATOM 2506 N N . GLY A 1 322 ? -9.390 -12.570 -2.112 1.00 97.25 322 GLY A N 1
ATOM 2507 C CA . GLY A 1 322 ? -9.008 -11.998 -3.403 1.00 97.25 322 GLY A CA 1
ATOM 2508 C C . GLY A 1 322 ? -7.788 -11.076 -3.303 1.00 97.25 322 GLY A C 1
ATOM 2509 O O . GLY A 1 322 ? -6.928 -11.117 -4.175 1.00 97.25 322 GLY A O 1
ATOM 2510 N N . ASN A 1 323 ? -7.678 -10.276 -2.236 1.00 96.62 323 ASN A N 1
ATOM 2511 C CA . ASN A 1 323 ? -6.504 -9.428 -2.004 1.00 96.62 323 ASN A CA 1
ATOM 2512 C C . ASN A 1 323 ? -5.243 -10.249 -1.685 1.00 96.62 323 ASN A C 1
ATOM 2514 O O . ASN A 1 323 ? -4.202 -9.993 -2.280 1.00 96.62 323 ASN A O 1
ATOM 2518 N N . PHE A 1 324 ? -5.337 -11.282 -0.842 1.00 96.69 324 PHE A N 1
ATOM 2519 C CA . PHE A 1 324 ? -4.212 -12.192 -0.589 1.00 96.69 324 PHE A CA 1
ATOM 2520 C C . PHE A 1 324 ? -3.723 -12.886 -1.859 1.00 96.69 324 PHE A C 1
ATOM 2522 O O . PHE A 1 324 ? -2.523 -12.935 -2.105 1.00 96.69 324 PHE A O 1
ATOM 2529 N N . GLN A 1 325 ? -4.639 -13.403 -2.678 1.00 98.12 325 GLN A N 1
ATOM 2530 C CA . GLN A 1 325 ? -4.297 -14.052 -3.946 1.00 98.12 325 GLN A CA 1
ATOM 2531 C C . GLN A 1 325 ? -3.584 -13.081 -4.898 1.00 98.12 325 GLN A C 1
ATOM 2533 O O . GLN A 1 325 ? -2.598 -13.441 -5.538 1.00 98.12 325 GLN A O 1
ATOM 2538 N N . GLU A 1 326 ? -4.039 -11.831 -4.975 1.00 98.31 326 GLU A N 1
ATOM 2539 C CA . GLU A 1 326 ? -3.433 -10.832 -5.853 1.00 98.31 326 GLU A CA 1
ATOM 2540 C C . GLU A 1 326 ? -2.072 -10.319 -5.352 1.00 98.31 326 GLU A C 1
ATOM 2542 O O . GLU A 1 326 ? -1.153 -10.161 -6.164 1.00 98.31 326 GLU A O 1
ATOM 2547 N N . ASP A 1 327 ? -1.903 -10.095 -4.048 1.00 97.44 327 ASP A N 1
ATOM 2548 C CA . ASP A 1 327 ? -0.613 -9.723 -3.452 1.00 97.44 327 ASP A CA 1
ATOM 2549 C C . ASP A 1 327 ? 0.399 -10.877 -3.472 1.00 97.44 327 ASP A C 1
ATOM 2551 O O . ASP A 1 327 ? 1.564 -10.667 -3.830 1.00 97.44 327 ASP A O 1
ATOM 2555 N N . PHE A 1 328 ? -0.051 -12.114 -3.250 1.00 98.12 328 PHE A N 1
ATOM 2556 C CA . PHE A 1 328 ? 0.785 -13.298 -3.420 1.00 98.12 328 PHE A CA 1
ATOM 2557 C C . PHE A 1 328 ? 1.229 -13.478 -4.871 1.00 98.12 328 PHE A C 1
ATOM 2559 O O . PHE A 1 328 ? 2.415 -13.673 -5.151 1.00 98.12 328 PHE A O 1
ATOM 2566 N N . GLY A 1 329 ? 0.288 -13.347 -5.809 1.00 97.94 329 GLY A N 1
ATOM 2567 C CA . GLY A 1 329 ? 0.574 -13.417 -7.233 1.00 97.94 329 GLY A CA 1
ATOM 2568 C C . GLY A 1 329 ? 1.633 -12.406 -7.661 1.00 97.94 329 GLY A C 1
ATOM 2569 O O . GLY A 1 329 ? 2.531 -12.756 -8.422 1.00 97.94 329 GLY A O 1
ATOM 2570 N N . PHE A 1 330 ? 1.586 -11.183 -7.127 1.00 96.69 330 PHE A N 1
ATOM 2571 C CA . PHE A 1 330 ? 2.569 -10.145 -7.436 1.00 96.69 330 PHE A CA 1
ATOM 2572 C C . PHE A 1 330 ? 3.950 -10.420 -6.839 1.00 96.69 330 PHE A C 1
ATOM 2574 O O . PHE A 1 330 ? 4.947 -10.280 -7.545 1.00 96.69 330 PHE A O 1
ATOM 2581 N N . ALA A 1 331 ? 4.023 -10.897 -5.592 1.00 96.31 331 ALA A N 1
ATOM 2582 C CA . ALA A 1 331 ? 5.290 -11.307 -4.987 1.00 96.31 331 ALA A CA 1
ATOM 2583 C C . ALA A 1 331 ? 5.968 -12.448 -5.777 1.00 96.31 331 ALA A C 1
ATOM 2585 O O . ALA A 1 331 ? 7.189 -12.445 -5.953 1.00 96.31 331 ALA A O 1
ATOM 2586 N N . LEU A 1 332 ? 5.182 -13.381 -6.331 1.00 97.19 332 LEU A N 1
ATOM 2587 C CA . LEU A 1 332 ? 5.681 -14.426 -7.233 1.00 97.19 332 LEU A CA 1
ATOM 2588 C C . LEU A 1 332 ? 6.240 -13.852 -8.546 1.00 97.19 332 LEU A C 1
ATOM 2590 O O . LEU A 1 332 ? 7.234 -14.374 -9.053 1.00 97.19 332 LEU A O 1
ATOM 2594 N N . LEU A 1 333 ? 5.662 -12.771 -9.091 1.00 96.50 333 LEU A N 1
ATOM 2595 C CA . LEU A 1 333 ? 6.221 -12.105 -10.278 1.00 96.50 333 LEU A CA 1
ATOM 2596 C C . LEU A 1 333 ? 7.590 -11.484 -9.982 1.00 96.50 333 LEU A C 1
ATOM 2598 O O . LEU A 1 333 ? 8.512 -11.672 -10.776 1.00 96.50 333 LEU A O 1
ATOM 2602 N N . ASP A 1 334 ? 7.743 -10.827 -8.829 1.00 93.75 334 ASP A N 1
ATOM 2603 C CA . ASP A 1 334 ? 9.018 -10.232 -8.399 1.00 93.75 334 ASP A CA 1
ATOM 2604 C C . ASP A 1 334 ? 10.100 -11.307 -8.185 1.00 93.75 334 ASP A C 1
ATOM 2606 O O . ASP A 1 334 ? 11.292 -11.078 -8.421 1.00 93.75 334 ASP A O 1
ATOM 2610 N N . ALA A 1 335 ? 9.689 -12.518 -7.798 1.00 93.62 335 ALA A N 1
ATOM 2611 C CA . ALA A 1 335 ? 10.546 -13.697 -7.727 1.00 93.62 335 ALA A CA 1
ATOM 2612 C C . ALA A 1 335 ? 10.748 -14.401 -9.085 1.00 93.62 335 ALA A C 1
ATOM 2614 O O . ALA A 1 335 ? 11.564 -15.315 -9.177 1.00 93.62 335 ALA A O 1
ATOM 2615 N N . GLY A 1 336 ? 10.082 -13.991 -10.164 1.00 95.12 336 GLY A N 1
ATOM 2616 C CA . GLY A 1 336 ? 10.215 -14.594 -11.495 1.00 95.12 336 GLY A CA 1
ATOM 2617 C C . GLY A 1 336 ? 9.385 -15.859 -11.730 1.00 95.12 336 GLY A C 1
ATOM 2618 O O . GLY A 1 336 ? 9.493 -16.464 -12.796 1.00 95.12 336 GLY A O 1
ATOM 2619 N N . ASP A 1 337 ? 8.526 -16.245 -10.788 1.00 96.62 337 ASP A N 1
ATOM 2620 C CA . ASP A 1 337 ? 7.621 -17.393 -10.903 1.00 96.62 337 ASP A CA 1
ATOM 2621 C C . ASP A 1 337 ? 6.332 -16.994 -11.641 1.00 96.62 337 ASP A C 1
ATOM 2623 O O . ASP A 1 337 ? 5.210 -17.154 -11.157 1.00 96.62 337 ASP A O 1
ATOM 2627 N N . TYR A 1 338 ? 6.489 -16.461 -12.859 1.00 97.25 338 TYR A N 1
ATOM 2628 C CA . TYR A 1 338 ? 5.429 -15.760 -13.596 1.00 97.25 338 TYR A CA 1
ATOM 2629 C C . TYR A 1 338 ? 4.161 -16.591 -13.829 1.00 97.25 338 TYR A C 1
ATOM 2631 O O . TYR A 1 338 ? 3.055 -16.058 -13.783 1.00 97.25 338 TYR A O 1
ATOM 2639 N N . LYS A 1 339 ? 4.299 -17.904 -14.059 1.00 98.00 339 LYS A N 1
ATOM 2640 C CA . LYS A 1 339 ? 3.151 -18.809 -14.257 1.00 98.00 339 LYS A CA 1
ATOM 2641 C C . LYS A 1 339 ? 2.357 -19.027 -12.968 1.00 98.00 339 LYS A C 1
ATOM 2643 O O . LYS A 1 339 ? 1.128 -19.012 -12.997 1.00 98.00 339 LYS A O 1
ATOM 2648 N N . ALA A 1 340 ? 3.056 -19.225 -11.851 1.00 97.88 340 ALA A N 1
ATOM 2649 C CA . ALA A 1 340 ? 2.420 -19.372 -10.546 1.00 97.88 340 ALA A CA 1
ATOM 2650 C C . ALA A 1 340 ? 1.753 -18.054 -10.134 1.00 97.88 340 ALA A C 1
ATOM 2652 O O . ALA A 1 340 ? 0.596 -18.058 -9.721 1.00 97.88 340 ALA A O 1
ATOM 2653 N N . GLY A 1 341 ? 2.437 -16.926 -10.359 1.00 98.19 341 GLY A N 1
ATOM 2654 C CA . GLY A 1 341 ? 1.877 -15.595 -10.143 1.00 98.19 341 GLY A CA 1
ATOM 2655 C C . GLY A 1 341 ? 0.603 -15.351 -10.954 1.00 98.19 341 GLY A C 1
ATOM 2656 O O . GLY A 1 341 ? -0.411 -14.954 -10.384 1.00 98.19 341 GLY A O 1
ATOM 2657 N N . LEU A 1 342 ? 0.606 -15.668 -12.257 1.00 98.69 342 LEU A N 1
ATOM 2658 C CA . LEU A 1 342 ? -0.589 -15.560 -13.103 1.00 98.69 342 LEU A CA 1
ATOM 2659 C C . LEU A 1 342 ? -1.744 -16.430 -12.587 1.00 98.69 342 LEU A C 1
ATOM 2661 O O . LEU A 1 342 ? -2.875 -15.960 -12.547 1.00 98.69 342 LEU A O 1
ATOM 2665 N N . THR A 1 343 ? -1.461 -17.653 -12.131 1.00 98.62 343 THR A N 1
ATOM 2666 C CA . THR A 1 343 ? -2.486 -18.556 -11.576 1.00 98.62 343 THR A CA 1
ATOM 2667 C C . THR A 1 343 ? -3.180 -17.935 -10.357 1.00 98.62 343 THR A C 1
ATOM 2669 O O . THR A 1 343 ? -4.407 -17.952 -10.263 1.00 98.62 343 THR A O 1
ATOM 2672 N N . GLN A 1 344 ? -2.412 -17.339 -9.438 1.00 98.50 344 GLN A N 1
ATOM 2673 C CA . GLN A 1 344 ? -2.970 -16.655 -8.265 1.00 98.50 344 GLN A CA 1
ATOM 2674 C C . GLN A 1 344 ? -3.771 -15.405 -8.656 1.00 98.50 344 GLN A C 1
ATOM 2676 O O . GLN A 1 344 ? -4.851 -15.158 -8.121 1.00 98.50 344 GLN A O 1
ATOM 2681 N N . LEU A 1 345 ? -3.293 -14.644 -9.643 1.00 98.75 345 LEU A N 1
ATOM 2682 C CA . LEU A 1 345 ? -3.981 -13.455 -10.149 1.00 98.75 345 LEU A CA 1
ATOM 2683 C C . LEU A 1 345 ? -5.300 -13.794 -10.854 1.00 98.75 345 LEU A C 1
ATOM 2685 O O . LEU A 1 345 ? -6.287 -13.084 -10.675 1.00 98.75 345 LEU A O 1
ATOM 2689 N N . GLU A 1 346 ? -5.355 -14.892 -11.608 1.00 98.75 346 GLU A N 1
ATOM 2690 C CA . GLU A 1 346 ? -6.593 -15.391 -12.216 1.00 98.75 346 GLU A CA 1
ATOM 2691 C C . GLU A 1 346 ? -7.606 -15.830 -11.140 1.00 98.75 346 GLU A C 1
ATOM 2693 O O . GLU A 1 346 ? -8.793 -15.509 -11.247 1.00 98.75 346 GLU A O 1
ATOM 2698 N N . ALA A 1 347 ? -7.149 -16.468 -10.055 1.00 98.38 347 ALA A N 1
ATOM 2699 C CA . ALA A 1 347 ? -7.998 -16.807 -8.908 1.00 98.38 347 ALA A CA 1
ATOM 2700 C C . ALA A 1 347 ? -8.528 -15.559 -8.170 1.00 98.38 347 ALA A C 1
ATOM 2702 O O . ALA A 1 347 ? -9.710 -15.508 -7.798 1.00 98.38 347 ALA A O 1
ATOM 2703 N N . ALA A 1 348 ? -7.688 -14.529 -8.016 1.00 98.56 348 ALA A N 1
ATOM 2704 C CA . ALA A 1 348 ? -8.083 -13.242 -7.450 1.00 98.56 348 ALA A CA 1
ATOM 2705 C C . ALA A 1 348 ? -9.153 -12.551 -8.308 1.00 98.56 348 ALA A C 1
ATOM 2707 O O . ALA A 1 348 ? -10.187 -12.132 -7.781 1.00 98.56 348 ALA A O 1
ATOM 2708 N N . ILE A 1 349 ? -8.941 -12.490 -9.631 1.00 98.81 349 ILE A N 1
ATOM 2709 C CA . ILE A 1 349 ? -9.898 -11.932 -10.598 1.00 98.81 349 ILE A CA 1
ATOM 2710 C C . ILE A 1 349 ? -11.234 -12.667 -10.500 1.00 98.81 349 ILE A C 1
ATOM 2712 O O . ILE A 1 349 ? -12.264 -12.010 -10.378 1.00 98.81 349 ILE A O 1
ATOM 2716 N N . ALA A 1 350 ? -11.240 -14.003 -10.486 1.00 98.50 350 ALA A N 1
ATOM 2717 C CA . ALA A 1 350 ? -12.474 -14.782 -10.377 1.00 98.50 350 ALA A CA 1
ATOM 2718 C C . ALA A 1 350 ? -13.242 -14.476 -9.075 1.00 98.50 350 ALA A C 1
ATOM 2720 O O . ALA A 1 350 ? -14.452 -14.234 -9.101 1.00 98.50 350 ALA A O 1
ATOM 2721 N N . THR A 1 351 ? -12.536 -14.414 -7.940 1.00 97.62 351 THR A N 1
ATOM 2722 C CA . THR A 1 351 ? -13.136 -14.064 -6.641 1.00 97.62 351 THR A CA 1
ATOM 2723 C C . THR A 1 351 ? -13.726 -12.648 -6.662 1.00 97.62 351 THR A C 1
ATOM 2725 O O . THR A 1 351 ? -14.875 -12.440 -6.270 1.00 97.62 351 THR A O 1
ATOM 2728 N N . GLN A 1 352 ? -12.976 -11.665 -7.159 1.00 98.38 352 GLN A N 1
ATOM 2729 C CA . GLN A 1 352 ? -13.396 -10.261 -7.187 1.00 98.38 352 GLN A CA 1
ATOM 2730 C C . GLN A 1 352 ? -14.510 -9.999 -8.211 1.00 98.38 352 GLN A C 1
ATOM 2732 O O . GLN A 1 352 ? -15.412 -9.211 -7.937 1.00 98.38 352 GLN A O 1
ATOM 2737 N N . GLN A 1 353 ? -14.516 -10.693 -9.352 1.00 98.44 353 GLN A N 1
ATOM 2738 C CA . GLN A 1 353 ? -15.619 -10.653 -10.317 1.00 98.44 353 GLN A CA 1
ATOM 2739 C C . GLN A 1 353 ? -16.922 -11.160 -9.698 1.00 98.44 353 GLN A C 1
ATOM 2741 O O . GLN A 1 353 ? -17.967 -10.543 -9.899 1.00 98.44 353 GLN A O 1
ATOM 2746 N N . SER A 1 354 ? -16.869 -12.231 -8.898 1.00 97.50 354 SER A N 1
ATOM 2747 C CA . SER A 1 354 ? -18.051 -12.710 -8.177 1.00 97.50 354 SER A CA 1
ATOM 2748 C C . SER A 1 354 ? -18.586 -11.679 -7.179 1.00 97.50 354 SER A C 1
ATOM 2750 O O . SER A 1 354 ? -19.797 -11.618 -6.980 1.00 97.50 354 SER A O 1
ATOM 2752 N N . LEU A 1 355 ? -17.718 -10.879 -6.552 1.00 97.00 355 LEU A N 1
ATOM 2753 C CA . LEU A 1 355 ? -18.139 -9.790 -5.667 1.00 97.00 355 LEU A CA 1
ATOM 2754 C C . LEU A 1 355 ? -18.771 -8.646 -6.463 1.00 97.00 355 LEU A C 1
ATOM 2756 O O . LEU A 1 355 ? -19.889 -8.241 -6.163 1.00 97.00 355 LEU A O 1
ATOM 2760 N N . VAL A 1 356 ? -18.119 -8.186 -7.534 1.00 98.06 356 VAL A N 1
ATOM 2761 C CA . VAL A 1 356 ? -18.667 -7.147 -8.425 1.00 98.06 356 VAL A CA 1
ATOM 2762 C C . VAL A 1 356 ? -20.014 -7.569 -9.026 1.00 98.06 356 VAL A C 1
ATOM 2764 O O . VAL A 1 356 ? -20.891 -6.733 -9.199 1.00 98.06 356 VAL A O 1
ATOM 2767 N N . ALA A 1 357 ? -20.238 -8.858 -9.292 1.00 97.75 357 ALA A N 1
ATOM 2768 C CA . ALA A 1 357 ? -21.541 -9.348 -9.745 1.00 97.75 357 ALA A CA 1
ATOM 2769 C C . ALA A 1 357 ? -22.654 -9.205 -8.684 1.00 97.75 357 ALA A C 1
ATOM 2771 O O . ALA A 1 357 ? -23.818 -9.057 -9.052 1.00 97.75 357 ALA A O 1
ATOM 2772 N N . ARG A 1 358 ? -22.314 -9.235 -7.385 1.00 95.50 358 ARG A N 1
ATOM 2773 C CA . ARG A 1 358 ? -23.265 -9.021 -6.276 1.00 95.5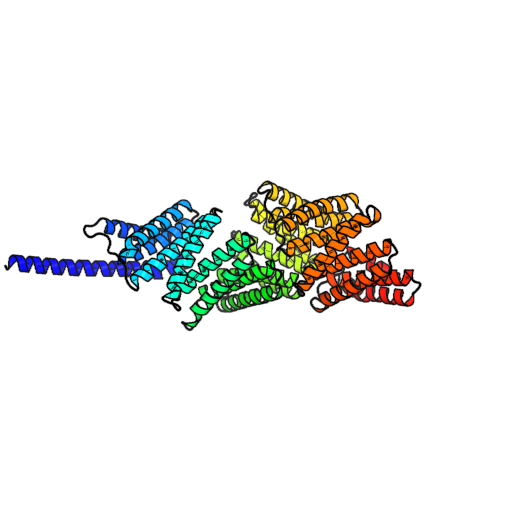0 358 ARG A CA 1
ATOM 2774 C C . ARG A 1 358 ? -23.621 -7.541 -6.108 1.00 95.50 358 ARG A C 1
ATOM 2776 O O . ARG A 1 358 ? -24.787 -7.225 -5.897 1.00 95.50 358 ARG A O 1
ATOM 2783 N N . ASP A 1 359 ? -22.639 -6.650 -6.228 1.00 93.38 359 ASP A N 1
ATOM 2784 C CA . ASP A 1 359 ? -22.848 -5.196 -6.263 1.00 93.38 359 ASP A CA 1
ATOM 2785 C C . ASP A 1 359 ? -21.946 -4.540 -7.325 1.00 93.38 359 ASP A C 1
ATOM 2787 O O . ASP A 1 359 ? -20.785 -4.209 -7.050 1.00 93.38 359 ASP A O 1
ATOM 2791 N N . PRO A 1 360 ? -22.486 -4.293 -8.534 1.00 95.38 360 PRO A N 1
ATOM 2792 C CA . PRO A 1 360 ? -21.731 -3.686 -9.628 1.00 95.38 360 PRO A CA 1
ATOM 2793 C C . PRO A 1 360 ? -21.329 -2.228 -9.390 1.00 95.38 360 PRO A C 1
ATOM 2795 O O . PRO A 1 360 ? -20.560 -1.677 -10.177 1.00 95.38 360 PRO A O 1
ATOM 2798 N N . ARG A 1 361 ? -21.872 -1.569 -8.357 1.00 93.12 361 ARG A N 1
ATOM 2799 C CA . ARG A 1 361 ? -21.584 -0.162 -8.036 1.00 93.12 361 ARG A CA 1
ATOM 2800 C C . ARG A 1 361 ? -20.579 -0.023 -6.895 1.00 93.12 361 ARG A C 1
ATOM 2802 O O . ARG A 1 361 ? -20.147 1.095 -6.622 1.00 93.12 361 ARG A O 1
ATOM 2809 N N . SER A 1 362 ? -20.168 -1.130 -6.272 1.00 94.19 362 SER A N 1
ATOM 2810 C CA . SER A 1 362 ? -19.158 -1.128 -5.217 1.00 94.19 362 SER A CA 1
ATOM 2811 C C . SER A 1 362 ? -17.810 -0.650 -5.758 1.00 94.19 362 SER A C 1
ATOM 2813 O O . SER A 1 362 ? -17.073 -1.377 -6.431 1.00 94.19 362 SER A O 1
ATOM 2815 N N . THR A 1 363 ? -17.465 0.597 -5.440 1.00 94.50 363 THR A N 1
ATOM 2816 C CA . THR A 1 363 ? -16.211 1.224 -5.874 1.00 94.50 363 THR A CA 1
ATOM 2817 C C . THR A 1 363 ? -14.983 0.514 -5.311 1.00 94.50 363 THR A C 1
ATOM 2819 O O . THR A 1 363 ? -13.954 0.428 -5.980 1.00 94.50 363 THR A O 1
ATOM 2822 N N . VAL A 1 364 ? -15.112 -0.056 -4.111 1.00 94.50 364 VAL A N 1
ATOM 2823 C CA . VAL A 1 364 ? -14.071 -0.844 -3.450 1.00 94.50 364 VAL A CA 1
ATOM 2824 C C . VAL A 1 364 ? -13.772 -2.119 -4.245 1.00 94.50 364 VAL A C 1
ATOM 2826 O O . VAL A 1 364 ? -12.616 -2.375 -4.574 1.00 94.50 364 VAL A O 1
ATOM 2829 N N . TRP A 1 365 ? -14.801 -2.889 -4.615 1.00 97.12 365 TRP A N 1
ATOM 2830 C CA . TRP A 1 365 ? -14.620 -4.154 -5.342 1.00 97.12 365 TRP A CA 1
ATOM 2831 C C . TRP A 1 365 ? -14.161 -3.939 -6.784 1.00 97.12 365 TRP A C 1
ATOM 2833 O O . TRP A 1 365 ? -13.307 -4.672 -7.278 1.00 97.12 365 TRP A O 1
ATOM 2843 N N . LEU A 1 366 ? -14.663 -2.892 -7.442 1.00 97.94 366 LEU A N 1
ATOM 2844 C CA . LEU A 1 366 ? -14.163 -2.457 -8.747 1.00 97.94 366 LEU A CA 1
ATOM 2845 C C . LEU A 1 366 ? -12.685 -2.043 -8.674 1.00 97.94 366 LEU A C 1
ATOM 2847 O O . LEU A 1 366 ? -11.892 -2.402 -9.547 1.00 97.94 366 LEU A O 1
ATOM 2851 N N . GLY A 1 367 ? -12.297 -1.319 -7.621 1.00 97.12 367 GLY A N 1
ATOM 2852 C CA . GLY A 1 367 ? -10.909 -0.940 -7.367 1.00 97.12 367 GLY A CA 1
ATOM 2853 C C . GLY A 1 367 ? -9.993 -2.159 -7.267 1.00 97.12 367 GLY A C 1
ATOM 2854 O O . GLY A 1 367 ? -9.003 -2.234 -8.002 1.00 97.12 367 GLY A O 1
ATOM 2855 N N . ASP A 1 368 ? -10.370 -3.130 -6.430 1.00 97.94 368 ASP A N 1
ATOM 2856 C CA . ASP A 1 368 ? -9.651 -4.396 -6.253 1.00 97.94 368 ASP A CA 1
ATOM 2857 C C . ASP A 1 368 ? -9.526 -5.176 -7.573 1.00 97.94 368 ASP A C 1
ATOM 2859 O O . ASP A 1 368 ? -8.418 -5.540 -7.971 1.00 97.94 368 ASP A O 1
ATOM 2863 N N . LEU A 1 369 ? -10.626 -5.329 -8.318 1.00 98.62 369 LEU A N 1
ATOM 2864 C CA . LEU A 1 369 ? -10.632 -6.020 -9.611 1.00 98.62 369 LEU A CA 1
ATOM 2865 C C . LEU A 1 369 ? -9.714 -5.346 -10.644 1.00 98.62 369 LEU A C 1
ATOM 2867 O O . LEU A 1 369 ? -8.962 -6.016 -11.356 1.00 98.62 369 LEU A O 1
ATOM 2871 N N . SER A 1 370 ? -9.725 -4.010 -10.716 1.00 98.38 370 SER A N 1
ATOM 2872 C CA . SER A 1 370 ? -8.852 -3.267 -11.637 1.00 98.38 370 SER A CA 1
ATOM 2873 C C . SER A 1 370 ? -7.363 -3.495 -11.343 1.00 98.38 370 SER A C 1
ATOM 2875 O O . SER A 1 370 ? -6.528 -3.513 -12.256 1.00 98.38 370 SER A O 1
ATOM 2877 N N . ARG A 1 371 ? -7.014 -3.657 -10.061 1.00 98.06 371 ARG A N 1
ATOM 2878 C CA . ARG A 1 371 ? -5.647 -3.907 -9.604 1.00 98.06 371 ARG A CA 1
ATOM 2879 C C . ARG A 1 371 ? -5.186 -5.302 -10.028 1.00 98.06 371 ARG A C 1
ATOM 2881 O O . ARG A 1 371 ? -4.125 -5.404 -10.645 1.00 98.06 371 ARG A O 1
ATOM 2888 N N . SER A 1 372 ? -6.021 -6.321 -9.839 1.00 98.50 372 SER A N 1
ATOM 2889 C CA . SER A 1 372 ? -5.729 -7.690 -10.280 1.00 98.50 372 SER A CA 1
ATOM 2890 C C . SER A 1 372 ? -5.578 -7.800 -11.797 1.00 98.50 372 SER A C 1
ATOM 2892 O O . SER A 1 372 ? -4.610 -8.397 -12.260 1.00 98.50 372 SER A O 1
ATOM 2894 N N . HIS A 1 373 ? -6.441 -7.143 -12.586 1.00 98.75 373 HIS A N 1
ATOM 2895 C CA . HIS A 1 373 ? -6.267 -7.072 -14.045 1.00 98.75 373 HIS A CA 1
ATOM 2896 C C . HIS A 1 373 ? -4.922 -6.445 -14.437 1.00 98.75 373 HIS A C 1
ATOM 2898 O O . HIS A 1 373 ? -4.226 -6.951 -15.311 1.00 98.75 373 HIS A O 1
ATOM 2904 N N . THR A 1 374 ? -4.499 -5.379 -13.752 1.00 98.44 374 THR A N 1
ATOM 2905 C CA . THR A 1 374 ? -3.186 -4.770 -14.019 1.00 98.44 374 THR A CA 1
ATOM 2906 C C . THR A 1 374 ? -2.047 -5.762 -13.772 1.00 98.44 374 THR A C 1
ATOM 2908 O O . THR A 1 374 ? -1.174 -5.923 -14.617 1.00 98.44 374 THR A O 1
ATOM 2911 N N . ARG A 1 375 ? -2.052 -6.452 -12.632 1.00 98.25 375 ARG A N 1
ATOM 2912 C CA . ARG A 1 375 ? -0.985 -7.401 -12.283 1.00 98.25 375 ARG A CA 1
ATOM 2913 C C . ARG A 1 375 ? -1.015 -8.661 -13.156 1.00 98.25 375 ARG A C 1
ATOM 2915 O O . ARG A 1 375 ? 0.042 -9.170 -13.516 1.00 98.25 375 ARG A O 1
ATOM 2922 N N . ALA A 1 376 ? -2.194 -9.127 -13.575 1.00 98.62 376 ALA A N 1
ATOM 2923 C CA . ALA A 1 376 ? -2.321 -10.204 -14.561 1.00 98.62 376 ALA A CA 1
ATOM 2924 C C . ALA A 1 376 ? -1.722 -9.797 -15.916 1.00 98.62 376 ALA A C 1
ATOM 2926 O O . ALA A 1 376 ? -1.006 -10.586 -16.536 1.00 98.62 376 ALA A O 1
ATOM 2927 N N . GLY A 1 377 ? -1.935 -8.542 -16.329 1.00 98.38 377 GLY A N 1
ATOM 2928 C CA . GLY A 1 377 ? -1.280 -7.964 -17.499 1.00 98.38 377 GLY A CA 1
ATOM 2929 C C . GLY A 1 377 ? 0.248 -7.956 -17.379 1.00 98.38 377 GLY A C 1
ATOM 2930 O O . GLY A 1 377 ? 0.923 -8.312 -18.345 1.00 98.38 377 GLY A O 1
ATOM 2931 N N . ASP A 1 378 ? 0.799 -7.640 -16.199 1.00 98.00 378 ASP A N 1
ATOM 2932 C CA . ASP A 1 378 ? 2.247 -7.720 -15.936 1.00 98.00 378 ASP A CA 1
ATOM 2933 C C . ASP A 1 378 ? 2.768 -9.160 -16.069 1.00 98.00 378 ASP A C 1
ATOM 2935 O O . ASP A 1 378 ? 3.764 -9.400 -16.753 1.00 98.00 378 ASP A O 1
ATOM 2939 N N . ALA A 1 379 ? 2.071 -10.137 -15.482 1.00 98.38 379 ALA A N 1
ATOM 2940 C CA . ALA A 1 379 ? 2.442 -11.548 -15.585 1.00 98.38 379 ALA A CA 1
ATOM 2941 C C . ALA A 1 379 ? 2.458 -12.033 -17.046 1.00 98.38 379 ALA A C 1
ATOM 2943 O O . ALA A 1 379 ? 3.423 -12.653 -17.495 1.00 98.38 379 ALA A O 1
ATOM 2944 N N . GLN A 1 380 ? 1.416 -11.696 -17.810 1.00 98.44 380 GLN A N 1
ATOM 2945 C CA . GLN A 1 380 ? 1.308 -12.018 -19.234 1.00 98.44 380 GLN A CA 1
ATOM 2946 C C . GLN A 1 380 ? 2.407 -11.333 -20.057 1.00 98.44 380 GLN A C 1
ATOM 2948 O O . GLN A 1 380 ? 2.990 -11.963 -20.941 1.00 98.44 380 GLN A O 1
ATOM 2953 N N . LEU A 1 381 ? 2.766 -10.085 -19.734 1.00 97.38 381 LEU A N 1
ATOM 2954 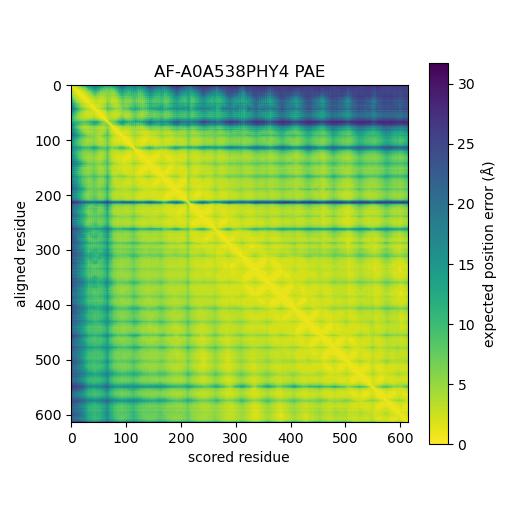C CA . LEU A 1 381 ? 3.877 -9.384 -20.380 1.00 97.38 381 LEU A CA 1
ATOM 2955 C C . LEU A 1 381 ? 5.211 -10.105 -20.139 1.00 97.38 381 LEU A C 1
ATOM 2957 O O . LEU A 1 381 ? 5.968 -10.330 -21.085 1.00 97.38 381 LEU A O 1
ATOM 2961 N N . TYR A 1 382 ? 5.483 -10.535 -18.902 1.00 97.06 382 TYR A N 1
ATOM 2962 C CA . TYR A 1 382 ? 6.688 -11.308 -18.581 1.00 97.06 382 TYR A CA 1
ATOM 2963 C C . TYR A 1 382 ? 6.713 -12.685 -19.247 1.00 97.06 382 TYR A C 1
ATOM 2965 O O . TYR A 1 382 ? 7.794 -13.182 -19.569 1.00 97.06 382 TYR A O 1
ATOM 2973 N N . LEU A 1 383 ? 5.552 -13.282 -19.512 1.00 97.00 383 LEU A N 1
ATOM 2974 C CA . LEU A 1 383 ? 5.426 -14.526 -20.275 1.00 97.00 383 LEU A CA 1
ATOM 2975 C C . LEU A 1 383 ? 5.548 -14.318 -21.797 1.00 97.00 383 LEU A C 1
ATOM 2977 O O . LEU A 1 383 ? 5.790 -15.283 -22.522 1.00 97.00 383 LEU A O 1
ATOM 2981 N N . GLY A 1 384 ? 5.470 -13.073 -22.279 1.00 95.69 384 GLY A N 1
ATOM 2982 C CA . GLY A 1 384 ? 5.515 -12.722 -23.704 1.00 95.69 384 GLY A CA 1
ATOM 2983 C C . GLY A 1 384 ? 4.149 -12.757 -24.395 1.00 95.69 384 GLY A C 1
ATOM 2984 O O . GLY A 1 384 ? 4.071 -12.687 -25.619 1.00 95.69 384 GLY A O 1
ATOM 2985 N N . GLU A 1 385 ? 3.065 -12.845 -23.628 1.00 97.25 385 GLU A N 1
ATOM 2986 C CA . GLU A 1 385 ? 1.682 -12.884 -24.104 1.00 97.25 385 GLU A CA 1
ATOM 2987 C C . GLU A 1 385 ? 1.145 -11.458 -24.315 1.00 97.25 385 GLU A C 1
ATOM 2989 O O . GLU A 1 385 ? 0.216 -11.003 -23.647 1.00 97.25 385 GLU A O 1
ATOM 2994 N N . LEU A 1 386 ? 1.773 -10.724 -25.238 1.00 95.69 386 LEU A N 1
ATOM 2995 C CA . LEU A 1 386 ? 1.618 -9.273 -25.368 1.00 95.69 386 LEU A CA 1
ATOM 2996 C C . LEU A 1 386 ? 0.175 -8.809 -25.622 1.00 95.69 386 LEU A C 1
ATOM 2998 O O . LEU A 1 386 ? -0.294 -7.884 -24.963 1.00 95.69 386 LEU A O 1
ATOM 3002 N N . ASP A 1 387 ? -0.549 -9.450 -26.541 1.00 96.25 387 ASP A N 1
ATOM 3003 C CA . ASP A 1 387 ? -1.926 -9.037 -26.843 1.00 96.25 387 ASP A CA 1
ATOM 3004 C C . ASP A 1 387 ? -2.884 -9.332 -25.673 1.00 96.25 387 ASP A C 1
ATOM 3006 O O . ASP A 1 387 ? -3.798 -8.547 -25.416 1.00 96.25 387 ASP A O 1
ATOM 3010 N N . ARG A 1 388 ? -2.648 -10.413 -24.909 1.00 97.75 388 ARG A N 1
ATOM 3011 C CA . ARG A 1 388 ? -3.404 -10.689 -23.672 1.00 97.75 388 ARG A CA 1
ATOM 3012 C C . ARG A 1 388 ? -3.111 -9.623 -22.618 1.00 97.75 388 ARG A C 1
ATOM 3014 O O . ARG A 1 388 ? -4.048 -9.062 -22.058 1.00 97.75 388 ARG A O 1
ATOM 3021 N N . SER A 1 389 ? -1.835 -9.280 -22.439 1.00 98.19 389 SER A N 1
ATOM 3022 C CA . SER A 1 389 ? -1.392 -8.251 -21.496 1.00 98.19 389 SER A CA 1
ATOM 3023 C C . SER A 1 389 ? -2.061 -6.896 -21.760 1.00 98.19 389 SER A C 1
ATOM 3025 O O . SER A 1 389 ? -2.653 -6.307 -20.855 1.00 98.19 389 SER A O 1
ATOM 3027 N N . ILE A 1 390 ? -2.066 -6.441 -23.021 1.00 97.81 390 ILE A N 1
ATOM 3028 C CA . ILE A 1 390 ? -2.750 -5.203 -23.434 1.00 97.81 390 ILE A CA 1
ATOM 3029 C C . ILE A 1 390 ? -4.252 -5.275 -23.123 1.00 97.81 390 ILE A C 1
ATOM 3031 O O . ILE A 1 390 ? -4.814 -4.306 -22.608 1.00 97.81 390 ILE A O 1
ATOM 3035 N N . ALA A 1 391 ? -4.902 -6.414 -23.386 1.00 98.38 391 ALA A N 1
ATOM 3036 C CA . ALA A 1 391 ? -6.319 -6.591 -23.082 1.00 98.38 391 ALA A CA 1
ATOM 3037 C C . ALA A 1 391 ? -6.613 -6.482 -21.574 1.00 98.38 391 ALA A C 1
ATOM 3039 O O . ALA A 1 391 ? -7.588 -5.831 -21.194 1.00 98.38 391 ALA A O 1
ATOM 3040 N N . GLU A 1 392 ? -5.774 -7.055 -20.705 1.00 98.62 392 GLU A N 1
ATOM 3041 C CA . GLU A 1 392 ? -5.939 -6.917 -19.251 1.00 98.62 392 GLU A CA 1
ATOM 3042 C C . GLU A 1 392 ? -5.730 -5.476 -18.772 1.00 98.62 392 GLU A C 1
ATOM 3044 O O . GLU A 1 392 ? -6.532 -4.953 -17.990 1.00 98.62 392 GLU A O 1
ATOM 3049 N N . TYR A 1 393 ? -4.704 -4.785 -19.276 1.00 98.56 393 TYR A N 1
ATOM 3050 C CA . TYR A 1 393 ? -4.486 -3.378 -18.940 1.00 98.56 393 TYR A CA 1
ATOM 3051 C C . TYR A 1 393 ? -5.647 -2.483 -19.396 1.00 98.56 393 TYR A C 1
ATOM 3053 O O . TYR A 1 393 ? -6.024 -1.558 -18.669 1.00 98.56 393 TYR A O 1
ATOM 3061 N N . GLN A 1 394 ? -6.249 -2.772 -20.554 1.00 98.56 394 GLN A N 1
ATOM 3062 C CA . GLN A 1 394 ? -7.419 -2.046 -21.047 1.00 98.56 394 GLN A CA 1
ATOM 3063 C C . GLN A 1 394 ? -8.645 -2.272 -20.149 1.00 98.56 394 GLN A C 1
ATOM 3065 O O . GLN A 1 394 ? -9.292 -1.300 -19.764 1.00 98.56 394 GLN A O 1
ATOM 3070 N N . ARG A 1 395 ? -8.911 -3.513 -19.712 1.00 98.56 395 ARG A N 1
ATOM 3071 C CA . ARG A 1 395 ? -9.985 -3.803 -18.739 1.00 98.56 395 ARG A CA 1
ATOM 3072 C C . ARG A 1 395 ? -9.792 -3.033 -17.435 1.00 98.56 395 ARG A C 1
ATOM 3074 O O . ARG A 1 395 ? -10.736 -2.427 -16.928 1.00 98.56 395 ARG A O 1
ATOM 3081 N N . ALA A 1 396 ? -8.565 -3.006 -16.910 1.00 98.50 396 ALA A N 1
ATOM 3082 C CA . ALA A 1 396 ? -8.245 -2.220 -15.721 1.00 98.50 396 ALA A CA 1
ATOM 3083 C C . ALA A 1 396 ? -8.491 -0.717 -15.938 1.00 98.50 396 ALA A C 1
ATOM 3085 O O . ALA A 1 396 ? -9.044 -0.050 -15.061 1.00 98.50 396 ALA A O 1
ATOM 3086 N N . LEU A 1 397 ? -8.086 -0.177 -17.095 1.00 98.25 397 LEU A N 1
ATOM 3087 C CA . LEU A 1 397 ? -8.305 1.225 -17.454 1.00 98.25 397 LEU A CA 1
ATOM 3088 C C . LEU A 1 397 ? -9.797 1.570 -17.535 1.00 98.25 397 LEU A C 1
ATOM 3090 O O . LEU A 1 397 ? -10.203 2.606 -17.011 1.00 98.25 397 LEU A O 1
ATOM 3094 N N . ASP A 1 398 ? -10.615 0.712 -18.140 1.00 98.19 398 ASP A N 1
ATOM 3095 C CA . ASP A 1 398 ? -12.049 0.964 -18.302 1.00 98.19 398 ASP A CA 1
ATOM 3096 C C . ASP A 1 398 ? -12.786 0.972 -16.957 1.00 98.19 398 ASP A C 1
ATOM 3098 O O . ASP A 1 398 ? -13.586 1.876 -16.699 1.00 98.19 398 ASP A O 1
ATOM 3102 N N . ILE A 1 399 ? -12.436 0.060 -16.042 1.0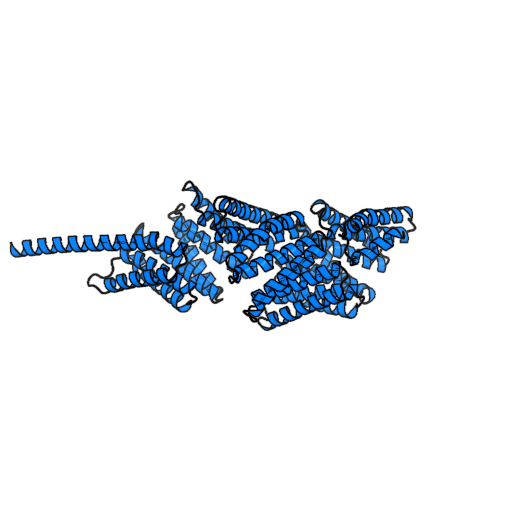0 98.19 399 ILE A N 1
ATOM 3103 C CA . ILE A 1 399 ? -12.949 0.089 -14.664 1.00 98.19 399 ILE A CA 1
ATOM 3104 C C . ILE A 1 399 ? -12.563 1.405 -13.972 1.00 98.19 399 ILE A C 1
ATOM 3106 O O . ILE A 1 399 ? -13.409 2.081 -13.383 1.00 98.19 399 ILE A O 1
ATOM 3110 N N . ARG A 1 400 ? -11.291 1.812 -14.067 1.00 97.69 400 ARG A N 1
ATOM 3111 C CA . ARG A 1 400 ? -10.778 3.030 -13.413 1.00 97.69 400 ARG A CA 1
ATOM 3112 C C . ARG A 1 400 ? -11.372 4.313 -13.989 1.00 97.69 400 ARG A C 1
ATOM 3114 O O . ARG A 1 400 ? -11.607 5.250 -13.231 1.00 97.69 400 ARG A O 1
ATOM 3121 N N . ARG A 1 401 ? -11.682 4.349 -15.290 1.00 97.19 401 ARG A N 1
ATOM 3122 C CA . ARG A 1 401 ? -12.456 5.439 -15.911 1.00 97.19 401 ARG A CA 1
ATOM 3123 C C . ARG A 1 401 ? -13.852 5.540 -15.300 1.00 97.19 401 ARG A C 1
ATOM 3125 O O . ARG A 1 401 ? -14.278 6.640 -14.959 1.00 97.19 401 ARG A O 1
ATOM 3132 N N . GLY A 1 402 ? -14.532 4.409 -15.107 1.00 96.38 402 GLY A N 1
ATOM 3133 C CA . GLY A 1 402 ? -15.834 4.363 -14.437 1.00 96.38 402 GLY A CA 1
ATOM 3134 C C . GLY A 1 402 ? -15.786 4.840 -12.981 1.00 96.38 402 GLY A C 1
ATOM 3135 O O . GLY A 1 402 ? -16.688 5.548 -12.539 1.00 96.38 402 GLY A O 1
ATOM 3136 N N . LEU A 1 403 ? -14.721 4.505 -12.244 1.00 95.88 403 LEU A N 1
ATOM 3137 C CA . LEU A 1 403 ? -14.498 4.991 -10.875 1.00 95.88 403 LEU A CA 1
ATOM 3138 C C . LEU A 1 403 ? -14.234 6.502 -10.835 1.00 95.88 403 LEU A C 1
ATOM 3140 O O . LEU A 1 403 ? -14.843 7.219 -10.044 1.00 95.88 403 LEU A O 1
ATOM 3144 N N . LEU A 1 404 ? -13.371 7.003 -11.722 1.00 95.06 404 LEU A N 1
ATOM 3145 C CA . LEU A 1 404 ? -13.059 8.429 -11.803 1.00 95.06 404 LEU A CA 1
ATOM 3146 C C . LEU A 1 404 ? -14.267 9.265 -12.253 1.00 95.06 404 LEU A C 1
ATOM 3148 O O . LEU A 1 404 ? -14.412 10.400 -11.820 1.00 95.06 404 LEU A O 1
ATOM 3152 N N . ALA A 1 405 ? -15.161 8.719 -13.080 1.00 94.75 405 ALA A N 1
ATOM 3153 C CA . ALA A 1 405 ? -16.399 9.403 -13.454 1.00 94.75 405 ALA A CA 1
ATOM 3154 C C . ALA A 1 405 ? -17.349 9.620 -12.259 1.00 94.75 405 ALA A C 1
ATOM 3156 O O . ALA A 1 405 ? -18.118 10.579 -12.264 1.00 94.75 405 ALA A O 1
ATOM 3157 N N . GLN A 1 406 ? -17.294 8.754 -11.240 1.00 91.88 406 GLN A N 1
ATOM 3158 C CA . GLN A 1 406 ? -18.099 8.879 -10.018 1.00 91.88 406 GLN A CA 1
ATOM 3159 C C . GLN A 1 406 ? -17.502 9.883 -9.025 1.00 91.88 406 GLN A C 1
ATOM 3161 O O . GLN A 1 406 ? -18.249 10.603 -8.367 1.00 91.88 406 GLN A O 1
ATOM 3166 N N . ASP A 1 407 ? -16.172 9.957 -8.940 1.00 90.44 407 ASP A N 1
ATOM 3167 C CA . ASP A 1 407 ? -15.460 10.971 -8.158 1.00 90.44 407 ASP A CA 1
ATOM 3168 C C . ASP A 1 407 ? -14.262 11.533 -8.947 1.00 90.44 407 ASP A C 1
ATOM 3170 O O . ASP A 1 407 ? -13.135 11.036 -8.816 1.00 90.44 407 ASP A O 1
ATOM 3174 N N . PRO A 1 408 ? -14.478 12.598 -9.746 1.00 93.00 408 PRO A N 1
ATOM 3175 C CA . PRO A 1 408 ? -13.435 13.178 -10.594 1.00 93.00 408 PRO A CA 1
ATOM 3176 C C . PRO A 1 408 ? -12.254 13.788 -9.833 1.00 93.00 408 PRO A C 1
ATOM 3178 O O . PRO A 1 408 ? -11.192 14.006 -10.421 1.00 93.00 408 PRO A O 1
ATOM 3181 N N . LYS A 1 409 ? -12.421 14.100 -8.540 1.00 90.81 409 LYS A N 1
ATOM 3182 C CA . LYS A 1 409 ? -11.376 14.728 -7.717 1.00 90.81 409 LYS A CA 1
ATOM 3183 C C . LYS A 1 409 ? -10.556 13.705 -6.930 1.00 90.81 409 LYS A C 1
ATOM 3185 O O . LYS A 1 409 ? -9.470 14.052 -6.456 1.00 90.81 409 LYS A O 1
ATOM 3190 N N . SER A 1 410 ? -11.008 12.451 -6.858 1.00 91.69 410 SER A N 1
ATOM 3191 C CA . SER A 1 410 ? -10.312 11.352 -6.185 1.00 91.69 410 SER A CA 1
ATOM 3192 C C . SER A 1 410 ? -8.864 11.213 -6.658 1.00 91.69 410 SER A C 1
ATOM 3194 O O . SER A 1 410 ? -8.576 10.761 -7.772 1.00 91.69 410 SER A O 1
ATOM 3196 N N . ALA A 1 411 ? -7.920 11.587 -5.791 1.00 91.88 411 ALA A N 1
ATOM 3197 C CA . ALA A 1 411 ? -6.498 11.360 -6.028 1.00 91.88 411 ALA A CA 1
ATOM 3198 C C . ALA A 1 411 ? -6.168 9.860 -6.207 1.00 91.88 411 ALA A C 1
ATOM 3200 O O . ALA A 1 411 ? -5.442 9.544 -7.154 1.00 91.88 411 ALA A O 1
ATOM 3201 N N . PRO A 1 412 ? -6.730 8.919 -5.411 1.00 92.31 412 PRO A N 1
ATOM 3202 C CA . PRO A 1 412 ? -6.543 7.486 -5.643 1.00 92.31 412 PRO A CA 1
ATOM 3203 C C . PRO A 1 412 ? -6.973 7.018 -7.040 1.00 92.31 412 PRO A C 1
ATOM 3205 O O . PRO A 1 412 ? -6.224 6.288 -7.692 1.00 92.31 412 PRO A O 1
ATOM 3208 N N . TYR A 1 413 ? -8.130 7.464 -7.547 1.00 94.81 413 TYR A N 1
ATOM 3209 C CA . TYR A 1 413 ? -8.595 7.050 -8.877 1.00 94.81 413 TYR A CA 1
ATOM 3210 C C . TYR A 1 413 ? -7.753 7.661 -9.993 1.00 94.81 413 TYR A C 1
ATOM 3212 O O . TYR A 1 413 ? -7.329 6.928 -10.889 1.00 94.81 413 TYR A O 1
ATOM 3220 N N . ARG A 1 414 ? -7.401 8.951 -9.894 1.00 96.56 414 ARG A N 1
ATOM 3221 C CA . ARG A 1 414 ? -6.459 9.597 -10.823 1.00 96.56 414 ARG A CA 1
ATOM 3222 C C . ARG A 1 414 ? -5.121 8.851 -10.867 1.00 96.56 414 ARG A C 1
ATOM 3224 O O . ARG A 1 414 ? -4.663 8.479 -11.947 1.00 96.56 414 ARG A O 1
ATOM 3231 N N . ARG A 1 415 ? -4.540 8.539 -9.704 1.00 95.62 415 ARG A N 1
ATOM 3232 C CA . ARG A 1 415 ? -3.292 7.765 -9.589 1.00 95.62 415 ARG A CA 1
ATOM 3233 C C . ARG A 1 415 ? -3.407 6.389 -10.246 1.00 95.62 415 ARG A C 1
ATOM 3235 O O . ARG A 1 415 ? -2.543 6.014 -11.037 1.00 95.62 415 ARG A O 1
ATOM 3242 N N . SER A 1 416 ? -4.484 5.654 -9.963 1.00 95.94 416 SER A N 1
ATOM 3243 C CA . SER A 1 416 ? -4.712 4.324 -10.544 1.00 95.94 416 SER A CA 1
ATOM 3244 C C . SER A 1 416 ? -4.851 4.371 -12.072 1.00 95.94 416 SER A C 1
ATOM 3246 O O . SER A 1 416 ? -4.345 3.495 -12.773 1.00 95.94 416 SER A O 1
ATOM 3248 N N . MET A 1 417 ? -5.484 5.417 -12.612 1.00 96.75 417 MET A N 1
ATOM 3249 C CA . MET A 1 417 ? -5.628 5.615 -14.053 1.00 96.75 417 MET A CA 1
ATOM 3250 C C . MET A 1 417 ? -4.275 5.909 -14.713 1.00 96.75 417 MET A C 1
ATOM 3252 O O . MET A 1 417 ? -3.948 5.303 -15.732 1.00 96.75 417 MET A O 1
ATOM 3256 N N . ALA A 1 418 ? -3.447 6.759 -14.095 1.00 97.69 418 ALA A N 1
ATOM 3257 C CA . ALA A 1 418 ? -2.074 6.994 -14.547 1.00 97.69 418 ALA A CA 1
ATOM 3258 C C . ALA A 1 418 ? -1.247 5.698 -14.573 1.00 97.69 418 ALA A C 1
ATOM 3260 O O . ALA A 1 418 ? -0.451 5.492 -15.485 1.00 97.69 418 ALA A O 1
ATOM 3261 N N . TRP A 1 419 ? -1.469 4.797 -13.611 1.00 96.69 419 TRP A N 1
ATOM 3262 C CA . TRP A 1 419 ? -0.829 3.482 -13.603 1.00 96.69 419 TRP A CA 1
ATOM 3263 C C . TRP A 1 419 ? -1.226 2.626 -14.812 1.00 96.69 419 TRP A C 1
ATOM 3265 O O . TRP A 1 419 ? -0.348 2.062 -15.463 1.00 96.69 419 TRP A O 1
ATOM 3275 N N . SER A 1 420 ? -2.517 2.562 -15.165 1.00 97.56 420 SER A N 1
ATOM 3276 C CA . SER A 1 420 ? -2.965 1.872 -16.388 1.00 97.56 420 SER A CA 1
ATOM 3277 C C . SER A 1 420 ? -2.273 2.415 -17.637 1.00 97.56 420 SER A C 1
ATOM 3279 O O . SER A 1 420 ? -1.811 1.635 -18.468 1.00 97.56 420 SER A O 1
ATOM 3281 N N . PHE A 1 421 ? -2.163 3.740 -17.755 1.00 98.38 421 PHE A N 1
ATOM 3282 C CA . PHE A 1 421 ? -1.481 4.366 -18.884 1.00 98.38 421 PHE A CA 1
ATOM 3283 C C . PHE A 1 421 ? 0.001 3.990 -18.951 1.00 98.38 421 PHE A C 1
ATOM 3285 O O . PHE A 1 421 ? 0.466 3.593 -20.013 1.00 98.38 421 PHE A O 1
ATOM 3292 N N . THR A 1 422 ? 0.732 4.018 -17.832 1.00 97.38 422 THR A N 1
ATOM 3293 C CA . THR A 1 422 ? 2.136 3.571 -17.792 1.00 97.38 422 THR A CA 1
ATOM 3294 C C . THR A 1 422 ? 2.295 2.117 -18.249 1.00 97.38 422 THR A C 1
ATOM 3296 O O . THR A 1 422 ? 3.234 1.792 -18.979 1.00 97.38 422 THR A O 1
ATOM 3299 N N . LYS A 1 423 ? 1.380 1.230 -17.844 1.00 97.50 423 LYS A N 1
ATOM 3300 C CA . LYS A 1 423 ? 1.434 -0.188 -18.219 1.00 97.50 423 LYS A CA 1
ATOM 3301 C C . LYS A 1 423 ? 1.124 -0.420 -19.697 1.00 97.50 423 LYS A C 1
ATOM 3303 O O . LYS A 1 423 ? 1.891 -1.106 -20.370 1.00 97.50 423 LYS A O 1
ATOM 3308 N N . LEU A 1 424 ? 0.086 0.230 -20.226 1.00 98.00 424 LEU A N 1
ATOM 3309 C CA . LEU A 1 424 ? -0.205 0.233 -21.663 1.00 98.00 424 LEU A CA 1
ATOM 3310 C C . LEU A 1 424 ? 0.971 0.787 -22.468 1.00 98.00 424 LEU A C 1
ATOM 3312 O O . LEU A 1 424 ? 1.377 0.175 -23.450 1.00 98.00 424 LEU A O 1
ATOM 3316 N N . ALA A 1 425 ? 1.562 1.896 -22.024 1.00 97.38 425 ALA A N 1
ATOM 3317 C CA . ALA A 1 425 ? 2.708 2.495 -22.689 1.00 97.38 425 ALA A CA 1
ATOM 3318 C C . ALA A 1 425 ? 3.905 1.537 -22.766 1.00 97.38 425 ALA A C 1
ATOM 3320 O O . ALA A 1 425 ? 4.512 1.385 -23.824 1.00 97.38 425 ALA A O 1
ATOM 3321 N N . SER A 1 426 ? 4.190 0.827 -21.670 1.00 94.69 426 SER A N 1
ATOM 3322 C CA . SER A 1 426 ? 5.250 -0.189 -21.619 1.00 94.69 426 SER A CA 1
ATOM 3323 C C . SER A 1 426 ? 4.983 -1.344 -22.593 1.00 94.69 426 SER A C 1
ATOM 3325 O O . SER A 1 426 ? 5.895 -1.799 -23.287 1.00 94.69 426 SER A O 1
ATOM 3327 N N . ALA A 1 427 ? 3.730 -1.799 -22.688 1.00 96.12 427 ALA A N 1
ATOM 3328 C CA . ALA A 1 427 ? 3.331 -2.846 -23.624 1.00 96.12 427 ALA A CA 1
ATOM 3329 C C . ALA A 1 427 ? 3.420 -2.382 -25.091 1.00 96.12 427 ALA A C 1
ATOM 3331 O O . ALA A 1 427 ? 3.970 -3.098 -25.928 1.00 96.12 427 ALA A O 1
ATOM 3332 N N . TYR A 1 428 ? 2.958 -1.168 -25.405 1.00 96.50 428 TYR A N 1
ATOM 3333 C CA . TYR A 1 428 ? 3.078 -0.584 -26.744 1.00 96.50 428 TYR A CA 1
ATOM 3334 C C . TYR A 1 428 ? 4.538 -0.370 -27.149 1.00 96.50 428 TYR A C 1
ATOM 3336 O O . TYR A 1 428 ? 4.915 -0.717 -28.268 1.00 96.50 428 TYR A O 1
ATOM 3344 N N . ALA A 1 429 ? 5.389 0.091 -26.230 1.00 93.75 429 ALA A N 1
ATOM 3345 C CA . ALA A 1 429 ? 6.823 0.210 -26.473 1.00 93.75 429 ALA A CA 1
ATOM 3346 C C . ALA A 1 429 ? 7.459 -1.155 -26.785 1.00 93.75 429 ALA A C 1
ATOM 3348 O O . ALA A 1 429 ? 8.247 -1.261 -27.723 1.00 93.75 429 ALA A O 1
ATOM 3349 N N . TYR A 1 430 ? 7.071 -2.218 -26.068 1.00 92.75 430 TYR A N 1
ATOM 3350 C CA . TYR A 1 430 ? 7.524 -3.583 -26.367 1.00 92.75 430 TYR A CA 1
ATOM 3351 C C . TYR A 1 430 ? 7.016 -4.095 -27.728 1.00 92.75 430 TYR A C 1
ATOM 3353 O O . TYR A 1 430 ? 7.718 -4.845 -28.403 1.00 92.75 430 TYR A O 1
ATOM 3361 N N . LYS A 1 431 ? 5.843 -3.627 -28.177 1.00 93.25 431 LYS A N 1
ATOM 3362 C CA . LYS A 1 431 ? 5.301 -3.855 -29.530 1.00 93.25 431 LYS A CA 1
ATOM 3363 C C . LYS A 1 431 ? 5.971 -3.001 -30.619 1.00 93.25 431 LYS A C 1
ATOM 3365 O O . LYS A 1 431 ? 5.635 -3.157 -31.789 1.00 93.25 431 LYS A O 1
ATOM 3370 N N . ALA A 1 432 ? 6.884 -2.100 -30.246 1.00 93.88 432 ALA A N 1
ATOM 3371 C CA . ALA A 1 432 ? 7.445 -1.046 -31.097 1.00 93.88 432 ALA A CA 1
ATOM 3372 C C . ALA A 1 432 ? 6.406 -0.045 -31.653 1.00 93.88 432 ALA A C 1
ATOM 3374 O O . ALA A 1 432 ? 6.673 0.660 -32.626 1.00 93.88 432 ALA A O 1
ATOM 3375 N N . ASP A 1 433 ? 5.243 0.073 -31.007 1.00 95.94 433 ASP A N 1
ATOM 3376 C CA . ASP A 1 433 ? 4.233 1.093 -31.297 1.00 95.94 433 ASP A CA 1
ATOM 3377 C C . ASP A 1 433 ? 4.532 2.366 -30.489 1.00 95.94 433 ASP A C 1
ATOM 3379 O O . ASP A 1 433 ? 3.928 2.658 -29.453 1.00 95.94 433 ASP A O 1
ATOM 3383 N N . LEU A 1 434 ? 5.556 3.097 -30.936 1.00 95.81 434 LEU A N 1
ATOM 3384 C CA . LEU A 1 434 ? 6.049 4.288 -30.242 1.00 95.81 434 LEU A CA 1
ATOM 3385 C C . LEU A 1 434 ? 5.007 5.415 -30.130 1.00 95.81 434 LEU A C 1
ATOM 3387 O O . LEU A 1 434 ? 4.950 6.018 -29.059 1.00 95.81 434 LEU A O 1
ATOM 3391 N N . PRO A 1 435 ? 4.172 5.711 -31.150 1.00 97.06 435 PRO A N 1
ATOM 3392 C CA . PRO A 1 435 ? 3.147 6.746 -31.026 1.00 97.06 435 PRO A CA 1
ATOM 3393 C C . PRO A 1 435 ? 2.168 6.490 -29.875 1.00 97.06 435 PRO A C 1
ATOM 3395 O O . PRO A 1 435 ? 1.971 7.378 -29.046 1.00 97.06 435 PRO A O 1
ATOM 3398 N N . HIS A 1 436 ? 1.614 5.276 -29.763 1.00 96.56 436 HIS A N 1
ATOM 3399 C CA . HIS A 1 436 ? 0.707 4.942 -28.659 1.00 96.56 436 HIS A CA 1
ATOM 3400 C C . HIS A 1 436 ? 1.433 4.875 -27.310 1.00 96.56 436 HIS A C 1
ATOM 3402 O O . HIS A 1 436 ? 0.862 5.252 -26.285 1.00 96.56 436 HIS A O 1
ATOM 3408 N N . ALA A 1 437 ? 2.697 4.438 -27.290 1.00 97.75 437 ALA A N 1
ATOM 3409 C CA . ALA A 1 437 ? 3.502 4.442 -26.072 1.00 97.75 437 ALA A CA 1
ATOM 3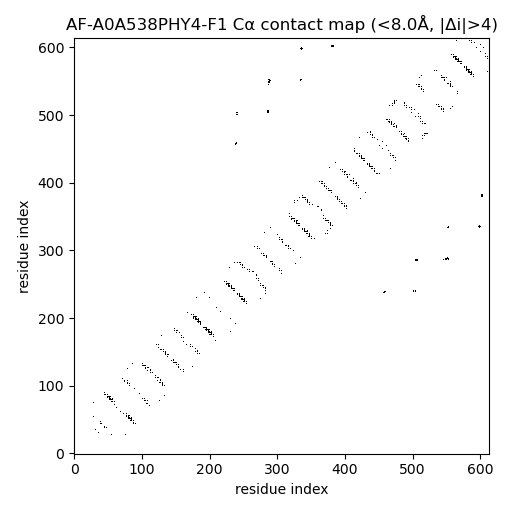410 C C . ALA A 1 437 ? 3.751 5.863 -25.540 1.00 97.75 437 ALA A C 1
ATOM 3412 O O . ALA A 1 437 ? 3.588 6.115 -24.345 1.00 97.75 437 ALA A O 1
ATOM 3413 N N . ILE A 1 438 ? 4.117 6.796 -26.424 1.00 98.38 438 ILE A N 1
ATOM 3414 C CA . ILE A 1 438 ? 4.344 8.203 -26.080 1.00 98.38 438 ILE A CA 1
ATOM 3415 C C . ILE A 1 438 ? 3.042 8.836 -25.587 1.00 98.38 438 ILE A C 1
ATOM 3417 O O . ILE A 1 438 ? 3.036 9.394 -24.493 1.00 98.38 438 ILE A O 1
ATOM 3421 N N . ASP A 1 439 ? 1.937 8.694 -26.326 1.00 98.25 439 ASP A N 1
ATOM 3422 C CA . ASP A 1 439 ? 0.639 9.266 -25.938 1.00 98.25 439 ASP A CA 1
ATOM 3423 C C . ASP A 1 439 ? 0.178 8.785 -24.551 1.00 98.25 439 ASP A C 1
ATOM 3425 O O . ASP A 1 439 ? -0.177 9.586 -23.684 1.00 98.25 439 ASP A O 1
ATOM 3429 N N . ALA A 1 440 ? 0.272 7.480 -24.283 1.00 98.31 440 ALA A N 1
ATOM 3430 C CA . ALA A 1 440 ? -0.078 6.939 -22.976 1.00 98.31 440 ALA A CA 1
ATOM 3431 C C . ALA A 1 440 ? 0.843 7.478 -21.858 1.00 98.31 440 ALA A C 1
ATOM 3433 O O . ALA A 1 440 ? 0.365 7.829 -20.776 1.00 98.31 440 ALA A O 1
ATOM 3434 N N . HIS A 1 441 ? 2.151 7.614 -22.099 1.00 98.44 441 HIS A N 1
ATOM 3435 C CA . HIS A 1 441 ? 3.051 8.228 -21.119 1.00 98.44 441 HIS A CA 1
ATOM 3436 C C . HIS A 1 441 ? 2.770 9.718 -20.883 1.00 98.44 441 HIS A C 1
ATOM 3438 O O . HIS A 1 441 ? 2.876 10.157 -19.738 1.00 98.44 441 HIS A O 1
ATOM 3444 N N . GLU A 1 442 ? 2.370 10.482 -21.900 1.00 98.62 442 GLU A N 1
ATOM 3445 C CA . GLU A 1 442 ? 1.954 11.885 -21.752 1.00 98.62 442 GLU A CA 1
ATOM 3446 C C . GLU A 1 442 ? 0.712 12.012 -20.864 1.00 98.62 442 GLU A C 1
ATOM 3448 O O . GLU A 1 442 ? 0.680 12.823 -19.933 1.00 98.62 442 GLU A O 1
ATOM 3453 N N . GLN A 1 443 ? -0.290 11.153 -21.082 1.00 98.50 443 GLN A N 1
ATOM 3454 C CA . GLN A 1 443 ? -1.487 11.107 -20.239 1.00 98.50 443 GLN A CA 1
ATOM 3455 C C . GLN A 1 443 ? -1.135 10.771 -18.780 1.00 98.50 443 GLN A C 1
ATOM 3457 O O . GLN A 1 443 ? -1.619 11.423 -17.849 1.00 98.50 443 GLN A O 1
ATOM 3462 N N . ALA A 1 444 ? -0.241 9.800 -18.557 1.00 98.50 444 ALA A N 1
ATOM 3463 C CA . ALA A 1 444 ? 0.254 9.479 -17.219 1.00 98.50 444 ALA A CA 1
ATOM 3464 C C . ALA A 1 444 ? 1.043 10.644 -16.591 1.00 98.50 444 ALA A C 1
ATOM 3466 O O . ALA A 1 444 ? 0.897 10.905 -15.392 1.00 98.50 444 ALA A O 1
ATOM 3467 N N . LEU A 1 445 ? 1.867 11.342 -17.381 1.00 98.50 445 LEU A N 1
ATOM 3468 C CA . LEU A 1 445 ? 2.702 12.456 -16.931 1.00 98.50 445 LEU A CA 1
ATOM 3469 C C . LEU A 1 445 ? 1.843 13.623 -16.450 1.00 98.50 445 LEU A C 1
ATOM 3471 O O . LEU A 1 445 ? 2.097 14.150 -15.366 1.00 98.50 445 LEU A O 1
ATOM 3475 N N . ALA A 1 446 ? 0.807 13.989 -17.207 1.00 98.44 446 ALA A N 1
ATOM 3476 C CA . ALA A 1 446 ? -0.111 15.064 -16.843 1.00 98.44 446 ALA A CA 1
ATOM 3477 C C . ALA A 1 446 ? -0.775 14.803 -15.480 1.00 98.44 446 ALA A C 1
ATOM 3479 O O . ALA A 1 446 ? -0.770 15.665 -14.599 1.00 98.44 446 ALA A O 1
ATOM 3480 N N . ILE A 1 447 ? -1.275 13.581 -15.268 1.00 98.25 447 ILE A N 1
ATOM 3481 C CA . ILE A 1 447 ? -1.931 13.197 -14.013 1.00 98.25 447 ILE A CA 1
ATOM 3482 C C . ILE A 1 447 ? -0.937 13.188 -12.846 1.00 98.25 447 ILE A C 1
ATOM 3484 O O . ILE A 1 447 ? -1.211 13.770 -11.797 1.00 98.25 447 ILE A O 1
ATOM 3488 N N . ARG A 1 448 ? 0.224 12.540 -13.009 1.00 98.19 448 ARG A N 1
ATOM 3489 C CA . ARG A 1 448 ? 1.228 12.424 -11.937 1.00 98.19 448 ARG A CA 1
ATOM 3490 C C . ARG A 1 448 ? 1.836 13.778 -11.572 1.00 98.19 448 ARG A C 1
ATOM 3492 O O . ARG A 1 448 ? 2.075 14.027 -10.394 1.00 98.19 448 ARG A O 1
ATOM 3499 N N . SER A 1 449 ? 2.008 14.673 -12.545 1.00 98.25 449 SER A N 1
ATOM 3500 C CA . SER A 1 449 ? 2.466 16.047 -12.300 1.00 98.25 449 SER A CA 1
ATOM 3501 C C . SER A 1 449 ? 1.472 16.821 -11.434 1.00 98.25 449 SER A C 1
ATOM 3503 O O . SER A 1 449 ? 1.878 17.449 -10.458 1.00 98.25 449 SER A O 1
ATOM 3505 N N . ALA A 1 450 ? 0.170 16.718 -11.729 1.00 97.62 450 ALA A N 1
ATOM 3506 C CA . ALA A 1 450 ? -0.874 17.338 -10.915 1.00 97.62 450 ALA A CA 1
ATOM 3507 C C . ALA A 1 450 ? -0.904 16.769 -9.485 1.00 97.62 450 ALA A C 1
ATOM 3509 O O . ALA A 1 450 ? -0.926 17.532 -8.524 1.00 97.62 450 ALA A O 1
ATOM 3510 N N . LEU A 1 451 ? -0.812 15.443 -9.329 1.00 95.94 451 LEU A N 1
ATOM 3511 C CA . LEU A 1 451 ? -0.786 14.798 -8.009 1.00 95.94 451 LEU A CA 1
ATOM 3512 C C . LEU A 1 451 ? 0.417 15.237 -7.159 1.00 95.94 451 LEU A C 1
ATOM 3514 O O . LEU A 1 451 ? 0.272 15.461 -5.958 1.00 95.94 451 LEU A O 1
ATOM 3518 N N . VAL A 1 452 ? 1.599 15.385 -7.765 1.00 96.25 452 VAL A N 1
ATOM 3519 C CA . VAL A 1 452 ? 2.792 15.889 -7.063 1.00 96.25 452 VAL A CA 1
ATOM 3520 C C . VAL A 1 452 ? 2.650 17.368 -6.701 1.00 96.25 452 VAL A C 1
ATOM 3522 O O . VAL A 1 452 ? 3.092 17.761 -5.625 1.00 96.25 452 VAL A O 1
ATOM 3525 N N . ALA A 1 453 ? 2.026 18.184 -7.555 1.00 95.94 453 ALA A N 1
ATOM 3526 C CA . ALA A 1 453 ? 1.770 19.592 -7.254 1.00 95.94 453 ALA A CA 1
ATOM 3527 C C . ALA A 1 453 ? 0.770 19.770 -6.095 1.00 95.94 453 ALA A C 1
ATOM 3529 O O . ALA A 1 453 ? 0.968 20.632 -5.243 1.00 95.94 453 ALA A O 1
ATOM 3530 N N . GLU A 1 454 ? -0.274 18.939 -6.041 1.00 92.50 454 GLU A N 1
ATOM 3531 C CA . GLU A 1 454 ? -1.284 18.948 -4.974 1.00 92.50 454 GLU A CA 1
ATOM 3532 C C . GLU A 1 454 ? -0.740 18.412 -3.640 1.00 92.50 454 GLU A C 1
ATOM 3534 O O . GLU A 1 454 ? -1.130 18.892 -2.577 1.00 92.50 454 GLU A O 1
ATOM 3539 N N . ALA A 1 455 ? 0.162 17.427 -3.679 1.00 88.38 455 ALA A N 1
ATOM 3540 C CA . ALA A 1 455 ? 0.702 16.775 -2.488 1.00 88.38 455 ALA A CA 1
ATOM 3541 C C . ALA A 1 455 ? 2.225 16.537 -2.589 1.00 88.38 455 ALA A C 1
ATOM 3543 O O . ALA A 1 455 ? 2.674 15.388 -2.667 1.00 88.38 455 ALA A O 1
ATOM 3544 N N . PRO A 1 456 ? 3.060 17.594 -2.529 1.00 88.69 456 PRO A N 1
ATOM 3545 C CA . PRO A 1 456 ? 4.510 17.486 -2.743 1.00 88.69 456 PRO A CA 1
ATOM 3546 C C . PRO A 1 456 ? 5.245 16.668 -1.667 1.00 88.69 456 PRO A C 1
ATOM 3548 O O . PRO A 1 456 ? 6.365 16.205 -1.898 1.00 88.69 456 PRO A O 1
ATOM 3551 N N . GLY A 1 457 ? 4.623 16.463 -0.500 1.00 83.50 457 GLY A N 1
ATOM 3552 C CA . GLY A 1 457 ? 5.139 15.606 0.571 1.00 83.50 457 GLY A CA 1
ATOM 3553 C C . GLY A 1 457 ? 4.994 14.100 0.305 1.00 83.50 457 GLY A C 1
ATOM 3554 O O . GLY A 1 457 ? 5.697 13.308 0.929 1.00 83.50 457 GLY A O 1
ATOM 3555 N N . GLN A 1 458 ? 4.136 13.687 -0.637 1.00 87.00 458 GLN A N 1
ATOM 3556 C CA . GLN A 1 458 ? 3.882 12.273 -0.931 1.00 87.00 458 GLN A CA 1
ATOM 3557 C C . GLN A 1 458 ? 5.018 11.671 -1.769 1.00 87.00 458 GLN A C 1
ATOM 3559 O O . GLN A 1 458 ? 5.081 11.823 -2.994 1.00 87.00 458 GLN A O 1
ATOM 3564 N N . ARG A 1 459 ? 5.927 10.943 -1.109 1.00 91.69 459 ARG A N 1
ATOM 3565 C CA . ARG A 1 459 ? 7.115 10.345 -1.747 1.00 91.69 459 ARG A CA 1
ATOM 3566 C C . ARG A 1 459 ? 6.762 9.351 -2.857 1.00 91.69 459 ARG A C 1
ATOM 3568 O O . ARG A 1 459 ? 7.419 9.355 -3.895 1.00 91.69 459 ARG A O 1
ATOM 3575 N N . ALA A 1 460 ? 5.690 8.575 -2.692 1.00 91.31 460 ALA A N 1
ATOM 3576 C CA . ALA A 1 460 ? 5.214 7.647 -3.720 1.00 91.31 460 ALA A CA 1
ATOM 3577 C C . ALA A 1 460 ? 4.824 8.366 -5.026 1.00 91.31 460 ALA A C 1
ATOM 3579 O O . ALA A 1 460 ? 5.220 7.933 -6.106 1.00 91.31 460 ALA A O 1
ATOM 3580 N N . TYR A 1 461 ? 4.124 9.506 -4.944 1.00 94.19 461 TYR A N 1
ATOM 3581 C CA . TYR A 1 461 ? 3.726 10.278 -6.133 1.00 94.19 461 TYR A CA 1
ATOM 3582 C C . TYR A 1 461 ? 4.947 10.836 -6.858 1.00 94.19 461 TYR A C 1
ATOM 3584 O O . TYR A 1 461 ? 5.021 10.821 -8.085 1.00 94.19 461 TYR A O 1
ATOM 3592 N N . ARG A 1 462 ? 5.944 11.282 -6.088 1.00 96.00 462 ARG A N 1
ATOM 3593 C CA . ARG A 1 462 ? 7.232 11.725 -6.622 1.00 96.00 462 ARG A CA 1
ATOM 3594 C C . ARG A 1 462 ? 7.950 10.584 -7.343 1.00 96.00 462 ARG A C 1
ATOM 3596 O O . ARG A 1 462 ? 8.427 10.796 -8.453 1.00 96.00 462 ARG A O 1
ATOM 3603 N N . ASN A 1 463 ? 8.000 9.391 -6.756 1.00 96.62 463 ASN A N 1
ATOM 3604 C CA . ASN A 1 463 ? 8.627 8.237 -7.395 1.00 96.62 463 ASN A CA 1
ATOM 3605 C C . ASN A 1 463 ? 7.950 7.887 -8.729 1.00 96.62 463 ASN A C 1
ATOM 3607 O O . ASN A 1 463 ? 8.603 7.781 -9.763 1.00 96.62 463 ASN A O 1
ATOM 3611 N N . GLU A 1 464 ? 6.622 7.798 -8.720 1.00 97.44 464 GLU A N 1
ATOM 3612 C CA . GLU A 1 464 ? 5.817 7.508 -9.906 1.00 97.44 464 GLU A CA 1
ATOM 3613 C C . GLU A 1 464 ? 5.991 8.553 -11.013 1.00 97.44 464 GLU A C 1
ATOM 3615 O O . GLU A 1 464 ? 6.089 8.199 -12.190 1.00 97.44 464 GLU A O 1
ATOM 3620 N N . LEU A 1 465 ? 6.056 9.840 -10.659 1.00 98.38 465 LEU A N 1
ATOM 3621 C CA . LEU A 1 465 ? 6.350 10.904 -11.616 1.00 98.38 465 LEU A CA 1
ATOM 3622 C C . LEU A 1 465 ? 7.735 10.713 -12.247 1.00 98.38 465 LEU A C 1
ATOM 3624 O O . LEU A 1 465 ? 7.845 10.742 -13.469 1.00 98.38 465 LEU A O 1
ATOM 3628 N N . GLY A 1 466 ? 8.765 10.451 -11.434 1.00 98.00 466 GLY A N 1
ATOM 3629 C CA . GLY A 1 466 ? 10.122 10.194 -11.928 1.00 98.00 466 GLY A CA 1
ATOM 3630 C C . GLY A 1 466 ? 10.187 8.999 -12.883 1.00 98.00 466 GLY A C 1
ATOM 3631 O O . GLY A 1 466 ? 10.796 9.098 -13.944 1.00 98.00 466 GLY A O 1
ATOM 3632 N N . SER A 1 467 ? 9.484 7.908 -12.563 1.00 97.75 467 SER A N 1
ATOM 3633 C CA . SER A 1 467 ? 9.364 6.742 -13.448 1.00 97.75 467 SER A CA 1
ATOM 3634 C C . SER A 1 467 ? 8.739 7.101 -14.807 1.00 97.75 467 SER A C 1
ATOM 3636 O O . SER A 1 467 ? 9.270 6.719 -15.851 1.00 97.75 467 SER A O 1
ATOM 3638 N N . THR A 1 468 ? 7.651 7.887 -14.827 1.00 98.19 468 THR A N 1
ATOM 3639 C CA . THR A 1 468 ? 7.025 8.326 -16.089 1.00 98.19 468 THR A CA 1
ATOM 3640 C C . THR A 1 468 ? 7.930 9.251 -16.893 1.00 98.19 468 THR A C 1
ATOM 3642 O O . THR A 1 468 ? 8.038 9.082 -18.105 1.00 98.19 468 THR A O 1
ATOM 3645 N N . GLU A 1 469 ? 8.572 10.221 -16.241 1.00 98.31 469 GLU A N 1
ATOM 3646 C CA . GLU A 1 469 ? 9.490 11.159 -16.893 1.00 98.31 469 GLU A CA 1
ATOM 3647 C C . GLU A 1 469 ? 10.670 10.424 -17.543 1.00 98.31 469 GLU A C 1
ATOM 3649 O O . GLU A 1 469 ? 11.004 10.706 -18.692 1.00 98.31 469 GLU A O 1
ATOM 3654 N N . ALA A 1 470 ? 11.253 9.440 -16.853 1.00 97.75 470 ALA A N 1
ATOM 3655 C CA . ALA A 1 470 ? 12.341 8.623 -17.381 1.00 97.75 470 ALA A CA 1
ATOM 3656 C C . ALA A 1 470 ? 11.918 7.822 -18.622 1.00 97.75 470 ALA A C 1
ATOM 3658 O O . ALA A 1 470 ? 12.602 7.848 -19.650 1.00 97.75 470 ALA A O 1
ATOM 3659 N N . ALA A 1 471 ? 10.774 7.134 -18.542 1.00 97.19 471 ALA A N 1
ATOM 3660 C CA . ALA A 1 471 ? 10.259 6.317 -19.636 1.00 97.19 471 ALA A CA 1
ATOM 3661 C C . ALA A 1 471 ? 9.891 7.166 -20.864 1.00 97.19 471 ALA A C 1
ATOM 3663 O O . ALA A 1 471 ? 10.317 6.857 -21.979 1.00 97.19 471 ALA A O 1
ATOM 3664 N N . LEU A 1 472 ? 9.175 8.279 -20.664 1.00 98.06 472 LEU A N 1
ATOM 3665 C CA . LEU A 1 472 ? 8.842 9.209 -21.743 1.00 98.06 472 LEU A CA 1
ATOM 3666 C C . LEU A 1 472 ? 10.100 9.847 -22.339 1.00 98.06 472 LEU A C 1
ATOM 3668 O O . LEU A 1 472 ? 10.252 9.879 -23.558 1.00 98.06 472 LEU A O 1
ATOM 3672 N N . GLY A 1 473 ? 11.020 10.307 -21.487 1.00 97.62 473 GLY A N 1
ATOM 3673 C CA . GLY A 1 473 ? 12.283 10.914 -21.893 1.00 97.62 473 GLY A CA 1
ATOM 3674 C C . GLY A 1 473 ? 13.094 9.993 -22.802 1.00 97.62 473 GLY A C 1
ATOM 3675 O O . GLY A 1 473 ? 13.589 10.443 -23.836 1.00 97.62 473 GLY A O 1
ATOM 3676 N N . LYS A 1 474 ? 13.158 8.694 -22.483 1.00 96.88 474 LYS A N 1
ATOM 3677 C CA . LYS A 1 474 ? 13.783 7.677 -23.341 1.00 96.88 474 LYS A CA 1
ATOM 3678 C C . LYS A 1 474 ? 13.092 7.555 -24.703 1.00 96.88 474 LYS A C 1
ATOM 3680 O O . LYS A 1 474 ? 13.778 7.504 -25.720 1.00 96.88 474 LYS A O 1
ATOM 3685 N N . LEU A 1 475 ? 11.758 7.519 -24.739 1.00 96.44 475 LEU A N 1
ATOM 3686 C CA . LEU A 1 475 ? 10.994 7.341 -25.982 1.00 96.44 475 LEU A CA 1
ATOM 3687 C C . LEU A 1 475 ? 11.104 8.540 -26.931 1.00 96.44 475 LEU A C 1
ATOM 3689 O O . LEU A 1 475 ? 11.179 8.353 -28.144 1.00 96.44 475 LEU A O 1
ATOM 3693 N N . ILE A 1 476 ? 11.138 9.764 -26.397 1.00 97.00 476 ILE A N 1
ATOM 3694 C CA . ILE A 1 476 ? 11.161 10.984 -27.218 1.00 97.00 476 ILE A CA 1
ATOM 3695 C C . ILE A 1 476 ? 12.574 11.435 -27.603 1.00 97.00 476 ILE A C 1
ATOM 3697 O O . ILE A 1 476 ? 12.709 12.373 -28.380 1.00 97.00 476 ILE A O 1
ATOM 3701 N N . ALA A 1 477 ? 13.628 10.780 -27.106 1.00 96.12 477 ALA A N 1
ATOM 3702 C CA . ALA A 1 477 ? 15.016 11.228 -27.250 1.00 96.12 477 ALA A CA 1
ATOM 3703 C C . ALA A 1 477 ? 15.455 11.510 -28.696 1.00 96.12 477 ALA A C 1
ATOM 3705 O O . ALA A 1 477 ? 16.186 12.468 -28.938 1.00 96.12 477 ALA A O 1
ATOM 3706 N N . ALA A 1 478 ? 14.995 10.705 -29.659 1.00 93.06 478 ALA A N 1
ATOM 3707 C CA . ALA A 1 478 ? 15.336 10.884 -31.070 1.00 93.06 478 ALA A CA 1
ATOM 3708 C C . ALA A 1 478 ? 14.595 12.059 -31.738 1.00 93.06 478 ALA A C 1
ATOM 3710 O O . ALA A 1 478 ? 15.124 12.655 -32.672 1.00 93.06 478 ALA A O 1
ATOM 3711 N N . GLY A 1 479 ? 13.376 12.377 -31.285 1.00 94.75 479 GLY A N 1
ATOM 3712 C CA . GLY A 1 479 ? 12.529 13.421 -31.877 1.00 94.75 479 GLY A CA 1
ATOM 3713 C C . GLY A 1 479 ? 12.610 14.771 -31.160 1.00 94.75 479 GLY A C 1
ATOM 3714 O O . GLY A 1 479 ? 12.514 15.812 -31.803 1.00 94.75 479 GLY A O 1
ATOM 3715 N N . ASP A 1 480 ? 12.812 14.755 -29.842 1.00 96.56 480 ASP A N 1
ATOM 3716 C CA . ASP A 1 480 ? 12.904 15.931 -28.976 1.00 96.56 480 ASP A CA 1
ATOM 3717 C C . ASP A 1 480 ? 13.978 15.719 -27.884 1.00 96.56 480 ASP A C 1
ATOM 3719 O O . ASP A 1 480 ? 13.672 15.437 -26.716 1.00 96.56 480 ASP A O 1
ATOM 3723 N N . PRO A 1 481 ? 15.272 15.825 -28.244 1.00 95.38 481 PRO A N 1
ATOM 3724 C CA . PRO A 1 481 ? 16.376 15.590 -27.313 1.00 95.38 481 PRO A CA 1
ATOM 3725 C C . PRO A 1 481 ? 16.436 16.623 -26.178 1.00 95.38 481 PRO A C 1
ATOM 3727 O O . PRO A 1 481 ? 16.917 16.314 -25.086 1.00 95.38 481 PRO A O 1
ATOM 3730 N N . ALA A 1 482 ? 15.940 17.844 -26.404 1.00 96.19 482 ALA A N 1
ATOM 3731 C CA . ALA A 1 482 ? 15.929 18.891 -25.388 1.00 96.19 482 ALA A CA 1
ATOM 3732 C C . ALA A 1 482 ? 14.942 18.547 -24.267 1.00 96.19 482 ALA A C 1
ATOM 3734 O O . ALA A 1 482 ? 15.316 18.551 -23.090 1.00 96.19 482 ALA A O 1
ATOM 3735 N N . ARG A 1 483 ? 13.707 18.180 -24.625 1.00 97.81 483 ARG A N 1
ATOM 3736 C CA . ARG A 1 483 ? 12.701 17.753 -23.650 1.00 97.81 483 ARG A CA 1
ATOM 3737 C C . ARG A 1 483 ? 13.055 16.416 -23.009 1.00 97.81 483 ARG A C 1
ATOM 3739 O O . ARG A 1 483 ? 12.887 16.267 -21.802 1.00 97.81 483 ARG A O 1
ATOM 3746 N N . SER A 1 484 ? 13.608 15.476 -23.779 1.00 98.12 484 SER A N 1
ATOM 3747 C CA . SER A 1 484 ? 14.140 14.211 -23.253 1.00 98.12 484 SER A CA 1
ATOM 3748 C C . SER A 1 484 ? 15.122 14.448 -22.106 1.00 98.12 484 SER A C 1
ATOM 3750 O O . SER A 1 484 ? 14.938 13.923 -21.007 1.00 98.12 484 SER A O 1
ATOM 3752 N N . LYS A 1 485 ? 16.110 15.324 -22.329 1.00 95.94 485 LYS A N 1
ATOM 3753 C CA . LYS A 1 485 ? 17.100 15.687 -21.316 1.00 95.94 485 LYS A CA 1
ATOM 3754 C C . LYS A 1 485 ? 16.459 16.298 -20.068 1.00 95.94 485 LYS A C 1
ATOM 3756 O O . LYS A 1 485 ? 16.824 15.918 -18.961 1.00 95.94 485 LYS A O 1
ATOM 3761 N N . GLN A 1 486 ? 15.513 17.223 -20.235 1.00 97.75 486 GLN A N 1
ATOM 3762 C CA . GLN A 1 486 ? 14.817 17.853 -19.107 1.00 97.75 486 GLN A CA 1
ATOM 3763 C C . GLN A 1 486 ? 14.074 16.827 -18.243 1.00 97.75 486 GLN A C 1
ATOM 3765 O O . GLN A 1 486 ? 14.198 16.858 -17.019 1.00 97.75 486 GLN A O 1
ATOM 3770 N N . LEU A 1 487 ? 13.334 15.909 -18.874 1.00 98.56 487 LEU A N 1
ATOM 3771 C CA . LEU A 1 487 ? 12.579 14.869 -18.173 1.00 98.56 487 LEU A CA 1
ATOM 3772 C C . LEU A 1 487 ? 13.510 13.905 -17.428 1.00 98.56 487 LEU A C 1
ATOM 3774 O O . LEU A 1 487 ? 13.298 13.634 -16.248 1.00 98.56 487 LEU A O 1
ATOM 3778 N N . ILE A 1 488 ? 14.570 13.424 -18.083 1.00 98.38 488 ILE A N 1
ATOM 3779 C CA . ILE A 1 488 ? 15.509 12.478 -17.467 1.00 98.38 488 ILE A CA 1
ATOM 3780 C C . ILE A 1 488 ? 16.284 13.136 -16.315 1.00 98.38 488 ILE A C 1
ATOM 3782 O O . ILE A 1 488 ? 16.395 12.542 -15.243 1.00 98.38 488 ILE A O 1
ATOM 3786 N N . ASP A 1 489 ? 16.765 14.374 -16.473 1.00 98.06 489 ASP A N 1
ATOM 3787 C CA . ASP A 1 489 ? 17.467 15.083 -15.395 1.00 98.06 489 ASP A CA 1
ATOM 3788 C C . ASP A 1 489 ? 16.552 15.293 -14.169 1.00 98.06 489 ASP A C 1
ATOM 3790 O O . ASP A 1 489 ? 16.985 15.094 -13.027 1.00 98.06 489 ASP A O 1
ATOM 3794 N N . ALA A 1 490 ? 15.279 15.650 -14.391 1.00 98.25 490 ALA A N 1
ATOM 3795 C CA . ALA A 1 490 ? 14.287 15.791 -13.324 1.00 98.25 490 ALA A CA 1
ATOM 3796 C C . ALA A 1 490 ? 14.025 14.453 -12.611 1.00 98.25 490 ALA A C 1
ATOM 3798 O O . ALA A 1 490 ? 14.023 14.397 -11.373 1.00 98.25 490 ALA A O 1
ATOM 3799 N N . ALA A 1 491 ? 13.878 13.366 -13.373 1.00 98.56 491 ALA A N 1
ATOM 3800 C CA . ALA A 1 491 ? 13.709 12.018 -12.848 1.00 98.56 491 ALA A CA 1
ATOM 3801 C C . ALA A 1 491 ? 14.905 11.577 -11.987 1.00 98.56 491 ALA A C 1
ATOM 3803 O O . ALA A 1 491 ? 14.697 11.105 -10.867 1.00 98.56 491 ALA A O 1
ATOM 3804 N N . ILE A 1 492 ? 16.147 11.809 -12.438 1.00 98.62 492 ILE A N 1
ATOM 3805 C CA . ILE A 1 492 ? 17.368 11.474 -11.681 1.00 98.62 492 ILE A CA 1
ATOM 3806 C C . ILE A 1 492 ? 17.425 12.264 -10.376 1.00 98.62 492 ILE A C 1
ATOM 3808 O O . ILE A 1 492 ? 17.649 11.684 -9.312 1.00 98.62 492 ILE A O 1
ATOM 3812 N N . ALA A 1 493 ? 17.222 13.585 -10.433 1.00 98.19 493 ALA A N 1
ATOM 3813 C CA . ALA A 1 493 ? 17.274 14.436 -9.247 1.00 98.19 493 ALA A CA 1
ATOM 3814 C C . ALA A 1 493 ? 16.259 13.980 -8.189 1.00 98.19 493 ALA A C 1
ATOM 3816 O O . ALA A 1 493 ? 16.573 13.894 -6.998 1.00 98.19 493 ALA A O 1
ATOM 3817 N N . ARG A 1 494 ? 15.049 13.624 -8.630 1.00 97.50 494 ARG A N 1
ATOM 3818 C CA . ARG A 1 494 ? 13.990 13.127 -7.752 1.00 97.50 494 ARG A CA 1
ATOM 3819 C C . ARG A 1 494 ? 14.299 11.737 -7.200 1.00 97.50 494 ARG A C 1
ATOM 3821 O O . ARG A 1 494 ? 14.149 11.542 -5.998 1.00 97.50 494 ARG A O 1
ATOM 3828 N N . GLY A 1 495 ? 14.758 10.811 -8.041 1.00 97.88 495 GLY A N 1
ATOM 3829 C CA . GLY A 1 495 ? 15.140 9.458 -7.635 1.00 97.88 495 GLY A CA 1
ATOM 3830 C C . GLY A 1 495 ? 16.265 9.461 -6.599 1.00 97.88 495 GLY A C 1
ATOM 3831 O O . GLY A 1 495 ? 16.145 8.807 -5.567 1.00 97.88 495 GLY A O 1
ATOM 3832 N N . ARG A 1 496 ? 17.312 10.276 -6.798 1.00 98.06 496 ARG A N 1
ATOM 3833 C CA . ARG A 1 496 ? 18.409 10.437 -5.824 1.00 98.06 496 ARG A CA 1
ATOM 3834 C C . ARG A 1 496 ? 17.913 10.941 -4.472 1.00 98.06 496 ARG A C 1
ATOM 3836 O O . ARG A 1 496 ? 18.284 10.380 -3.445 1.00 98.06 496 ARG A O 1
ATOM 3843 N N . ALA A 1 497 ? 17.057 11.964 -4.469 1.00 97.31 497 ALA A N 1
ATOM 3844 C CA . ALA A 1 497 ? 16.490 12.499 -3.233 1.00 97.31 497 ALA A CA 1
ATOM 3845 C C . ALA A 1 497 ? 15.641 11.457 -2.484 1.00 97.31 497 ALA A C 1
ATOM 3847 O O . ALA A 1 497 ? 15.689 11.394 -1.258 1.00 97.31 497 ALA A O 1
ATOM 3848 N N . LEU A 1 498 ? 14.883 10.628 -3.209 1.00 96.56 498 LEU A N 1
ATOM 3849 C CA . LEU A 1 498 ? 14.061 9.566 -2.622 1.00 96.56 498 LEU A CA 1
ATOM 3850 C C . LEU A 1 498 ? 14.912 8.434 -2.038 1.00 96.56 498 LEU A C 1
ATOM 3852 O O . LEU A 1 498 ? 14.706 8.068 -0.886 1.00 96.56 498 LEU A O 1
ATOM 3856 N N . VAL A 1 499 ? 15.901 7.935 -2.785 1.00 95.81 499 VAL A N 1
ATOM 3857 C CA . VAL A 1 499 ? 16.822 6.889 -2.307 1.00 95.81 499 VAL A CA 1
ATOM 3858 C C . VAL A 1 499 ? 17.631 7.367 -1.102 1.00 95.81 499 VAL A C 1
ATOM 3860 O O . VAL A 1 499 ? 17.841 6.604 -0.166 1.00 95.81 499 VAL A O 1
ATOM 3863 N N . GLN A 1 500 ? 18.059 8.632 -1.078 1.00 95.06 500 GLN A N 1
ATOM 3864 C CA . GLN A 1 500 ? 18.744 9.197 0.085 1.00 95.06 500 GLN A CA 1
ATOM 3865 C C . GLN A 1 500 ? 17.836 9.241 1.324 1.00 95.06 500 GLN A C 1
ATOM 3867 O O . GLN A 1 500 ? 18.307 9.017 2.437 1.00 95.06 500 GLN A O 1
ATOM 3872 N N . ALA A 1 501 ? 16.552 9.552 1.137 1.00 93.44 501 ALA A N 1
ATOM 3873 C CA . ALA A 1 501 ? 15.594 9.703 2.226 1.00 93.44 501 ALA A CA 1
ATOM 3874 C C . ALA A 1 501 ? 15.032 8.368 2.748 1.00 93.44 501 ALA A C 1
ATOM 3876 O O . ALA A 1 501 ? 14.590 8.320 3.896 1.00 93.44 501 ALA A O 1
ATOM 3877 N N . ASP A 1 502 ? 15.031 7.316 1.925 1.00 93.06 502 ASP A N 1
ATOM 3878 C CA . ASP A 1 502 ? 14.658 5.951 2.312 1.00 93.06 502 ASP A CA 1
ATOM 3879 C C . ASP A 1 502 ? 15.537 4.906 1.596 1.00 93.06 502 ASP A C 1
ATOM 3881 O O . ASP A 1 502 ? 15.130 4.317 0.589 1.00 93.06 502 ASP A O 1
ATOM 3885 N N . PRO A 1 503 ? 16.764 4.657 2.094 1.00 90.69 503 PRO A N 1
ATOM 3886 C CA . PRO A 1 503 ? 17.730 3.796 1.414 1.00 90.69 503 PRO A CA 1
ATOM 3887 C C . PRO A 1 503 ? 17.357 2.314 1.370 1.00 90.69 503 PRO A C 1
ATOM 3889 O O . PRO A 1 503 ? 18.035 1.556 0.677 1.00 90.69 503 PRO A O 1
ATOM 3892 N N . ILE A 1 504 ? 16.346 1.864 2.117 1.00 89.25 504 ILE A N 1
ATOM 3893 C CA . ILE A 1 504 ? 15.912 0.461 2.076 1.00 89.25 504 ILE A CA 1
ATOM 3894 C C . ILE A 1 504 ? 14.728 0.242 1.130 1.00 89.25 504 ILE A C 1
ATOM 3896 O O . ILE A 1 504 ? 14.421 -0.899 0.797 1.00 89.25 504 ILE A O 1
ATOM 3900 N N . ASN A 1 505 ? 14.067 1.316 0.688 1.00 91.25 505 ASN A N 1
ATOM 3901 C CA . ASN A 1 505 ? 12.957 1.220 -0.246 1.00 91.25 505 ASN A CA 1
ATOM 3902 C C . ASN A 1 505 ? 13.487 0.881 -1.643 1.00 91.25 505 ASN A C 1
ATOM 3904 O O . ASN A 1 505 ? 14.163 1.685 -2.297 1.00 91.25 505 ASN A O 1
ATOM 3908 N N . ASN A 1 506 ? 13.201 -0.338 -2.093 1.00 89.56 506 ASN A N 1
ATOM 3909 C CA . ASN A 1 506 ? 13.750 -0.845 -3.338 1.00 89.56 506 ASN A CA 1
ATOM 3910 C C . ASN A 1 506 ? 12.987 -0.333 -4.564 1.00 89.56 506 ASN A C 1
ATOM 3912 O O . ASN A 1 506 ? 13.628 -0.161 -5.597 1.00 89.56 506 ASN A O 1
ATOM 3916 N N . ASP A 1 507 ? 11.711 0.051 -4.443 1.00 91.12 507 ASP A N 1
ATOM 3917 C CA . ASP A 1 507 ? 10.980 0.723 -5.530 1.00 91.12 507 ASP A CA 1
ATOM 3918 C C . ASP A 1 507 ? 11.669 2.046 -5.932 1.00 91.12 507 ASP A C 1
ATOM 3920 O O . ASP A 1 507 ? 11.769 2.384 -7.119 1.00 91.12 507 ASP A O 1
ATOM 3924 N N . PHE A 1 508 ? 12.186 2.801 -4.949 1.00 94.31 508 PHE A N 1
ATOM 3925 C CA . PHE A 1 508 ? 12.914 4.053 -5.199 1.00 94.31 508 PHE A CA 1
ATOM 3926 C C . PHE A 1 508 ? 14.252 3.799 -5.894 1.00 94.31 508 PHE A C 1
ATOM 3928 O O . PHE A 1 508 ? 14.595 4.489 -6.860 1.00 94.31 508 PHE A O 1
ATOM 3935 N N . LYS A 1 509 ? 15.002 2.786 -5.442 1.00 94.50 509 LYS A N 1
ATOM 3936 C CA . LYS A 1 509 ? 16.257 2.392 -6.097 1.00 94.50 509 LYS A CA 1
ATOM 3937 C C . LYS A 1 509 ? 16.016 1.871 -7.505 1.00 94.50 509 LYS A C 1
ATOM 3939 O O . LYS A 1 509 ? 16.805 2.177 -8.397 1.00 94.50 509 LYS A O 1
ATOM 3944 N N . GLU A 1 510 ? 14.961 1.089 -7.712 1.00 94.06 510 GLU A N 1
ATOM 3945 C CA . GLU A 1 510 ? 14.613 0.526 -9.014 1.00 94.06 510 GLU A CA 1
ATOM 3946 C C . GLU A 1 510 ? 14.314 1.657 -9.991 1.00 94.06 510 GLU A C 1
ATOM 3948 O O . GLU A 1 510 ? 14.919 1.729 -11.060 1.00 94.06 510 GLU A O 1
ATOM 3953 N N . THR A 1 511 ? 13.476 2.606 -9.576 1.00 96.19 511 THR A N 1
ATOM 3954 C CA . THR A 1 511 ? 13.127 3.771 -10.394 1.00 96.19 511 THR A CA 1
ATOM 3955 C C . THR A 1 511 ? 14.365 4.601 -10.746 1.00 96.19 511 THR A C 1
ATOM 3957 O O . THR A 1 511 ? 14.553 4.969 -11.908 1.00 96.19 511 THR A O 1
ATOM 3960 N N . LEU A 1 512 ? 15.258 4.865 -9.781 1.00 98.06 512 LEU A N 1
ATOM 3961 C CA . LEU A 1 512 ? 16.513 5.575 -10.047 1.00 98.06 512 LEU A CA 1
ATOM 3962 C C . LEU A 1 512 ? 17.424 4.785 -11.000 1.00 98.06 512 LEU A C 1
ATOM 3964 O O . LEU A 1 512 ? 17.983 5.364 -11.928 1.00 98.06 512 LEU A O 1
ATOM 3968 N N . THR A 1 513 ? 17.542 3.471 -10.817 1.00 97.75 513 THR A N 1
ATOM 3969 C CA . THR A 1 513 ? 18.366 2.597 -11.667 1.00 97.75 513 THR A CA 1
ATOM 3970 C C . THR A 1 513 ? 17.851 2.579 -13.106 1.00 97.75 513 THR A C 1
ATOM 3972 O O . THR A 1 513 ? 18.630 2.780 -14.036 1.00 97.75 513 THR A O 1
ATOM 3975 N N . GLN A 1 514 ? 16.538 2.421 -13.299 1.00 96.69 514 GLN A N 1
ATOM 3976 C CA . GLN A 1 514 ? 15.887 2.497 -14.612 1.00 96.69 514 GLN A CA 1
ATOM 3977 C C . GLN A 1 514 ? 16.086 3.869 -15.263 1.00 96.69 514 GLN A C 1
ATOM 3979 O O . GLN A 1 514 ? 16.348 3.959 -16.462 1.00 96.69 514 GLN A O 1
ATOM 3984 N N . THR A 1 515 ? 16.022 4.942 -14.473 1.00 98.31 515 THR A N 1
ATOM 3985 C CA . THR A 1 515 ? 16.263 6.303 -14.966 1.00 98.31 515 THR A CA 1
ATOM 3986 C C . THR A 1 515 ? 17.712 6.493 -15.421 1.00 98.31 515 THR A C 1
ATOM 3988 O O . THR A 1 515 ? 17.959 7.063 -16.480 1.00 98.31 515 THR A O 1
ATOM 3991 N N . LEU A 1 516 ? 18.682 5.988 -14.657 1.00 98.69 516 LEU A N 1
ATOM 3992 C CA . LEU A 1 516 ? 20.101 6.048 -15.016 1.00 98.69 516 LEU A CA 1
ATOM 3993 C C . LEU A 1 516 ? 20.421 5.180 -16.243 1.00 98.69 516 LEU A C 1
ATOM 3995 O O . LEU A 1 516 ? 21.258 5.557 -17.059 1.00 98.69 516 LEU A O 1
ATOM 3999 N N . LEU A 1 517 ? 19.729 4.051 -16.415 1.00 98.06 517 LEU A N 1
ATOM 4000 C CA . LEU A 1 517 ? 19.788 3.252 -17.641 1.00 98.06 517 LEU A CA 1
ATOM 4001 C C . LEU A 1 517 ? 19.233 4.020 -18.848 1.00 98.06 517 LEU A C 1
ATOM 4003 O O . LEU A 1 517 ? 19.882 4.061 -19.891 1.00 98.06 517 LEU A O 1
ATOM 4007 N N . ALA A 1 518 ? 18.085 4.688 -18.701 1.00 97.25 518 ALA A N 1
ATOM 4008 C CA . ALA A 1 518 ? 17.533 5.549 -19.747 1.00 97.25 518 ALA A CA 1
ATOM 4009 C C . ALA A 1 518 ? 18.499 6.685 -20.123 1.00 97.25 518 ALA A C 1
ATOM 4011 O O . ALA A 1 518 ? 18.739 6.927 -21.303 1.00 97.25 518 ALA A O 1
ATOM 4012 N N . GLU A 1 519 ? 19.110 7.335 -19.133 1.00 98.31 519 GLU A N 1
ATOM 4013 C CA . GLU A 1 519 ? 20.142 8.351 -19.346 1.00 98.31 519 GLU A CA 1
ATOM 4014 C C . GLU A 1 519 ? 21.357 7.789 -20.093 1.00 98.31 519 GLU A C 1
ATOM 4016 O O . GLU A 1 519 ? 21.838 8.401 -21.045 1.00 98.31 519 GLU A O 1
ATOM 4021 N N . ALA A 1 520 ? 21.832 6.600 -19.714 1.00 98.12 520 ALA A N 1
ATOM 4022 C CA . ALA A 1 520 ? 22.929 5.942 -20.410 1.00 98.12 520 ALA A CA 1
ATOM 4023 C C . ALA A 1 520 ? 22.582 5.618 -21.870 1.00 98.12 520 ALA A C 1
ATOM 4025 O O . ALA A 1 520 ? 23.419 5.806 -22.752 1.00 98.12 520 ALA A O 1
ATOM 4026 N N . ASP A 1 521 ? 21.366 5.151 -22.147 1.00 95.75 521 ASP A N 1
ATOM 4027 C CA . ASP A 1 521 ? 20.893 4.882 -23.508 1.00 95.75 521 ASP A CA 1
ATOM 4028 C C . ASP A 1 521 ? 20.878 6.158 -24.355 1.00 95.75 521 ASP A C 1
ATOM 4030 O O . ASP A 1 521 ? 21.450 6.185 -25.448 1.00 95.75 521 ASP A O 1
ATOM 4034 N N . VAL A 1 522 ? 20.289 7.233 -23.824 1.00 96.19 522 VAL A N 1
ATOM 4035 C CA . VAL A 1 522 ? 20.193 8.530 -24.509 1.00 96.19 522 VAL A CA 1
ATOM 4036 C C . VAL A 1 522 ? 21.577 9.141 -24.733 1.00 96.19 522 VAL A C 1
ATOM 4038 O O . VAL A 1 522 ? 21.886 9.578 -25.842 1.00 96.19 522 VAL A O 1
ATOM 4041 N N . ALA A 1 523 ? 22.453 9.118 -23.726 1.00 96.62 523 ALA A N 1
ATOM 4042 C CA . ALA A 1 523 ? 23.817 9.621 -23.846 1.00 96.62 523 ALA A CA 1
ATOM 4043 C C . ALA A 1 523 ? 24.634 8.837 -24.886 1.00 96.62 523 ALA A C 1
ATOM 4045 O O . ALA A 1 523 ? 25.387 9.435 -25.652 1.00 96.62 523 ALA A O 1
ATOM 4046 N N . ARG A 1 524 ? 24.462 7.510 -24.975 1.00 94.94 524 ARG A N 1
ATOM 4047 C CA . ARG A 1 524 ? 25.129 6.690 -26.002 1.00 94.94 524 ARG A CA 1
ATOM 4048 C C . ARG A 1 524 ? 24.631 6.999 -27.404 1.00 94.94 524 ARG A C 1
ATOM 4050 O O . ARG A 1 524 ? 25.459 7.127 -28.303 1.00 94.94 524 ARG A O 1
ATOM 4057 N N . ALA A 1 525 ? 23.321 7.160 -27.580 1.00 92.19 525 ALA A N 1
ATOM 4058 C CA . ALA A 1 525 ? 22.740 7.578 -28.854 1.00 92.19 525 ALA A CA 1
ATOM 4059 C C . ALA A 1 525 ? 23.244 8.968 -29.287 1.00 92.19 525 ALA A C 1
ATOM 4061 O O . ALA A 1 525 ? 23.450 9.207 -30.472 1.00 92.19 525 ALA A O 1
ATOM 4062 N N . ALA A 1 526 ? 23.517 9.853 -28.324 1.00 93.00 526 ALA A N 1
ATOM 4063 C CA . ALA A 1 526 ? 24.132 11.161 -28.549 1.00 93.00 526 ALA A CA 1
ATOM 4064 C C . ALA A 1 526 ? 25.674 11.131 -28.649 1.00 93.00 526 ALA A C 1
ATOM 4066 O O . ALA A 1 526 ? 26.302 12.186 -28.718 1.00 93.00 526 ALA A O 1
ATOM 4067 N N . HIS A 1 527 ? 26.300 9.948 -28.638 1.00 93.19 527 HIS A N 1
ATOM 4068 C CA . HIS A 1 527 ? 27.756 9.756 -28.630 1.00 93.19 527 HIS A CA 1
ATOM 4069 C C . HIS A 1 527 ? 28.502 10.412 -27.445 1.00 93.19 527 HIS A C 1
ATOM 4071 O O . HIS A 1 527 ? 29.716 10.621 -27.501 1.00 93.19 527 HIS A O 1
ATOM 4077 N N . ASP A 1 528 ? 27.818 10.667 -26.327 1.00 95.44 528 ASP A N 1
ATOM 4078 C CA . ASP A 1 528 ? 28.410 11.154 -25.079 1.00 95.44 528 ASP A CA 1
ATOM 4079 C C . ASP A 1 528 ? 28.830 9.982 -24.176 1.00 95.44 528 ASP A C 1
ATOM 4081 O O . ASP A 1 528 ? 28.160 9.587 -23.216 1.00 95.44 528 ASP A O 1
ATOM 4085 N N . ALA A 1 529 ? 29.992 9.405 -24.491 1.00 95.38 529 ALA A N 1
ATOM 4086 C CA . ALA A 1 529 ? 30.534 8.263 -23.757 1.00 95.38 529 ALA A CA 1
ATOM 4087 C C . ALA A 1 529 ? 30.831 8.572 -22.278 1.00 95.38 529 ALA A C 1
ATOM 4089 O O . ALA A 1 529 ? 30.791 7.660 -21.446 1.00 95.38 529 ALA A O 1
ATOM 4090 N N . ARG A 1 530 ? 31.134 9.833 -21.928 1.00 96.62 530 ARG A N 1
ATOM 4091 C CA . ARG A 1 530 ? 31.427 10.224 -20.540 1.00 96.62 530 ARG A CA 1
ATOM 4092 C C . ARG A 1 530 ? 30.157 10.190 -19.706 1.00 96.62 530 ARG A C 1
ATOM 4094 O O . ARG A 1 530 ? 30.145 9.534 -18.665 1.00 96.62 530 ARG A O 1
ATOM 4101 N N . ARG A 1 531 ? 29.095 10.841 -20.186 1.00 96.12 531 ARG A N 1
ATOM 4102 C CA . ARG A 1 531 ? 27.800 10.878 -19.499 1.00 96.12 531 ARG A CA 1
ATOM 4103 C C . ARG A 1 531 ? 27.187 9.483 -19.398 1.00 96.12 531 ARG A C 1
ATOM 4105 O O . ARG A 1 531 ? 26.776 9.087 -18.311 1.00 96.12 531 ARG A O 1
ATOM 4112 N N . ALA A 1 532 ? 27.273 8.691 -20.467 1.00 97.75 532 ALA A N 1
ATOM 4113 C CA . ALA A 1 532 ? 26.844 7.295 -20.451 1.00 97.75 532 ALA A CA 1
ATOM 4114 C C . ALA A 1 532 ? 27.599 6.441 -19.419 1.00 97.75 532 ALA A C 1
ATOM 4116 O O . ALA A 1 532 ? 26.987 5.690 -18.663 1.00 97.75 532 ALA A O 1
ATOM 4117 N N . THR A 1 533 ? 28.930 6.567 -19.354 1.00 98.19 533 THR A N 1
ATOM 4118 C CA . THR A 1 533 ? 29.747 5.817 -18.383 1.00 98.19 533 THR A CA 1
ATOM 4119 C C . THR A 1 533 ? 29.406 6.217 -16.948 1.00 98.19 533 THR A C 1
ATOM 4121 O O . THR A 1 533 ? 29.296 5.346 -16.085 1.00 98.19 533 THR A O 1
ATOM 4124 N N . ALA A 1 534 ? 29.218 7.514 -16.683 1.00 98.25 534 ALA A N 1
ATOM 4125 C CA . ALA A 1 534 ? 28.842 8.005 -15.360 1.00 98.25 534 ALA A CA 1
ATOM 4126 C C . ALA A 1 534 ? 27.481 7.443 -14.918 1.00 98.25 534 ALA A C 1
ATOM 4128 O O . ALA A 1 534 ? 27.378 6.892 -13.822 1.00 98.25 534 ALA A O 1
ATOM 4129 N N . ALA A 1 535 ? 26.478 7.497 -15.800 1.00 98.44 535 ALA A N 1
ATOM 4130 C CA . ALA A 1 535 ? 25.145 6.972 -15.527 1.00 98.44 535 ALA A CA 1
ATOM 4131 C C . ALA A 1 535 ? 25.156 5.454 -15.270 1.00 98.44 535 ALA A C 1
ATOM 4133 O O . ALA A 1 535 ? 24.603 5.006 -14.269 1.00 98.44 535 ALA A O 1
ATOM 4134 N N . LEU A 1 536 ? 25.858 4.663 -16.094 1.00 98.69 536 LEU A N 1
ATOM 4135 C CA . LEU A 1 536 ? 25.988 3.211 -15.886 1.00 98.69 536 LEU A CA 1
ATOM 4136 C C . LEU A 1 536 ? 26.735 2.855 -14.597 1.00 98.69 536 LEU A C 1
ATOM 4138 O O . LEU A 1 536 ? 26.406 1.865 -13.950 1.00 98.69 536 LEU A O 1
ATOM 4142 N N . THR A 1 537 ? 27.740 3.644 -14.214 1.00 98.56 537 THR A N 1
ATOM 4143 C CA . THR A 1 537 ? 28.507 3.410 -12.980 1.00 98.56 537 THR A CA 1
ATOM 4144 C C . THR A 1 537 ? 27.636 3.628 -11.750 1.00 98.56 537 THR A C 1
ATOM 4146 O O . THR A 1 537 ? 27.646 2.814 -10.825 1.00 98.56 537 THR A O 1
ATOM 4149 N N . GLU A 1 538 ? 26.844 4.699 -11.748 1.00 98.19 538 GLU A N 1
ATOM 4150 C CA . GLU A 1 538 ? 25.883 4.944 -10.678 1.00 98.19 538 GLU A CA 1
ATOM 4151 C C . GLU A 1 538 ? 24.776 3.886 -10.675 1.00 98.19 538 GLU A C 1
ATOM 4153 O O . GLU A 1 538 ? 24.493 3.325 -9.617 1.00 98.19 538 GLU A O 1
ATOM 4158 N N . ALA A 1 539 ? 24.222 3.540 -11.843 1.00 98.38 539 ALA A N 1
ATOM 4159 C CA . ALA A 1 539 ? 23.216 2.489 -11.974 1.00 98.38 539 ALA A CA 1
ATOM 4160 C C . ALA A 1 539 ? 23.729 1.156 -11.415 1.00 98.38 539 ALA A C 1
ATOM 4162 O O . ALA A 1 539 ? 23.010 0.485 -10.682 1.00 98.38 539 ALA A O 1
ATOM 4163 N N . LEU A 1 540 ? 24.988 0.793 -11.695 1.00 97.81 540 LEU A N 1
ATOM 4164 C CA . LEU A 1 540 ? 25.612 -0.423 -11.168 1.00 97.81 540 LEU A CA 1
ATOM 4165 C C . LEU A 1 540 ? 25.695 -0.408 -9.640 1.00 97.81 540 LEU A C 1
ATOM 4167 O O . LEU A 1 540 ? 25.436 -1.429 -9.007 1.00 97.81 540 LEU A O 1
ATOM 4171 N N . SER A 1 541 ? 26.051 0.736 -9.052 1.00 95.44 541 SER A N 1
ATOM 4172 C CA . SER A 1 541 ? 26.099 0.909 -7.597 1.00 95.44 541 SER A CA 1
ATOM 4173 C C . SER A 1 541 ? 24.715 0.717 -6.969 1.00 95.44 541 SER A C 1
ATOM 4175 O O . SER A 1 541 ? 24.564 -0.080 -6.042 1.00 95.44 541 SER A O 1
ATOM 4177 N N . GLN A 1 542 ? 23.689 1.371 -7.528 1.00 94.75 542 GLN A N 1
ATOM 4178 C CA . GLN A 1 542 ? 22.310 1.244 -7.045 1.00 94.75 542 GLN A CA 1
ATOM 4179 C C . GLN A 1 542 ? 21.776 -0.184 -7.212 1.00 94.75 542 GLN A C 1
ATOM 4181 O O . GLN A 1 542 ? 21.226 -0.747 -6.267 1.00 94.75 542 GLN A O 1
ATOM 4186 N N . ALA A 1 543 ? 21.996 -0.798 -8.378 1.00 94.44 543 ALA A N 1
ATOM 4187 C CA . ALA A 1 543 ? 21.523 -2.141 -8.686 1.00 94.44 543 ALA A CA 1
ATOM 4188 C C . ALA A 1 543 ? 22.182 -3.221 -7.819 1.00 94.44 543 ALA A C 1
ATOM 4190 O O . ALA A 1 543 ? 21.497 -4.139 -7.380 1.00 94.44 543 ALA A O 1
ATOM 4191 N N . ARG A 1 544 ? 23.486 -3.105 -7.528 1.00 92.62 544 ARG A N 1
ATOM 4192 C CA . ARG A 1 544 ? 24.174 -3.995 -6.576 1.00 92.62 544 ARG A CA 1
ATOM 4193 C C . ARG A 1 544 ? 23.635 -3.816 -5.165 1.00 92.62 544 ARG A C 1
ATOM 4195 O O . ARG A 1 544 ? 23.255 -4.794 -4.538 1.00 92.62 544 ARG A O 1
ATOM 4202 N N . GLY A 1 545 ? 23.501 -2.566 -4.716 1.00 87.62 545 GLY A N 1
ATOM 4203 C CA . GLY A 1 545 ? 22.903 -2.266 -3.419 1.00 87.62 545 GLY A CA 1
ATOM 4204 C C . GLY A 1 545 ? 21.472 -2.795 -3.283 1.00 87.62 545 GLY A C 1
ATOM 4205 O O . GLY A 1 545 ? 21.082 -3.192 -2.191 1.00 87.62 545 GLY A O 1
ATOM 4206 N N . GLY A 1 546 ? 20.687 -2.825 -4.363 1.00 86.06 546 GLY A N 1
ATOM 4207 C CA . GLY A 1 546 ? 19.384 -3.493 -4.404 1.00 86.06 546 GLY A CA 1
ATOM 4208 C C . GLY A 1 546 ? 19.507 -5.018 -4.333 1.00 86.06 546 GLY A C 1
ATOM 4209 O O . GLY A 1 546 ? 18.932 -5.639 -3.443 1.00 86.06 546 GLY A O 1
ATOM 4210 N N . ALA A 1 547 ? 20.309 -5.614 -5.220 1.00 87.19 547 ALA A N 1
ATOM 4211 C CA . ALA A 1 547 ? 20.498 -7.061 -5.330 1.00 87.19 547 ALA A CA 1
ATOM 4212 C C . ALA A 1 547 ? 21.055 -7.717 -4.054 1.00 87.19 547 ALA A C 1
ATOM 4214 O O . ALA A 1 547 ? 20.629 -8.817 -3.716 1.00 87.19 547 ALA A O 1
ATOM 4215 N N . ASP A 1 548 ? 21.955 -7.048 -3.328 1.00 84.25 548 ASP A N 1
ATOM 4216 C CA . ASP A 1 548 ? 22.548 -7.570 -2.089 1.00 84.25 548 ASP A CA 1
ATOM 4217 C C . ASP A 1 548 ? 21.497 -7.764 -0.983 1.00 84.25 548 ASP A C 1
ATOM 4219 O O . ASP A 1 548 ? 21.572 -8.715 -0.206 1.00 84.25 548 ASP A O 1
ATOM 4223 N N . HIS A 1 549 ? 20.486 -6.891 -0.935 1.00 73.12 549 HIS A N 1
ATOM 4224 C CA . HIS A 1 549 ? 19.361 -7.005 0.001 1.00 73.12 549 HIS A CA 1
ATOM 4225 C C . HIS A 1 549 ? 18.275 -7.962 -0.512 1.00 73.12 549 HIS A C 1
ATOM 4227 O O . HIS A 1 549 ? 17.486 -8.480 0.273 1.00 73.12 549 HIS A O 1
ATOM 4233 N N . ALA A 1 550 ? 18.233 -8.183 -1.828 1.00 75.50 550 ALA A N 1
ATOM 4234 C CA . ALA A 1 550 ? 17.123 -8.790 -2.549 1.00 75.50 550 ALA A CA 1
ATOM 4235 C C . ALA A 1 550 ? 17.585 -9.819 -3.603 1.00 75.50 550 ALA A C 1
ATOM 4237 O O . ALA A 1 550 ? 17.184 -9.720 -4.769 1.00 75.50 550 ALA A O 1
ATOM 4238 N N . PRO A 1 551 ? 18.402 -10.833 -3.258 1.00 78.19 551 PRO A N 1
ATOM 4239 C CA . PRO A 1 551 ? 19.051 -11.692 -4.258 1.00 78.19 551 PRO A CA 1
ATOM 4240 C C . PRO A 1 551 ? 18.060 -12.556 -5.052 1.00 78.19 551 PRO A C 1
ATOM 4242 O O . PRO A 1 551 ? 18.386 -13.085 -6.114 1.00 78.19 551 PRO A O 1
ATOM 4245 N N . HIS A 1 552 ? 16.841 -12.720 -4.535 1.00 81.44 552 HIS A N 1
ATOM 4246 C CA . HIS A 1 552 ? 15.776 -13.480 -5.179 1.00 81.44 552 HIS A CA 1
ATOM 4247 C C . HIS A 1 552 ? 14.885 -12.636 -6.094 1.00 81.44 552 HIS A C 1
ATOM 4249 O O . HIS A 1 552 ? 14.139 -13.221 -6.878 1.00 81.44 552 HIS A O 1
ATOM 4255 N N . ASN A 1 553 ? 14.968 -11.304 -6.025 1.00 87.94 553 ASN A N 1
ATOM 4256 C CA . ASN A 1 553 ? 14.208 -10.425 -6.900 1.00 87.94 553 ASN A CA 1
ATOM 4257 C C . ASN A 1 553 ? 14.859 -10.403 -8.294 1.00 87.94 553 ASN A C 1
ATOM 4259 O O . ASN A 1 553 ? 15.992 -9.950 -8.483 1.00 87.94 553 ASN A O 1
ATOM 4263 N N . VAL A 1 554 ? 14.132 -10.903 -9.294 1.00 91.31 554 VAL A N 1
ATOM 4264 C CA . VAL A 1 554 ? 14.663 -11.061 -10.654 1.00 91.31 554 VAL A CA 1
ATOM 4265 C C . VAL A 1 554 ? 14.769 -9.734 -11.405 1.00 91.31 554 VAL A C 1
ATOM 4267 O O . VAL A 1 554 ? 15.484 -9.655 -12.410 1.00 91.31 554 VAL A O 1
ATOM 4270 N N . HIS A 1 555 ? 14.109 -8.668 -10.943 1.00 90.31 555 HIS A N 1
ATOM 4271 C CA . HIS A 1 555 ? 14.213 -7.337 -11.540 1.00 90.31 555 HIS A CA 1
ATOM 4272 C C . HIS A 1 555 ? 15.636 -6.796 -11.434 1.00 90.31 555 HIS A C 1
ATOM 4274 O O . HIS A 1 555 ? 16.176 -6.371 -12.461 1.00 90.31 555 HIS A O 1
ATOM 4280 N N . TRP A 1 556 ? 16.278 -6.934 -10.268 1.00 93.31 556 TRP A N 1
ATOM 4281 C CA . TRP A 1 556 ? 17.670 -6.524 -10.052 1.00 93.31 556 TRP A CA 1
ATOM 4282 C C . TRP A 1 556 ? 18.649 -7.240 -10.969 1.00 93.31 556 TRP A C 1
ATOM 4284 O O . TRP A 1 556 ? 19.479 -6.594 -11.605 1.00 93.31 556 TRP A O 1
ATOM 4294 N N . ALA A 1 557 ? 18.512 -8.559 -11.097 1.00 92.50 557 ALA A N 1
ATOM 4295 C CA . ALA A 1 557 ? 19.362 -9.351 -11.974 1.00 92.50 557 ALA A CA 1
ATOM 4296 C C . ALA A 1 557 ? 19.295 -8.853 -13.427 1.00 92.50 557 ALA A C 1
ATOM 4298 O O . ALA A 1 557 ? 20.320 -8.618 -14.063 1.00 92.50 557 ALA A O 1
ATOM 4299 N N . GLY A 1 558 ? 18.102 -8.606 -13.968 1.00 94.19 558 GLY A N 1
ATOM 4300 C CA . GLY A 1 558 ? 18.052 -8.106 -15.339 1.00 94.19 558 GLY A CA 1
ATOM 4301 C C . GLY A 1 558 ? 18.468 -6.643 -15.502 1.00 94.19 558 GLY A C 1
ATOM 4302 O O . GLY A 1 558 ? 19.072 -6.337 -16.522 1.00 94.19 558 GLY A O 1
ATOM 4303 N N . MET A 1 559 ? 18.270 -5.767 -14.507 1.00 96.12 559 MET A N 1
ATOM 4304 C CA . MET A 1 559 ? 18.866 -4.422 -14.554 1.00 96.12 559 MET A CA 1
ATOM 4305 C C . MET A 1 559 ? 20.399 -4.492 -14.546 1.00 96.12 559 MET A C 1
ATOM 4307 O O . MET A 1 559 ? 21.041 -3.807 -15.335 1.00 96.12 559 MET A O 1
ATOM 4311 N N . LEU A 1 560 ? 21.003 -5.367 -13.733 1.00 96.88 560 LEU A N 1
ATOM 4312 C CA . LEU A 1 560 ? 22.450 -5.620 -13.763 1.00 96.88 560 LEU A CA 1
ATOM 4313 C C . LEU A 1 560 ? 22.910 -6.093 -15.147 1.00 96.88 560 LEU A C 1
ATOM 4315 O O . LEU A 1 560 ? 23.918 -5.611 -15.661 1.00 96.88 560 LEU A O 1
ATOM 4319 N N . ALA A 1 561 ? 22.155 -6.990 -15.781 1.00 97.31 561 ALA A N 1
ATOM 4320 C CA . ALA A 1 561 ? 22.441 -7.449 -17.135 1.00 97.31 561 ALA A CA 1
ATOM 4321 C C . ALA A 1 561 ? 22.354 -6.313 -18.174 1.00 97.31 561 ALA A C 1
ATOM 4323 O O . ALA A 1 561 ? 23.234 -6.190 -19.025 1.00 97.31 561 ALA A O 1
ATOM 4324 N N . GLU A 1 562 ? 21.342 -5.449 -18.093 1.00 97.81 562 GLU A N 1
ATOM 4325 C CA . GLU A 1 562 ? 21.209 -4.267 -18.956 1.00 97.81 562 GLU A CA 1
ATOM 4326 C C . GLU A 1 562 ? 22.375 -3.285 -18.755 1.00 97.81 562 GLU A C 1
ATOM 4328 O O . GLU A 1 562 ? 22.952 -2.799 -19.727 1.00 97.81 562 GLU A O 1
ATOM 4333 N N . ILE A 1 563 ? 22.801 -3.068 -17.507 1.00 98.56 563 ILE A N 1
ATOM 4334 C CA . ILE A 1 563 ? 23.960 -2.230 -17.171 1.00 98.56 563 ILE A CA 1
ATOM 4335 C C . ILE A 1 563 ? 25.252 -2.817 -17.759 1.00 98.56 563 ILE A C 1
ATOM 4337 O O . ILE A 1 563 ? 26.049 -2.094 -18.364 1.00 98.56 563 ILE A O 1
ATOM 4341 N N . HIS A 1 564 ? 25.468 -4.129 -17.622 1.00 98.50 564 HIS A N 1
ATOM 4342 C CA . HIS A 1 564 ? 26.637 -4.810 -18.185 1.00 98.50 564 HIS A CA 1
ATOM 4343 C C . HIS A 1 564 ? 26.657 -4.757 -19.715 1.00 98.50 564 HIS A C 1
ATOM 4345 O O . HIS A 1 564 ? 27.700 -4.456 -20.297 1.00 98.50 564 HIS A O 1
ATOM 4351 N N . ALA A 1 565 ? 25.512 -4.946 -20.371 1.00 98.25 565 ALA A N 1
ATOM 4352 C CA . ALA A 1 565 ? 25.385 -4.728 -21.810 1.00 98.25 565 ALA A CA 1
ATOM 4353 C C . ALA A 1 565 ? 25.701 -3.271 -22.188 1.00 98.25 565 ALA A C 1
ATOM 4355 O O . ALA A 1 565 ? 26.394 -3.015 -23.175 1.00 98.25 565 ALA A O 1
ATOM 4356 N N . GLY A 1 566 ? 25.277 -2.331 -21.340 1.00 97.75 566 GLY A N 1
ATOM 4357 C CA . GLY A 1 566 ? 25.626 -0.919 -21.390 1.00 97.75 566 GLY A CA 1
ATOM 4358 C C . GLY A 1 566 ? 27.130 -0.671 -21.526 1.00 97.75 566 GLY A C 1
ATOM 4359 O O . GLY A 1 566 ? 27.598 -0.019 -22.468 1.00 97.75 566 GLY A O 1
ATOM 4360 N N . PHE A 1 567 ? 27.891 -1.239 -20.588 1.00 98.44 567 PHE A N 1
ATOM 4361 C CA . PHE A 1 567 ? 29.351 -1.174 -20.570 1.00 98.44 567 PHE A CA 1
ATOM 4362 C C . PHE A 1 567 ? 29.990 -1.897 -21.757 1.00 98.44 567 PHE A C 1
ATOM 4364 O O . PHE A 1 567 ? 30.955 -1.384 -22.326 1.00 98.44 567 PHE A O 1
ATOM 4371 N N . ALA A 1 568 ? 29.444 -3.044 -22.162 1.00 97.81 568 ALA A N 1
ATOM 4372 C CA . ALA A 1 568 ? 29.963 -3.818 -23.283 1.00 97.81 568 ALA A CA 1
ATOM 4373 C C . ALA A 1 568 ? 29.901 -3.032 -24.602 1.00 97.81 568 ALA A C 1
ATOM 4375 O O . ALA A 1 568 ? 30.858 -3.017 -25.377 1.00 97.81 568 ALA A O 1
ATOM 4376 N N . GLU A 1 569 ? 28.796 -2.324 -24.840 1.00 96.44 569 GLU A N 1
ATOM 4377 C CA . GLU A 1 569 ? 28.630 -1.464 -26.014 1.00 96.44 569 GLU A CA 1
ATOM 4378 C C . GLU A 1 569 ? 29.586 -0.265 -25.998 1.00 96.44 569 GLU A C 1
ATOM 4380 O O . GLU A 1 569 ? 30.183 0.059 -27.024 1.00 96.44 569 GLU A O 1
ATOM 4385 N N . LEU A 1 570 ? 29.794 0.360 -24.834 1.00 96.75 570 LEU A N 1
ATOM 4386 C CA . LEU A 1 570 ? 30.751 1.461 -24.685 1.00 96.75 570 LEU A CA 1
ATOM 4387 C C . LEU A 1 570 ? 32.207 1.024 -24.884 1.00 96.75 570 LEU A C 1
ATOM 4389 O O . LEU A 1 570 ? 33.006 1.806 -25.402 1.00 96.75 570 LEU A O 1
ATOM 4393 N N . ALA A 1 571 ? 32.565 -0.181 -24.441 1.00 96.38 571 ALA A N 1
ATOM 4394 C CA . ALA A 1 571 ? 33.886 -0.760 -24.662 1.00 96.38 571 ALA A CA 1
ATOM 4395 C C . ALA A 1 571 ? 34.095 -1.096 -26.146 1.00 96.38 571 ALA A C 1
ATOM 4397 O O . ALA A 1 571 ? 35.107 -0.710 -26.731 1.00 96.38 571 ALA A O 1
ATOM 4398 N N . GLY A 1 572 ? 33.089 -1.704 -26.785 1.00 94.75 572 GLY A N 1
ATOM 4399 C CA . GLY A 1 572 ? 33.101 -1.989 -28.219 1.00 94.75 572 GLY A CA 1
ATOM 4400 C C . GLY A 1 572 ? 33.258 -0.727 -29.072 1.00 94.75 572 GLY A C 1
ATOM 4401 O O . GLY A 1 572 ? 34.092 -0.700 -29.972 1.00 94.75 572 GLY A O 1
ATOM 4402 N N . ALA A 1 573 ? 32.539 0.352 -28.740 1.00 93.12 573 ALA A N 1
ATOM 4403 C CA . ALA A 1 573 ? 32.665 1.643 -29.423 1.00 93.12 573 ALA A CA 1
ATOM 4404 C C . ALA A 1 573 ? 34.061 2.283 -29.278 1.00 93.12 573 ALA A C 1
ATOM 4406 O O . ALA A 1 573 ? 34.464 3.078 -30.123 1.00 93.12 573 ALA A O 1
ATOM 4407 N N . ARG A 1 574 ? 34.810 1.930 -28.224 1.00 94.25 574 ARG A N 1
ATOM 4408 C CA . ARG A 1 574 ? 36.200 2.362 -27.995 1.00 94.25 574 ARG A CA 1
ATOM 4409 C C . ARG A 1 574 ? 37.246 1.430 -28.618 1.00 94.25 574 ARG A C 1
ATOM 4411 O O . ARG A 1 574 ? 38.432 1.730 -28.530 1.00 94.25 574 ARG A O 1
ATOM 4418 N N . GLY A 1 575 ? 36.832 0.314 -29.219 1.00 94.69 575 GLY A N 1
ATOM 4419 C CA . GLY A 1 575 ? 37.738 -0.713 -29.740 1.00 94.69 575 GLY A CA 1
ATOM 4420 C C . GLY A 1 575 ? 38.353 -1.622 -28.668 1.00 94.69 575 GLY A C 1
ATOM 4421 O O . GLY A 1 575 ? 39.257 -2.394 -28.978 1.00 94.69 575 GLY A O 1
ATOM 4422 N N . ASP A 1 576 ? 37.869 -1.571 -27.422 1.00 95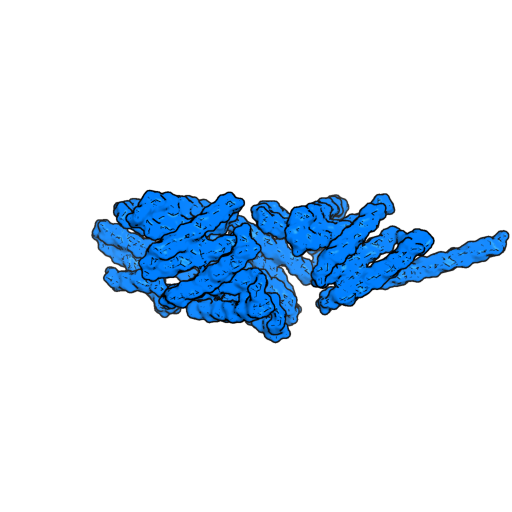.88 576 ASP A N 1
ATOM 4423 C CA . ASP A 1 576 ? 38.330 -2.450 -26.342 1.00 95.88 576 ASP A CA 1
ATOM 4424 C C . ASP A 1 576 ? 37.537 -3.766 -26.348 1.00 95.88 576 ASP A C 1
ATOM 4426 O O . ASP A 1 576 ? 36.561 -3.956 -25.616 1.00 95.88 576 ASP A O 1
ATOM 4430 N N . GLY A 1 577 ? 37.945 -4.680 -27.233 1.00 95.06 577 GLY A N 1
ATOM 4431 C CA . GLY A 1 577 ? 37.292 -5.980 -27.398 1.00 95.06 577 GLY A CA 1
ATOM 4432 C C . GLY A 1 577 ? 37.363 -6.870 -26.153 1.00 95.06 577 GLY A C 1
ATOM 4433 O O . GLY A 1 577 ? 36.438 -7.640 -25.907 1.00 95.06 577 GLY A O 1
ATOM 4434 N N . SER A 1 578 ? 38.416 -6.735 -25.341 1.00 96.38 578 SER A N 1
ATOM 4435 C CA . SER A 1 578 ? 38.588 -7.517 -24.111 1.00 96.38 578 SER A CA 1
ATOM 4436 C C . SER A 1 578 ? 37.579 -7.088 -23.045 1.00 96.38 578 SER A C 1
ATOM 4438 O O . SER A 1 578 ? 36.833 -7.921 -22.523 1.00 96.38 578 SER A O 1
ATOM 4440 N N . ALA A 1 579 ? 37.474 -5.779 -22.785 1.00 96.00 579 ALA A N 1
ATOM 4441 C CA . ALA A 1 579 ? 36.484 -5.253 -21.850 1.00 96.00 579 ALA A CA 1
ATOM 4442 C C . ALA A 1 579 ? 35.048 -5.504 -22.335 1.00 96.00 579 ALA A C 1
ATOM 4444 O O . ALA A 1 579 ? 34.175 -5.831 -21.529 1.00 96.00 579 ALA A O 1
ATOM 4445 N N . ALA A 1 580 ? 34.803 -5.414 -23.648 1.00 97.12 580 ALA A N 1
ATOM 4446 C CA . ALA A 1 580 ? 33.503 -5.736 -24.226 1.00 97.12 580 ALA A CA 1
ATOM 4447 C C . ALA A 1 580 ? 33.123 -7.210 -24.005 1.00 97.12 580 ALA A C 1
ATOM 4449 O O . ALA A 1 580 ? 32.011 -7.489 -23.556 1.00 97.12 580 ALA A O 1
ATOM 4450 N N . ALA A 1 581 ? 34.038 -8.148 -24.269 1.00 97.44 581 ALA A N 1
ATOM 4451 C CA . ALA A 1 581 ? 33.805 -9.578 -24.065 1.00 97.44 581 ALA A CA 1
ATOM 4452 C C . ALA A 1 581 ? 33.566 -9.920 -22.585 1.00 97.44 581 ALA A C 1
ATOM 4454 O O . ALA A 1 581 ? 32.633 -10.656 -22.266 1.00 97.44 581 ALA A O 1
ATOM 4455 N N . ALA A 1 582 ? 34.349 -9.337 -21.672 1.00 97.94 582 ALA A N 1
ATOM 4456 C CA . ALA A 1 582 ? 34.161 -9.517 -20.233 1.00 97.94 582 ALA A CA 1
ATOM 4457 C C . ALA A 1 582 ? 32.790 -9.003 -19.759 1.00 97.94 582 ALA A C 1
ATOM 4459 O O . ALA A 1 582 ? 32.111 -9.660 -18.970 1.00 97.94 582 ALA A O 1
ATOM 4460 N N . ALA A 1 583 ? 32.343 -7.854 -20.272 1.00 97.81 583 ALA A N 1
ATOM 4461 C CA . ALA A 1 583 ? 31.035 -7.306 -19.938 1.00 97.81 583 ALA A CA 1
ATOM 4462 C C . ALA A 1 583 ? 29.881 -8.157 -20.505 1.00 97.81 583 ALA A C 1
ATOM 4464 O O . ALA A 1 583 ? 28.915 -8.410 -19.789 1.00 97.81 583 ALA A O 1
ATOM 4465 N N . TRP A 1 584 ? 29.986 -8.678 -21.735 1.00 98.38 584 TRP A N 1
ATOM 4466 C CA . TRP A 1 584 ? 29.007 -9.640 -22.269 1.00 98.38 584 TRP A CA 1
ATOM 4467 C C . TRP A 1 584 ? 28.993 -10.964 -21.498 1.00 98.38 584 TRP A C 1
ATOM 4469 O O . TRP A 1 584 ? 27.923 -11.545 -21.312 1.00 98.38 584 TRP A O 1
ATOM 4479 N N . GLN A 1 585 ? 30.142 -11.422 -20.994 1.00 98.25 585 GLN A N 1
ATOM 4480 C CA . GLN A 1 585 ? 30.190 -12.571 -20.091 1.00 98.25 585 GLN A CA 1
ATOM 4481 C C . GLN A 1 585 ? 29.401 -12.296 -18.805 1.00 98.25 585 GLN A C 1
ATOM 4483 O O . GLN A 1 585 ? 28.574 -13.122 -18.432 1.00 98.25 585 GLN A O 1
ATOM 4488 N N . ALA A 1 586 ? 29.550 -11.112 -18.203 1.00 97.88 586 ALA A N 1
ATOM 4489 C CA . ALA A 1 586 ? 28.775 -10.730 -17.023 1.00 97.88 586 ALA A CA 1
ATOM 4490 C C . ALA A 1 586 ? 27.254 -10.712 -17.288 1.00 97.88 586 ALA A C 1
ATOM 4492 O O . ALA A 1 586 ? 26.475 -11.113 -16.426 1.00 97.88 586 ALA A O 1
ATOM 4493 N N . VAL A 1 587 ? 26.809 -10.325 -18.494 1.00 98.38 587 VAL A N 1
ATOM 4494 C CA . VAL A 1 587 ? 25.391 -10.455 -18.897 1.00 98.38 587 VAL A CA 1
ATOM 4495 C C . VAL A 1 587 ? 24.937 -11.918 -18.835 1.00 98.38 587 VAL A C 1
ATOM 4497 O O . VAL A 1 587 ? 23.876 -12.214 -18.282 1.00 98.38 587 VAL A O 1
ATOM 4500 N N . ARG A 1 588 ? 25.736 -12.846 -19.380 1.00 98.19 588 ARG A N 1
ATOM 4501 C CA . ARG A 1 588 ? 25.426 -14.287 -19.369 1.00 98.19 588 ARG A CA 1
ATOM 4502 C C . ARG A 1 588 ? 25.428 -14.863 -17.958 1.00 98.19 588 ARG A C 1
ATOM 4504 O O . ARG A 1 588 ? 24.512 -15.608 -17.621 1.00 98.19 588 ARG A O 1
ATOM 4511 N N . ASP A 1 589 ? 26.405 -14.491 -17.137 1.00 96.69 589 ASP A N 1
ATOM 4512 C CA . ASP A 1 589 ? 26.535 -14.977 -15.759 1.00 96.69 589 ASP A CA 1
ATOM 4513 C C . ASP A 1 589 ? 25.293 -14.651 -14.921 1.00 96.69 589 ASP A C 1
ATOM 4515 O O . ASP A 1 589 ? 24.906 -15.431 -14.051 1.00 96.69 589 ASP A O 1
ATOM 4519 N N . VAL A 1 590 ? 24.622 -13.538 -15.233 1.00 94.81 590 VAL A N 1
ATOM 4520 C CA . VAL A 1 590 ? 23.389 -13.120 -14.564 1.00 94.81 590 VAL A CA 1
ATOM 4521 C C . VAL A 1 590 ? 22.135 -13.749 -15.184 1.00 94.81 590 VAL A C 1
ATOM 4523 O O . VAL A 1 590 ? 21.272 -14.247 -14.459 1.00 94.81 590 VAL A O 1
ATOM 4526 N N . LEU A 1 591 ? 21.997 -13.744 -16.514 1.00 96.94 591 LEU A N 1
ATOM 4527 C CA . LEU A 1 591 ? 20.745 -14.149 -17.173 1.00 96.94 591 LEU A CA 1
ATOM 4528 C C . LEU A 1 591 ? 20.623 -15.659 -17.427 1.00 96.94 591 LEU A C 1
ATOM 4530 O O . LEU A 1 591 ? 19.509 -16.186 -17.429 1.00 96.94 591 LEU A O 1
ATOM 4534 N N . GLU A 1 592 ? 21.728 -16.376 -17.630 1.00 97.44 592 GLU A N 1
ATOM 4535 C CA . GLU A 1 592 ? 21.709 -17.812 -17.936 1.00 97.44 592 GLU A CA 1
ATOM 4536 C C . GLU A 1 592 ? 21.159 -18.662 -16.767 1.00 97.44 592 GLU A C 1
ATOM 4538 O O . GLU A 1 592 ? 20.337 -19.550 -17.018 1.00 97.44 592 GLU A O 1
ATOM 4543 N N . PRO A 1 593 ? 21.504 -18.400 -15.485 1.00 95.75 593 PRO A N 1
ATOM 4544 C CA . PRO A 1 593 ? 20.861 -19.077 -14.359 1.00 95.75 593 PRO A CA 1
ATOM 4545 C C . PRO A 1 593 ? 19.343 -18.863 -14.317 1.00 95.75 593 PRO A C 1
ATOM 4547 O O . PRO A 1 593 ? 18.604 -19.823 -14.097 1.00 95.75 593 PRO A O 1
ATOM 4550 N N . LEU A 1 594 ? 18.869 -17.640 -14.583 1.00 95.12 594 LEU A N 1
ATOM 4551 C CA . LEU A 1 594 ? 17.435 -17.335 -14.621 1.00 95.12 594 LEU A CA 1
ATOM 4552 C C . LEU A 1 594 ? 16.733 -18.061 -15.769 1.00 95.12 594 LEU A C 1
ATOM 4554 O O . LEU A 1 594 ? 15.648 -18.604 -15.576 1.00 95.12 594 LEU A O 1
ATOM 4558 N N . ALA A 1 595 ? 17.357 -18.110 -16.949 1.00 96.50 595 ALA A N 1
ATOM 4559 C CA . ALA A 1 595 ? 16.821 -18.827 -18.101 1.00 96.50 595 ALA A CA 1
ATOM 4560 C C . ALA A 1 595 ? 16.674 -20.325 -17.809 1.00 96.50 595 ALA A C 1
ATOM 4562 O O . ALA A 1 595 ? 15.608 -20.891 -18.048 1.00 96.50 595 ALA A O 1
ATOM 4563 N N . ARG A 1 596 ? 17.709 -20.951 -17.231 1.00 96.75 596 ARG A N 1
ATOM 4564 C CA . ARG A 1 596 ? 17.678 -22.369 -16.830 1.00 96.75 596 ARG A CA 1
ATOM 4565 C C . ARG A 1 596 ? 16.619 -22.657 -15.770 1.00 96.75 596 ARG A C 1
ATOM 4567 O O . ARG A 1 596 ? 15.989 -23.706 -15.822 1.00 96.75 596 ARG A O 1
ATOM 4574 N N . ALA A 1 597 ? 16.412 -21.729 -14.839 1.00 94.38 597 ALA A N 1
ATOM 4575 C CA . ALA A 1 597 ? 15.386 -21.839 -13.807 1.00 94.38 597 ALA A CA 1
ATOM 4576 C C . ALA A 1 597 ? 13.966 -21.507 -14.310 1.00 94.38 597 ALA A C 1
ATOM 4578 O O . ALA A 1 597 ? 13.022 -21.600 -13.536 1.00 94.38 597 ALA A O 1
ATOM 4579 N N . GLY A 1 598 ? 13.794 -21.090 -15.572 1.00 94.25 598 GLY A N 1
ATOM 4580 C CA . GLY A 1 598 ? 12.495 -20.657 -16.101 1.00 94.25 598 GLY A CA 1
ATOM 4581 C C . GLY A 1 598 ? 11.997 -19.318 -15.542 1.00 94.25 598 GLY A C 1
ATOM 4582 O O . GLY A 1 598 ? 10.831 -18.985 -15.728 1.00 94.25 598 GLY A O 1
ATOM 4583 N N . ARG A 1 599 ? 12.879 -18.546 -14.895 1.00 95.12 599 ARG A N 1
ATOM 4584 C CA . ARG A 1 599 ? 12.594 -17.276 -14.203 1.00 95.12 599 ARG A CA 1
ATOM 4585 C C . ARG A 1 599 ? 12.992 -16.037 -15.015 1.00 95.12 599 ARG A C 1
ATOM 4587 O O . ARG A 1 599 ? 12.934 -14.915 -14.521 1.00 95.12 599 ARG A O 1
ATOM 4594 N N . LEU A 1 600 ? 13.445 -16.221 -16.259 1.00 96.06 600 LEU A N 1
ATOM 4595 C CA . LEU A 1 600 ? 13.789 -15.126 -17.169 1.00 96.06 600 LEU A CA 1
ATOM 4596 C C . LEU A 1 600 ? 12.549 -14.643 -17.931 1.00 96.06 600 LEU A C 1
ATOM 4598 O O . LEU A 1 600 ? 11.937 -15.415 -18.673 1.00 96.06 600 LEU A O 1
ATOM 4602 N N . SER A 1 601 ? 12.221 -13.355 -17.804 1.00 96.00 601 SER A N 1
ATOM 4603 C CA . SER A 1 601 ? 11.109 -12.753 -18.545 1.00 96.00 601 SER A CA 1
ATOM 4604 C C . SER A 1 601 ? 11.342 -12.766 -20.058 1.00 96.00 601 SER A C 1
ATOM 4606 O O . SER A 1 601 ? 12.471 -12.668 -20.549 1.00 96.00 601 SER A O 1
ATOM 4608 N N . ALA A 1 602 ? 10.254 -12.829 -20.826 1.00 95.81 602 ALA A N 1
ATOM 4609 C CA . ALA A 1 602 ? 10.271 -12.773 -22.284 1.00 95.81 602 ALA A CA 1
ATOM 4610 C C . ALA A 1 602 ? 10.972 -11.515 -22.815 1.00 95.81 602 ALA A C 1
ATOM 4612 O O . ALA A 1 602 ? 11.725 -11.593 -23.784 1.00 95.81 602 ALA A O 1
ATOM 4613 N N . GLN A 1 603 ? 10.806 -10.385 -22.126 1.00 93.44 603 GLN A N 1
ATOM 4614 C CA . GLN A 1 603 ? 11.438 -9.110 -22.473 1.00 93.44 603 GLN A CA 1
ATOM 4615 C C . GLN A 1 603 ? 12.973 -9.166 -22.444 1.00 93.44 603 GLN A C 1
ATOM 4617 O O . GLN A 1 603 ? 13.623 -8.434 -23.183 1.00 93.44 603 GLN A O 1
ATOM 4622 N N . ARG A 1 604 ? 13.563 -10.048 -21.627 1.00 95.50 604 ARG A N 1
ATOM 4623 C CA . ARG A 1 604 ? 15.021 -10.151 -21.441 1.00 95.50 604 ARG A CA 1
ATOM 4624 C C . ARG A 1 604 ? 15.671 -11.268 -22.257 1.00 95.50 604 ARG A C 1
ATOM 4626 O O . ARG A 1 604 ? 16.896 -11.306 -22.357 1.00 95.50 604 ARG A O 1
ATOM 4633 N N . LYS A 1 605 ? 14.883 -12.140 -22.898 1.00 95.81 605 LYS A N 1
ATOM 4634 C CA . LYS A 1 605 ? 15.404 -13.182 -23.804 1.00 95.81 605 LYS A CA 1
ATOM 4635 C C . LYS A 1 605 ? 16.256 -12.607 -24.947 1.00 95.81 605 LYS A C 1
ATOM 4637 O O . LYS A 1 605 ? 17.370 -13.097 -25.114 1.00 95.81 605 LYS A O 1
ATOM 4642 N N . PRO A 1 606 ? 15.843 -11.528 -25.652 1.00 96.25 606 PRO A N 1
ATOM 4643 C CA . PRO A 1 606 ? 16.665 -10.949 -26.717 1.00 96.25 606 PRO A CA 1
ATOM 4644 C C . PRO A 1 606 ? 18.040 -10.479 -26.230 1.00 96.25 606 PRO A C 1
ATOM 4646 O O . PRO A 1 606 ? 19.027 -10.591 -26.954 1.00 96.25 606 PRO A O 1
ATOM 4649 N N . LEU A 1 607 ? 18.122 -9.973 -24.993 1.00 97.19 607 LEU A N 1
ATOM 4650 C CA . LEU A 1 607 ? 19.387 -9.547 -24.400 1.00 97.19 607 LEU A CA 1
ATOM 4651 C C . LEU A 1 607 ? 20.313 -10.739 -24.126 1.00 97.19 607 LEU A C 1
ATOM 4653 O O . LEU A 1 607 ? 21.500 -10.671 -24.444 1.00 97.19 607 LEU A O 1
ATOM 4657 N N . LEU A 1 608 ? 19.774 -11.837 -23.586 1.00 98.00 608 LEU A N 1
ATOM 4658 C CA . LEU A 1 608 ? 20.537 -13.068 -23.380 1.00 98.00 608 LEU A CA 1
ATOM 4659 C C . LEU A 1 608 ? 21.014 -13.667 -24.711 1.00 98.00 608 LEU A C 1
ATOM 4661 O O . LEU A 1 608 ? 22.182 -14.029 -24.831 1.00 98.00 608 LEU A O 1
ATOM 4665 N N . ASP A 1 609 ? 20.151 -13.732 -25.724 1.00 97.62 609 ASP A N 1
ATOM 4666 C CA . ASP A 1 609 ? 20.515 -14.279 -27.036 1.00 97.62 609 ASP A CA 1
ATOM 4667 C C . ASP A 1 609 ? 21.591 -13.432 -27.718 1.00 97.62 609 ASP A C 1
ATOM 4669 O O . ASP A 1 609 ? 22.570 -13.961 -28.250 1.00 97.62 609 ASP A O 1
ATOM 4673 N N . ARG A 1 610 ? 21.481 -12.104 -27.607 1.00 97.31 610 ARG A N 1
ATOM 4674 C CA . ARG A 1 610 ? 22.538 -11.193 -28.041 1.00 97.31 610 ARG A CA 1
ATOM 4675 C C . ARG A 1 610 ? 23.844 -11.462 -27.300 1.00 97.31 610 ARG A C 1
ATOM 4677 O O . ARG A 1 610 ? 24.882 -11.501 -27.949 1.00 97.31 610 ARG A O 1
ATOM 4684 N N . ALA A 1 611 ? 23.809 -11.651 -25.983 1.00 97.44 611 ALA A N 1
ATOM 4685 C CA . ALA A 1 611 ? 25.004 -11.942 -25.200 1.00 97.44 611 ALA A CA 1
ATOM 4686 C C . ALA A 1 611 ? 25.626 -13.296 -25.568 1.00 97.44 611 ALA A C 1
ATOM 4688 O O . ALA A 1 611 ? 26.842 -13.408 -25.577 1.00 97.44 611 ALA A O 1
ATOM 4689 N N . ARG A 1 612 ? 24.839 -14.321 -25.917 1.00 96.62 612 ARG A N 1
ATOM 4690 C CA . ARG A 1 612 ? 25.349 -15.622 -26.402 1.00 96.62 612 ARG A CA 1
ATOM 4691 C C . ARG A 1 612 ? 26.058 -15.525 -27.756 1.00 96.62 612 ARG A C 1
ATOM 4693 O O . ARG A 1 612 ? 26.943 -16.328 -28.023 1.00 96.62 612 ARG A O 1
ATOM 4700 N N . GLY A 1 613 ? 25.682 -14.554 -28.589 1.00 93.25 613 GLY A N 1
ATOM 4701 C CA . GLY A 1 613 ? 26.308 -14.296 -29.890 1.00 93.25 613 GLY A CA 1
ATOM 4702 C C . GLY A 1 613 ? 27.530 -13.366 -29.861 1.00 93.25 613 GLY A C 1
ATOM 4703 O O . GLY A 1 613 ? 28.031 -13.015 -30.929 1.00 93.25 613 GLY A O 1
ATOM 4704 N N . ARG A 1 614 ? 27.970 -12.915 -28.680 1.00 91.31 614 ARG A N 1
ATOM 4705 C CA . ARG A 1 614 ? 29.132 -12.033 -28.473 1.00 91.31 614 ARG A CA 1
ATOM 4706 C C . ARG A 1 614 ? 30.247 -12.777 -27.763 1.00 91.31 614 ARG A C 1
ATOM 4708 O O . ARG A 1 614 ? 31.410 -12.507 -28.117 1.00 91.31 614 ARG A O 1
#

Sequence (614 aa):
MRRILHERDVADHERQLADARRRAAEQLIDTMLSDVKDRLQQIGRLDLLASLGIEIRDYYGTLANIPGGMPSGDVDRMASAVELLGVAERDAGKLDQALATFSDARASLARTAGERTGERARSGRRMIARLDHEIGTIHQQRGAVDEALRWYHQAEGELDALLGETPADRDVLLGAADTRDRLGDLLRIQGKLDQALDEYTAAKAERERAASGTGKRSPAEVLALSTSHVKLGSVFQVRGESARALDEYRAAHRLREDLVKDRRDDAELQKALLDVDLPLGDLQRQVGDPRSAIETYDKALPVMEALTRHDPDNTTWQRLRGNFQEDFGFALLDAGDYKAGLTQLEAAIATQQSLVARDPRSTVWLGDLSRSHTRAGDAQLYLGELDRSIAEYQRALDIRRGLLAQDPKSAPYRRSMAWSFTKLASAYAYKADLPHAIDAHEQALAIRSALVAEAPGQRAYRNELGSTEAALGKLIAAGDPARSKQLIDAAIARGRALVQADPINNDFKETLTQTLLAEADVARAAHDARRATAALTEALSQARGGADHAPHNVHWAGMLAEIHAGFAELAGARGDGSAAAAAWQAVRDVLEPLARAGRLSAQRKPLLDRARGR

Secondary structure (DSSP, 8-state):
-HHHHHHHHHHHHHHHHHHHHHHHHHHHHHHIIIIIHHHHHHTT-HHHHHHHHHHHHHHHHHHHTSTT---TTHHHHHHHHHHHHHHHHHHTT-HHHHHHHHHHHHHHHHHHGGG--HHHHHHHHHHHHHHHHHHHHHHHHTT-HHHHHHHHHHHHHHHHHHHHH-TT-HHHHHHHHHHHHHHHHHHHHTT-HHHHHHHHHHHHHHHHHHHTTSSS--HHHHHHHHHHHHHHHHHHHHTT-HHHHHHHHHHHHHHHHHHHHT-TT-HHHHHHHHHHHHHHHHHHHHTT-HHHHHHHHHHHHHHHHHHHHH-TT-HHHHHHHHHHHHHHHHHHHHTT-HHHHHHHHHHHHHHHHHHHHH-TT-HHHHHHHHHHHHHHHHHHHHHT-HHHHHHHHHHHHHHHHHHHHH-TT-HHHHHHHHHHHHHHHHHHHHTT-HHHHHHHHHHHHHHHHHHHHH-TT-HHHHHHHHHHHHHHHHHHTTT-HHHHHHHHHHHHHHHHHHHHH-TT-HHHHHHHHHHHHHHHHHHHHTT-HHHHHHHHHHHHHHHHHHHHH-TT-HHHHHHHHHHHHHHHHHHHHTT-HHHHHHHHHHHHHHHHHHHHTT---GGGHHHHHHHHT-

Nearest PDB structures (foldseek):
  4wng-assembly1_A  TM=5.063E-01  e=6.595E-07  Homo sapiens
  4ui9-assembly1_K  TM=4.130E-01  e=7.882E-06  Homo sapiens
  7sqc-assembly1_R1  TM=4.577E-01  e=8.953E-04  Chlamydomonas reinhardtii
  3cv0-assembly1_A  TM=4.444E-01  e=5.810E-03  unclassified
  8fbo-assembly1_C  TM=4.294E-01  e=4.227E-02  synthetic construct

Mean predicted aligned error: 7.05 Å

Radius of gyration: 31.03 Å; Cα contacts (8 Å, |Δi|>4): 849; chains: 1; bounding box: 89×44×102 Å

Solvent-accessible surface area (backbone atoms only — not comparable to full-atom values): 29735 Å² total; per-residue (Å²): 109,71,69,60,52,51,53,47,54,51,50,53,50,52,50,53,52,50,54,50,53,48,52,54,51,50,54,50,49,52,46,43,72,44,62,51,42,53,51,34,58,74,71,66,39,48,71,57,44,27,51,51,13,49,53,50,36,51,53,47,57,53,44,46,74,40,96,86,44,60,54,79,79,51,54,58,54,37,38,53,23,36,47,44,25,20,51,31,30,39,75,71,66,38,49,71,57,16,44,51,44,34,51,52,41,38,53,55,51,60,73,52,45,88,83,42,62,71,69,58,31,52,52,53,48,53,50,40,26,51,36,28,36,52,47,13,50,48,29,43,77,72,67,38,54,73,58,13,53,52,28,30,52,51,16,42,56,50,32,53,53,48,38,73,76,41,79,78,45,45,68,52,27,47,54,37,19,56,38,26,46,52,51,16,53,54,30,42,74,71,64,40,52,67,62,16,46,52,28,27,51,51,19,36,52,28,44,54,55,42,43,72,78,66,89,65,71,53,74,68,54,44,53,52,46,24,48,30,25,43,53,43,12,51,49,26,44,58,66,42,37,49,69,62,12,51,54,25,30,54,51,19,38,51,49,35,51,63,59,28,72,85,39,78,84,40,65,67,52,51,51,54,35,48,69,39,47,56,61,41,24,53,50,32,33,44,47,30,31,27,64,62,14,38,56,45,39,66,63,44,47,62,57,46,52,50,53,34,66,77,42,72,82,43,61,69,52,47,48,51,43,21,49,51,28,31,54,38,14,51,24,28,42,44,48,21,42,33,69,62,11,34,53,29,15,53,52,13,36,54,45,28,50,57,48,28,72,75,41,79,80,42,63,67,44,47,51,53,36,25,51,26,28,40,52,37,14,51,28,28,40,38,69,56,40,52,72,60,14,49,53,27,24,48,55,16,34,54,48,32,51,58,51,24,72,77,41,79,80,41,60,69,37,50,52,53,38,26,49,30,24,46,52,44,13,54,52,27,46,74,69,68,37,52,70,62,15,49,53,26,26,51,57,20,39,57,47,32,50,51,51,28,72,77,38,72,80,38,50,64,44,48,48,54,34,24,43,38,28,16,54,41,17,52,72,36,36,89,84,39,50,70,61,14,50,54,30,32,55,52,15,43,56,49,23,52,55,45,25,72,67,26,75,63,37,33,61,36,38,48,41,30,28,54,27,24,49,32,47,19,53,51,25,48,78,70,67,34,63,67,62,16,49,52,27,37,53,49,23,49,52,42,34,48,63,45,28,77,71,13,78,62,32,42,64,37,45,51,51,47,26,53,41,26,45,52,52,15,52,57,24,47,76,70,67,36,59,65,60,15,46,54,22,29,47,52,24,41,70,48,45,50,61,30,49,76,69,66,34,52,40,45,81,51,46,62,58,48,55,53,34,74,77,99

pLDDT: mean 91.6, std 8.08, range [59.0, 98.81]